Protein AF-0000000080625879 (afdb_homodimer)

Nearest PDB structures (foldseek):
  4eos-assembly1_A  TM=8.142E-01  e=2.845E-19  Homo sapiens
  3eoc-assembly2_C  TM=8.173E-01  e=9.560E-19  Homo sapiens
  7qhl-assembly2_C  TM=8.338E-01  e=2.144E-18  Homo sapiens
  4krc-assembly1_A  TM=7.482E-01  e=7.164E-19  Saccharomyces cerevisiae S288C
  6dcg-assembly1_A  TM=7.441E-01  e=1.367E-16  Rattus norvegicus

pLDDT: mean 82.54, std 12.95, range [23.75, 97.75]

Sequence (608 aa):
MNTIDVTKISGGTKFDGYTVDHLIGSFKDDIEYLVKGKDNKNEDKDFTLYICKTPERWHGDFNAIKLVSKIALPKHFAQFVNSGEHNVYQYMVFKNYQNDLRDMYKGRVISTGEIKNVMQQLIKGLNHLDLAGIIHRDIQPKNLKIEHDGNFDNFILKIANFGSAVKYKTRIVDHHRVALQYRSIELLLCTETPKQASDRWSAGCVMAELLKGAPLFDASHQLEMIHKVFTFLGKPDKVWPEYNNLTMKSYICLDGYNYVEKPDFEKEIPLAPKVEVGILRKLLTYAPDNRDRFNEEERNYLLNMNTIDVTKISGGTKFDGYTVDHLIGSFKDDIEYLVKGKDNKNEDKDFTLYICKTPERWHGDFNAIKLVSKIALPKHFAQFVNSGEHNVYQYMVFKNYQNDLRDMYKGRVISTGEIKNVMQQLIKGLNHLDLAGIIHRDIQPKNLKIEHDGNFDNFILKIANFGSAVKYKTRIVDHHRVALQYRSIELLLCTETPKQASDRWSAGCVMAELLKGAPLFDASHQLEMIHKVFTFLGKPDKVWPEYNNLTMKSYICLDGYNYVEKPDFEKEIPLAPKVEVGILRKLLTYAPDNRDRFNEEERNYLLN

InterPro domains:
  IPR000719 Protein kinase domain [PF00069] (67-273)
  IPR000719 Protein kinase domain [PS50011] (3-303)
  IPR000719 Protein kinase domain [SM00220] (18-302)
  IPR011009 Protein kinase-like domain superfamily [SSF56112] (57-295)
  IPR050108 Cyclin-dependent kinase [PTHR24056] (79-291)

Foldseek 3Di:
DPQDPVVNDAAQDDDPFKGFHHWDDDDDQKTKTWIWGAAPVGDIAIKIKIKGFADVVQLFDPVLVVLVQVLPPPQAAFHWGDWDDRVRMIMTITHDFPFWQCVCDVVHAHDLLLLLVLLLLQLVVLVSCQVVQKAQLEDDRVQWGWADPPDSVDITTHGHDSSNMYGFPQFHQDLVSYPLLQAALLSLLRDRGDHSLRVLSSSLQRSLCSLQVHGLDDDDDSVSSNQVLCQQAHQCVVPEVCLVVRPNSVVDDSVPHNHDPHHDSCVSRVPDDPLSVVLSVLSRDRYSVSRDSQPPVRSVVSSD/DPQDPVVNDAAQDDDPFKGFHHWDDDDDQKTKTWIWGAAPVGDIAIKIKIKHFADVVQLADPVLVVLVQVLPPPQAAFHWGDWDDHVRMIMTITHDFPFWQCVQDVVHAHDLLLLLVLLLLQLVVLVSCQVVQKAQLEDDRVQWGWADPPDSVDITTHGHDSSNMYGFPQFHQDLVSYPQLQAALLSLLRDRGDHSLRVLSSSLQRSLCSLQVHGLDDDDDSVSSNQVLCQQADQCVVPEVCLVVRPNSVVDDSVVHNHDPHHDSCVSRVPDDPLSVVLSVLSRDRYSVSRDSQPPVRSVVSSD

Solvent-accessible surface area (backbone atoms only — not comparable to full-atom values): 32566 Å² total; per-residue (Å²): 130,84,73,60,52,70,52,47,58,15,33,66,40,70,52,97,75,28,31,33,49,22,48,74,44,52,52,70,73,32,38,30,28,35,23,37,29,62,46,99,84,66,40,85,38,62,25,32,35,39,38,34,51,39,67,91,65,41,79,21,34,65,65,38,45,52,45,54,55,60,47,68,78,54,71,30,34,53,48,67,72,48,71,51,74,37,90,58,27,35,38,39,30,28,59,53,65,93,36,30,47,56,65,68,41,60,96,48,83,59,50,71,68,57,50,23,48,51,48,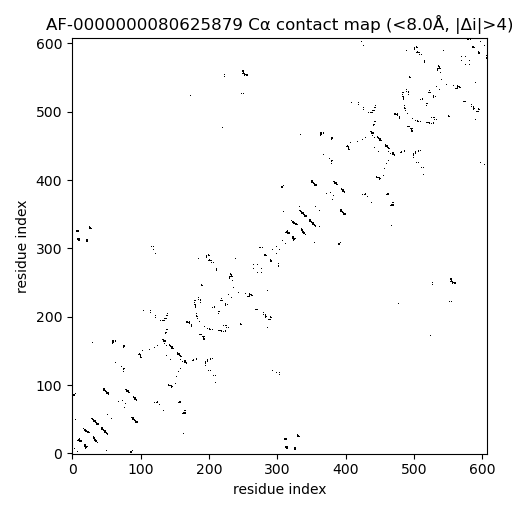39,48,50,42,53,37,50,51,52,32,43,76,70,36,34,30,48,51,44,56,45,49,84,31,29,27,43,47,56,90,84,43,80,88,64,53,42,55,18,47,40,72,49,65,51,10,28,45,63,81,48,78,48,63,70,60,76,67,27,53,74,69,30,47,27,68,55,47,75,49,58,48,38,64,66,54,45,40,42,43,42,24,8,48,28,33,48,51,40,18,62,68,54,74,39,65,74,53,88,57,70,45,68,70,52,38,52,49,52,49,36,30,44,61,10,71,52,79,83,72,17,80,64,49,81,71,38,85,49,44,54,43,44,26,75,83,57,58,75,56,35,90,60,57,54,59,55,75,77,29,67,85,54,53,68,69,58,52,53,52,39,57,35,21,64,48,80,37,51,89,67,33,61,72,54,55,71,66,47,34,54,58,75,28,94,131,83,71,60,52,70,52,47,56,15,33,67,40,70,51,97,72,30,31,33,49,23,48,72,44,53,52,71,72,31,39,29,28,34,24,37,31,62,45,98,82,65,39,84,38,62,26,32,34,38,36,35,48,38,68,92,68,38,83,22,34,67,66,37,45,51,46,56,56,60,47,70,77,53,70,30,33,54,47,65,73,48,71,50,75,36,89,62,28,34,37,39,32,26,58,55,63,92,36,30,46,56,65,66,40,60,96,47,84,59,49,71,68,56,51,25,47,52,49,44,49,49,43,53,39,49,50,52,31,44,76,71,35,35,30,49,50,45,56,46,50,84,29,28,26,43,47,55,90,84,43,80,89,63,52,43,52,18,48,40,75,50,64,51,11,29,44,64,81,47,78,47,62,69,60,76,66,27,53,76,70,31,48,28,69,54,46,74,49,59,49,39,64,66,55,46,39,42,42,43,24,8,48,29,32,49,52,41,18,62,68,54,74,39,66,74,54,85,58,69,44,70,70,53,37,51,48,53,49,36,29,43,60,10,71,52,80,83,72,18,80,67,48,80,70,39,86,47,45,54,43,45,26,76,83,56,57,76,57,35,90,59,58,56,60,55,75,78,29,66,86,53,53,69,69,59,50,54,53,38,57,34,22,63,49,80,37,51,88,68,33,58,71,53,56,71,68,48,34,52,57,74,30,94

Secondary structure (DSSP, 8-state):
-----GGG--TT-EETTEEEEEEEEEETTEEEEEEEEE-TTS-EEEEEEEEEE-TTS--S-HHHHHHHHH-S-GGGBPPEEEEEEETTEEEEEEE--SEEGGGGTTTSPPPHHHHHHHHHHHHHHHHHHHHHTEE-S--SGGGEEEE-SS-GGG-EEEE--GGG-EETT-----GGGS-GGG--HHHHTT-SS--THHHHHHHHHHHHHHHHSS-SS--SSHHHHHHHHHHHH--GGGT-GGGGG-TTGGGB-GGGS---SS--HHHHSTT--HHHHHHHHHHS-SSGGGS----HHHHHHHH-/-----GGG--TT-EETTEEEEEEEEEETTEEEEEEEEE-TTS-EEEEEEEEEE-TTS--S-HHHHHHHHH-S-GGGBPPEEEEEEETTEEEEEEE--SEEGGGGTTTSPPPHHHHHHHHHHHHHHHHHHHHHTEE-S--SGGGEEEE-SS-GGG-EEEE--GGG-EETT-----GGGS-GGG--HHHHTT-SS--THHHHHHHHHHHHHHHHSS-SS--SSHHHHHHHHHHHH--GGGT-GGGGG-TTGGGB-GGGS---SS--HHHHSTT--HHHHHHHHHHS-SSGGGS----HHHHHHHH-

Organism: Caenorhabditis remanei (NCBI:txid31234)

Structure (mmCIF, N/CA/C/O backbone):
data_AF-0000000080625879-model_v1
#
loop_
_entity.id
_entity.type
_entity.pdbx_description
1 polymer 'Protein kinase domain-containing protein'
#
loop_
_atom_site.group_PDB
_atom_site.id
_atom_site.type_symbol
_atom_site.label_atom_id
_atom_site.label_alt_id
_atom_site.label_comp_id
_atom_site.label_asym_id
_atom_site.label_entity_id
_atom_site.label_seq_id
_atom_site.pdbx_PDB_ins_code
_atom_site.Cartn_x
_atom_site.Cartn_y
_atom_site.Cartn_z
_atom_site.occupancy
_atom_site.B_iso_or_equiv
_atom_site.auth_seq_id
_atom_site.auth_comp_id
_atom_site.auth_asym_id
_atom_site.auth_atom_id
_atom_site.pdbx_PDB_model_num
ATOM 1 N N . MET A 1 1 ? -14.406 -16.484 28.109 1 23.75 1 MET A N 1
ATOM 2 C CA . MET A 1 1 ? -13.891 -16.344 26.75 1 23.75 1 MET A CA 1
ATOM 3 C C . MET A 1 1 ? -12.992 -15.117 26.625 1 23.75 1 MET A C 1
ATOM 5 O O . MET A 1 1 ? -13.445 -13.992 26.828 1 23.75 1 MET A O 1
ATOM 9 N N . ASN A 1 2 ? -11.719 -15.242 26.969 1 32.12 2 ASN A N 1
ATOM 10 C CA . ASN A 1 2 ? -10.805 -14.156 27.297 1 32.12 2 ASN A CA 1
ATOM 11 C C . ASN A 1 2 ? -10.562 -13.242 26.094 1 32.12 2 ASN A C 1
ATOM 13 O O . ASN A 1 2 ? -10.25 -13.711 25 1 32.12 2 ASN A O 1
ATOM 17 N N . THR A 1 3 ? -11.227 -12.219 26.062 1 36.69 3 THR A N 1
ATOM 18 C CA . THR A 1 3 ? -11.312 -11.18 25.031 1 36.69 3 THR A CA 1
ATOM 19 C C . THR A 1 3 ? -9.914 -10.68 24.672 1 36.69 3 THR A C 1
ATOM 21 O O . THR A 1 3 ? -9.188 -10.172 25.516 1 36.69 3 THR A O 1
ATOM 24 N N . ILE A 1 4 ? -9.344 -11.359 23.812 1 42.72 4 ILE A N 1
ATOM 25 C CA . ILE A 1 4 ? -7.992 -10.984 23.422 1 42.72 4 ILE A CA 1
ATOM 26 C C . ILE A 1 4 ? -8.023 -9.656 22.672 1 42.72 4 ILE A C 1
ATOM 28 O O . ILE A 1 4 ? -8.867 -9.453 21.797 1 42.72 4 ILE A O 1
ATOM 32 N N . ASP A 1 5 ? -7.672 -8.695 23.297 1 47.72 5 ASP A N 1
ATOM 33 C CA . ASP A 1 5 ? -7.41 -7.434 22.609 1 47.72 5 ASP A CA 1
ATOM 34 C C . ASP A 1 5 ? -6.215 -7.562 21.672 1 47.72 5 ASP A C 1
ATOM 36 O O . ASP A 1 5 ? -5.066 -7.637 22.125 1 47.72 5 ASP A O 1
ATOM 40 N N . VAL A 1 6 ? -6.512 -7.836 20.438 1 50.75 6 VAL A N 1
ATOM 41 C CA . VAL A 1 6 ? -5.539 -8.133 19.375 1 50.75 6 VAL A CA 1
ATOM 42 C C . VAL A 1 6 ? -4.434 -7.078 19.391 1 50.75 6 VAL A C 1
ATOM 44 O O . VAL A 1 6 ? -3.32 -7.336 18.938 1 50.75 6 VAL A O 1
ATOM 47 N N . THR A 1 7 ? -4.883 -5.863 19.766 1 50.25 7 THR A N 1
ATOM 48 C CA . THR A 1 7 ? -3.879 -4.809 19.859 1 50.25 7 THR A CA 1
ATOM 49 C C . THR A 1 7 ? -2.896 -5.09 20.984 1 50.25 7 THR A C 1
ATOM 51 O O . THR A 1 7 ? -1.852 -4.445 21.094 1 50.25 7 THR A O 1
ATOM 54 N N . LYS A 1 8 ? -3.307 -6.234 21.688 1 58.59 8 LYS A N 1
ATOM 55 C CA . LYS A 1 8 ? -2.523 -6.574 22.859 1 58.59 8 LYS A CA 1
ATOM 56 C C . LYS A 1 8 ? -1.878 -7.949 22.719 1 58.59 8 LYS A C 1
ATOM 58 O O . LYS A 1 8 ? -1.353 -8.5 23.688 1 58.59 8 LYS A O 1
ATOM 63 N N . ILE A 1 9 ? -2.082 -8.469 21.438 1 65 9 ILE A N 1
ATOM 64 C CA . ILE A 1 9 ? -1.53 -9.797 21.219 1 65 9 ILE A CA 1
ATOM 65 C C . ILE A 1 9 ? -0.007 -9.727 21.156 1 65 9 ILE A C 1
ATOM 67 O O . ILE A 1 9 ? 0.549 -8.867 20.469 1 65 9 ILE A O 1
ATOM 71 N N . SER A 1 10 ? 0.602 -10.391 22.109 1 63.69 10 SER A N 1
ATOM 72 C CA . SER A 1 10 ? 2.059 -10.484 22.125 1 63.69 10 SER A CA 1
ATOM 73 C C . SER A 1 10 ? 2.518 -11.922 22.359 1 63.69 10 SER A C 1
ATOM 75 O O . SER A 1 10 ? 1.697 -12.812 22.578 1 63.69 10 SER A O 1
ATOM 77 N N . GLY A 1 11 ? 3.766 -12.141 22.141 1 66.25 11 GLY A N 1
ATOM 78 C CA . GLY A 1 11 ? 4.297 -13.453 22.469 1 66.25 11 GLY A CA 1
ATOM 79 C C . GLY A 1 11 ? 3.844 -13.953 23.828 1 66.25 11 GLY A C 1
ATOM 80 O O . GLY A 1 11 ? 3.807 -13.195 24.797 1 66.25 11 GLY A O 1
ATOM 81 N N . GLY A 1 12 ? 3.365 -15.211 23.812 1 73.75 12 GLY A N 1
ATOM 82 C CA . GLY A 1 12 ? 2.916 -15.82 25.047 1 73.75 12 GLY A CA 1
ATOM 83 C C . GLY A 1 12 ? 1.417 -15.711 25.266 1 73.75 12 GLY A C 1
ATOM 84 O O . GLY A 1 12 ? 0.846 -16.422 26.078 1 73.75 12 GLY A O 1
ATOM 85 N N . THR A 1 13 ? 0.832 -14.797 24.5 1 74.06 13 THR A N 1
ATOM 86 C CA . THR A 1 13 ? -0.618 -14.672 24.609 1 74.06 13 THR A CA 1
ATOM 87 C C . THR A 1 13 ? -1.303 -15.992 24.266 1 74.06 13 THR A C 1
ATOM 89 O O . THR A 1 13 ? -0.936 -16.641 23.281 1 74.06 13 THR A O 1
ATOM 92 N N . LYS A 1 14 ? -2.178 -16.344 25.172 1 77.69 14 LYS A N 1
ATOM 93 C CA . LYS A 1 14 ? -2.912 -17.594 24.953 1 77.69 14 LYS A CA 1
ATOM 94 C C . LYS A 1 14 ? -4.363 -17.312 24.578 1 77.69 14 LYS A C 1
ATOM 96 O O . LYS A 1 14 ? -4.992 -16.406 25.125 1 77.69 14 LYS A O 1
ATOM 101 N N . PHE A 1 15 ? -4.684 -18.047 23.531 1 74.81 15 PHE A N 1
ATOM 102 C CA . PHE A 1 15 ? -6.082 -17.922 23.125 1 74.81 15 PHE A CA 1
ATOM 103 C C . PHE A 1 15 ? -6.551 -19.172 22.406 1 74.81 15 PHE A C 1
ATOM 105 O O . PHE A 1 15 ? -5.832 -19.703 21.547 1 74.81 15 PHE A O 1
ATOM 112 N N . ASP A 1 16 ? -7.691 -19.594 22.75 1 81.38 16 ASP A N 1
ATOM 113 C CA . ASP A 1 16 ? -8.414 -20.703 22.109 1 81.38 16 ASP A CA 1
ATOM 114 C C . ASP A 1 16 ? -7.5 -21.906 21.891 1 81.38 16 ASP A C 1
ATOM 116 O O . ASP A 1 16 ? -7.48 -22.469 20.797 1 81.38 16 ASP A O 1
ATOM 120 N N . GLY A 1 17 ? -6.629 -22.125 22.781 1 85.56 17 GLY A N 1
ATOM 121 C CA . GLY A 1 17 ? -5.773 -23.297 22.719 1 85.56 17 GLY A CA 1
ATOM 122 C C . GLY A 1 17 ? -4.457 -23.031 22.016 1 85.56 17 GLY A C 1
ATOM 123 O O . GLY A 1 17 ? -3.631 -23.938 21.875 1 85.56 17 GLY A O 1
ATOM 124 N N . TYR A 1 18 ? -4.238 -21.797 21.609 1 88.38 18 TYR A N 1
ATOM 125 C CA . TYR A 1 18 ? -2.998 -21.438 20.922 1 88.38 18 TYR A CA 1
ATOM 126 C C . TYR A 1 18 ? -2.174 -20.469 21.766 1 88.38 18 TYR A C 1
ATOM 128 O O . TYR A 1 18 ? -2.725 -19.688 22.547 1 88.38 18 TYR A O 1
ATOM 136 N N . THR A 1 19 ? -0.916 -20.609 21.609 1 86.94 19 THR A N 1
ATOM 137 C CA . THR A 1 19 ? 0.016 -19.672 22.234 1 86.94 19 THR A CA 1
ATOM 138 C C . THR A 1 19 ? 0.793 -18.891 21.172 1 86.94 19 THR A C 1
ATOM 140 O O . THR A 1 19 ? 1.462 -19.5 20.328 1 86.94 19 THR A O 1
ATOM 143 N N . VAL A 1 20 ? 0.698 -17.641 21.25 1 82.75 20 VAL A N 1
ATOM 144 C CA . VAL A 1 20 ? 1.36 -16.797 20.266 1 82.75 20 VAL A CA 1
ATOM 145 C C . VAL A 1 20 ? 2.873 -16.859 20.453 1 82.75 20 VAL A C 1
ATOM 147 O O . VAL A 1 20 ? 3.369 -16.703 21.578 1 82.75 20 VAL A O 1
ATOM 150 N N . ASP A 1 21 ? 3.559 -17.25 19.391 1 83.38 21 ASP A N 1
ATOM 151 C CA . ASP A 1 21 ? 5.02 -17.25 19.422 1 83.38 21 ASP A CA 1
ATOM 152 C C . ASP A 1 21 ? 5.578 -15.891 19.016 1 83.38 21 ASP A C 1
ATOM 154 O O . ASP A 1 21 ? 6.148 -15.18 19.844 1 83.38 21 ASP A O 1
ATOM 158 N N . HIS A 1 22 ? 5.359 -15.539 17.75 1 75.12 22 HIS A N 1
ATOM 159 C CA . HIS A 1 22 ? 5.84 -14.227 17.312 1 75.12 22 HIS A CA 1
ATOM 160 C C . HIS A 1 22 ? 5.105 -13.766 16.062 1 75.12 22 HIS A C 1
ATOM 162 O O . HIS A 1 22 ? 4.449 -14.562 15.391 1 75.12 22 HIS A O 1
ATOM 168 N N . LEU A 1 23 ? 5.273 -12.477 15.867 1 72.88 23 LEU A N 1
ATOM 169 C CA . LEU A 1 23 ? 4.711 -11.859 14.672 1 72.88 23 LEU A CA 1
ATOM 170 C C . LEU A 1 23 ? 5.496 -12.266 13.43 1 72.88 23 LEU A C 1
ATOM 172 O O . LEU A 1 23 ? 6.73 -12.289 13.445 1 72.88 23 LEU A O 1
ATOM 176 N N . ILE A 1 24 ? 4.805 -12.703 12.406 1 72.19 24 ILE A N 1
ATOM 177 C CA . ILE A 1 24 ? 5.523 -13.109 11.203 1 72.19 24 ILE A CA 1
ATOM 178 C C . ILE A 1 24 ? 5.184 -12.172 10.047 1 72.19 24 ILE A C 1
ATOM 180 O O . ILE A 1 24 ? 5.852 -12.18 9.016 1 72.19 24 ILE A O 1
ATOM 184 N N . GLY A 1 25 ? 4.152 -11.453 10.203 1 66.94 25 GLY A N 1
ATOM 185 C CA . GLY A 1 25 ? 3.836 -10.523 9.133 1 66.94 25 GLY A CA 1
ATOM 186 C C . GLY A 1 25 ? 2.654 -9.625 9.445 1 66.94 25 GLY A C 1
ATOM 187 O O . GLY A 1 25 ? 1.869 -9.922 10.352 1 66.94 25 GLY A O 1
ATOM 188 N N . SER A 1 26 ? 2.732 -8.469 8.883 1 62.28 26 SER A N 1
ATOM 189 C CA . SER A 1 26 ? 1.595 -7.559 8.977 1 62.28 26 SER A CA 1
ATOM 190 C C . SER A 1 26 ? 1.328 -6.867 7.641 1 62.28 26 SER A C 1
ATOM 192 O O . SER A 1 26 ? 2.26 -6.582 6.887 1 62.28 26 SER A O 1
ATOM 194 N N . PHE A 1 27 ? 0.146 -6.863 7.207 1 57.19 27 PHE A N 1
ATOM 195 C CA . PHE A 1 27 ? -0.284 -6.105 6.035 1 57.19 27 PHE A CA 1
ATOM 196 C C . PHE A 1 27 ? -1.535 -5.293 6.348 1 57.19 27 PHE A C 1
ATOM 198 O O . PHE A 1 27 ? -2.604 -5.855 6.598 1 57.19 27 PHE A O 1
ATOM 205 N N . LYS A 1 28 ? -1.362 -3.941 6.211 1 55.56 28 LYS A N 1
ATOM 206 C CA . LYS A 1 28 ? -2.447 -3.033 6.562 1 55.56 28 LYS A CA 1
ATOM 207 C C . LYS A 1 28 ? -3.037 -3.383 7.926 1 55.56 28 LYS A C 1
ATOM 209 O O . LYS A 1 28 ? -2.33 -3.365 8.938 1 55.56 28 LYS A O 1
ATOM 214 N N . ASP A 1 29 ? -4.25 -3.842 7.934 1 55.56 29 ASP A N 1
ATOM 215 C CA . ASP A 1 29 ? -4.938 -4.117 9.188 1 55.56 29 ASP A CA 1
ATOM 216 C C . ASP A 1 29 ? -4.887 -5.602 9.531 1 55.56 29 ASP A C 1
ATOM 218 O O . ASP A 1 29 ? -5.41 -6.027 10.562 1 55.56 29 ASP A O 1
ATOM 222 N N . ASP A 1 30 ? -4.156 -6.352 8.68 1 65.38 30 ASP A N 1
ATOM 223 C CA . ASP A 1 30 ? -4.035 -7.785 8.93 1 65.38 30 ASP A CA 1
ATOM 224 C C . ASP A 1 30 ? -2.699 -8.117 9.586 1 65.38 30 ASP A C 1
ATOM 226 O O . ASP A 1 30 ? -1.671 -7.531 9.25 1 65.38 30 ASP A O 1
ATOM 230 N N . ILE A 1 31 ? -2.834 -8.984 10.562 1 72.75 31 ILE A N 1
ATOM 231 C CA . ILE A 1 31 ? -1.624 -9.359 11.281 1 72.75 31 ILE A CA 1
ATOM 232 C C . ILE A 1 31 ? -1.469 -10.883 11.266 1 72.75 31 ILE A C 1
ATOM 234 O O . ILE A 1 31 ? -2.453 -11.617 11.391 1 72.75 31 ILE A O 1
ATOM 238 N N . GLU A 1 32 ? -0.282 -11.305 11.008 1 77.62 32 GLU A N 1
ATOM 239 C CA . GLU A 1 32 ? 0.016 -12.734 10.992 1 77.62 32 GLU A CA 1
ATOM 240 C C . GLU A 1 32 ? 1.013 -13.102 12.086 1 77.62 32 GLU A C 1
ATOM 242 O O . GLU A 1 32 ? 2.043 -12.445 12.242 1 77.62 32 GLU A O 1
ATOM 247 N N . TYR A 1 33 ? 0.603 -14.188 12.867 1 80.75 33 TYR A N 1
ATOM 248 C CA . TYR A 1 33 ? 1.474 -14.688 13.93 1 80.75 33 TYR A CA 1
ATOM 249 C C . TYR A 1 33 ? 1.783 -16.172 13.727 1 80.75 33 TYR A C 1
ATOM 251 O O . TYR A 1 33 ? 0.958 -16.906 13.195 1 80.75 33 TYR A O 1
ATOM 259 N N . LEU A 1 34 ? 2.992 -16.516 14.125 1 85.31 34 LEU A N 1
ATOM 260 C CA . LEU A 1 34 ? 3.24 -17.922 14.414 1 85.31 34 LEU A CA 1
ATOM 261 C C . LEU A 1 34 ? 2.723 -18.297 15.797 1 85.31 34 LEU A C 1
ATOM 263 O O . LEU A 1 34 ? 2.969 -17.578 16.766 1 85.31 34 LEU A O 1
ATOM 267 N N . VAL A 1 35 ? 1.995 -19.312 15.797 1 88.38 35 VAL A N 1
ATOM 268 C CA . VAL A 1 35 ? 1.445 -19.734 17.078 1 88.38 35 VAL A CA 1
ATOM 269 C C . VAL A 1 35 ? 1.694 -21.234 17.266 1 88.38 35 VAL A C 1
ATOM 271 O O . VAL A 1 35 ? 1.868 -21.969 16.297 1 88.38 35 VAL A O 1
ATOM 274 N N . LYS A 1 36 ? 1.755 -21.547 18.547 1 92.75 36 LYS A N 1
ATOM 275 C CA . LYS A 1 36 ? 1.896 -22.953 18.906 1 92.75 36 LYS A CA 1
ATOM 276 C C . LYS A 1 36 ? 0.589 -23.516 19.469 1 92.75 36 LYS A C 1
ATOM 278 O O . LYS A 1 36 ? -0.129 -22.828 20.188 1 92.75 36 LYS A O 1
ATOM 283 N N . GLY A 1 37 ? 0.306 -24.688 19.062 1 92.62 37 GLY A N 1
ATOM 284 C CA . GLY A 1 37 ? -0.882 -25.375 19.531 1 92.62 37 GLY A CA 1
ATOM 285 C C . GLY A 1 37 ? -0.812 -26.875 19.328 1 92.62 37 GLY A C 1
ATOM 286 O O . GLY A 1 37 ? 0.246 -27.422 19 1 92.62 37 GLY A O 1
ATOM 287 N N . LYS A 1 38 ? -1.904 -27.469 19.734 1 90 38 LYS A N 1
ATOM 288 C CA . LYS A 1 38 ? -1.979 -28.922 19.578 1 90 38 LYS A CA 1
ATOM 289 C C . LYS A 1 38 ? -2.732 -29.297 18.312 1 90 38 LYS A C 1
ATOM 291 O O . LYS A 1 38 ? -3.736 -28.672 17.969 1 90 38 LYS A O 1
ATOM 296 N N . ASP A 1 39 ? -2.164 -30.266 17.594 1 85.25 39 ASP A N 1
ATOM 297 C CA . ASP A 1 39 ? -2.869 -30.766 16.406 1 85.25 39 ASP A CA 1
ATOM 298 C C . ASP A 1 39 ? -3.891 -31.828 16.781 1 85.25 39 ASP A C 1
ATOM 300 O O . ASP A 1 39 ? -4.176 -32.031 17.969 1 85.25 39 ASP A O 1
ATOM 304 N N . ASN A 1 40 ? -4.543 -32.406 15.75 1 80 40 ASN A N 1
ATOM 305 C CA . ASN A 1 40 ? -5.586 -33.406 15.953 1 80 40 ASN A CA 1
ATOM 306 C C . ASN A 1 40 ? -5.055 -34.625 16.703 1 80 40 ASN A C 1
ATOM 308 O O . ASN A 1 40 ? -5.836 -35.375 17.266 1 80 40 ASN A O 1
ATOM 312 N N . LYS A 1 41 ? -3.812 -34.844 16.734 1 88.06 41 LYS A N 1
ATOM 313 C CA . LYS A 1 41 ? -3.178 -35.969 17.453 1 88.06 41 LYS A CA 1
ATOM 314 C C . LYS A 1 41 ? -2.627 -35.5 18.797 1 88.06 41 LYS A C 1
ATOM 316 O O . LYS A 1 41 ? -1.807 -36.188 19.422 1 88.06 41 LYS A O 1
ATOM 321 N N . ASN A 1 42 ? -2.91 -34.281 19.109 1 88.44 42 ASN A N 1
ATOM 322 C CA . ASN A 1 42 ? -2.518 -33.688 20.391 1 88.44 42 ASN A CA 1
ATOM 323 C C . ASN A 1 42 ? -1.014 -33.438 20.453 1 88.44 42 ASN A C 1
ATOM 325 O O . ASN A 1 42 ? -0.411 -33.5 21.516 1 88.44 42 ASN A O 1
ATOM 329 N N . GLU A 1 43 ? -0.437 -33.344 19.375 1 91.19 43 GLU A N 1
ATOM 330 C CA . GLU A 1 43 ? 0.982 -33 19.312 1 91.19 43 GLU A CA 1
ATOM 331 C C . GLU A 1 43 ? 1.188 -31.5 19.156 1 91.19 43 GLU A C 1
ATOM 333 O O . GLU A 1 43 ? 0.401 -30.828 18.484 1 91.19 43 GLU A O 1
ATOM 338 N N . ASP A 1 44 ? 2.305 -31.109 19.719 1 90.44 44 ASP A N 1
ATOM 339 C CA . ASP A 1 44 ? 2.654 -29.703 19.594 1 90.44 44 ASP A CA 1
ATOM 340 C C . ASP A 1 44 ? 3.082 -29.359 18.172 1 90.44 44 ASP A C 1
ATOM 342 O O . ASP A 1 44 ? 3.99 -30 17.625 1 90.44 44 ASP A O 1
ATOM 346 N N . LYS A 1 45 ? 2.332 -28.438 17.625 1 92.31 45 LYS A N 1
ATOM 347 C CA . LYS A 1 45 ? 2.639 -28.031 16.25 1 92.31 45 LYS A CA 1
ATOM 348 C C . LYS A 1 45 ? 2.615 -26.516 16.125 1 92.31 45 LYS A C 1
ATOM 350 O O . LYS A 1 45 ? 2.027 -25.812 16.953 1 92.31 45 LYS A O 1
ATOM 355 N N . ASP A 1 46 ? 3.348 -26.047 15.078 1 93 46 ASP A N 1
ATOM 356 C CA . ASP A 1 46 ? 3.307 -24.625 14.719 1 93 46 ASP A CA 1
ATOM 357 C C . ASP A 1 46 ? 2.148 -24.328 13.766 1 93 46 ASP A C 1
ATOM 359 O O . ASP A 1 46 ? 1.876 -25.109 12.852 1 93 46 ASP A O 1
ATOM 363 N N . PHE A 1 47 ? 1.48 -23.25 14.07 1 92.88 47 PHE A N 1
ATOM 364 C CA . PHE A 1 47 ? 0.383 -22.781 13.234 1 92.88 47 PHE A CA 1
ATOM 365 C C . PHE A 1 47 ? 0.562 -21.312 12.867 1 92.88 47 PHE A C 1
ATOM 367 O O . PHE A 1 47 ? 1.335 -20.594 13.516 1 92.88 47 PHE A O 1
ATOM 374 N N . THR A 1 48 ? -0.01 -20.969 11.781 1 88.25 48 THR A N 1
ATOM 375 C CA . THR A 1 48 ? -0.083 -19.562 11.414 1 88.25 48 THR A CA 1
ATOM 376 C C . THR A 1 48 ? -1.442 -18.984 11.781 1 88.25 48 THR A C 1
ATOM 378 O O . THR A 1 48 ? -2.482 -19.547 11.438 1 88.25 48 THR A O 1
ATOM 381 N N . LEU A 1 49 ? -1.387 -17.922 12.531 1 84.5 49 LEU A N 1
ATOM 382 C CA . LEU A 1 49 ? -2.584 -17.203 12.953 1 84.5 49 LEU A CA 1
ATOM 383 C C . LEU A 1 49 ? -2.756 -15.906 12.164 1 84.5 49 LEU A C 1
ATOM 385 O O . LEU A 1 49 ? -1.872 -15.047 12.172 1 84.5 49 LEU A O 1
ATOM 389 N N . TYR A 1 50 ? -3.863 -15.859 11.477 1 79 50 TYR A N 1
ATOM 390 C CA . TYR A 1 50 ? -4.238 -14.641 10.781 1 79 50 TYR A CA 1
ATOM 391 C C . TYR A 1 50 ? -5.32 -13.883 11.547 1 79 50 TYR A C 1
ATOM 393 O O . TYR A 1 50 ? -6.363 -14.445 11.875 1 79 50 TYR A O 1
ATOM 401 N N . ILE A 1 51 ? -4.98 -12.633 11.898 1 76.38 51 ILE A N 1
ATOM 402 C CA . ILE A 1 51 ? -5.949 -11.797 12.602 1 76.38 51 ILE A CA 1
ATOM 403 C C . ILE A 1 51 ? -6.371 -10.633 11.711 1 76.38 51 ILE A C 1
ATOM 405 O O . ILE A 1 51 ? -5.523 -9.945 11.133 1 76.38 51 ILE A O 1
ATOM 409 N N . CYS A 1 52 ? -7.598 -10.484 11.555 1 69.31 52 CYS A N 1
ATOM 410 C CA . CYS A 1 52 ? -8.133 -9.367 10.789 1 69.31 52 CYS A CA 1
ATOM 411 C C . CYS A 1 52 ? -9.133 -8.562 11.617 1 69.31 52 CYS A C 1
ATOM 413 O O . CYS A 1 52 ? -9.852 -9.125 12.438 1 69.31 52 CYS A O 1
ATOM 415 N N . LYS A 1 53 ? -8.914 -7.199 11.641 1 59.12 53 LYS A N 1
ATOM 416 C CA . LYS A 1 53 ? -9.922 -6.363 12.289 1 59.12 53 LYS A CA 1
ATOM 417 C C . LYS A 1 53 ? -11.273 -6.48 11.586 1 59.12 53 LYS A C 1
ATOM 419 O O . LYS A 1 53 ? -11.328 -6.656 10.367 1 59.12 53 LYS A O 1
ATOM 424 N N . THR A 1 54 ? -12.359 -6.559 12.406 1 53.34 54 THR A N 1
ATOM 425 C CA . THR A 1 54 ? -13.727 -6.852 12.008 1 53.34 54 THR A CA 1
ATOM 426 C C . THR A 1 54 ? -14.039 -6.227 10.648 1 53.34 54 THR A C 1
ATOM 428 O O . THR A 1 54 ? -13.406 -5.246 10.25 1 53.34 54 THR A O 1
ATOM 431 N N . PRO A 1 55 ? -15.133 -6.879 10.039 1 50.88 55 PRO A N 1
ATOM 432 C CA . PRO A 1 55 ? -15.609 -7 8.656 1 50.88 55 PRO A CA 1
ATOM 433 C C . PRO A 1 55 ? -15.656 -5.66 7.93 1 50.88 55 PRO A C 1
ATOM 435 O O . PRO A 1 55 ? -15.469 -5.605 6.715 1 50.88 55 PRO A O 1
ATOM 438 N N . GLU A 1 56 ? -15.945 -4.684 8.633 1 49.38 56 GLU A N 1
ATOM 439 C CA . GLU A 1 56 ? -16.188 -3.537 7.762 1 49.38 56 GLU A CA 1
ATOM 440 C C . GLU A 1 56 ? -14.914 -3.148 7.004 1 49.38 56 GLU A C 1
ATOM 442 O O . GLU A 1 56 ? -14.992 -2.564 5.918 1 49.38 56 GLU A O 1
ATOM 447 N N . ARG A 1 57 ? -13.945 -3.605 7.672 1 45.56 57 ARG A N 1
ATOM 448 C CA . ARG A 1 57 ? -12.719 -3.199 6.996 1 45.56 57 ARG A CA 1
ATOM 449 C C . ARG A 1 57 ? -12.031 -4.395 6.344 1 45.56 57 ARG A C 1
ATOM 451 O O . ARG A 1 57 ? -10.992 -4.242 5.699 1 45.56 57 ARG A O 1
ATOM 458 N N . TRP A 1 58 ? -12.469 -5.668 6.637 1 47.5 58 TRP A N 1
ATOM 459 C CA . TRP A 1 58 ? -11.844 -6.828 6.008 1 47.5 58 TRP A CA 1
ATOM 460 C C . TRP A 1 58 ? -12.016 -6.781 4.492 1 47.5 58 TRP A C 1
ATOM 462 O O . TRP A 1 58 ? -13.133 -6.734 3.984 1 47.5 58 TRP A O 1
ATOM 472 N N . HIS A 1 59 ? -10.977 -6.434 3.904 1 53.75 59 HIS A N 1
ATOM 473 C CA . HIS A 1 59 ? -10.969 -6.348 2.447 1 53.75 59 HIS A CA 1
ATOM 474 C C . HIS A 1 59 ? -11.18 -7.715 1.812 1 53.75 59 HIS A C 1
ATOM 476 O O . HIS A 1 59 ? -11.648 -7.812 0.677 1 53.75 59 HIS A O 1
ATOM 482 N N . GLY A 1 60 ? -10.805 -8.914 2.621 1 57.66 60 GLY A N 1
ATOM 483 C CA . GLY A 1 60 ? -11.148 -10.227 2.102 1 57.66 60 GLY A CA 1
ATOM 484 C C . GLY A 1 60 ? -12.492 -10.734 2.596 1 57.66 60 GLY A C 1
AT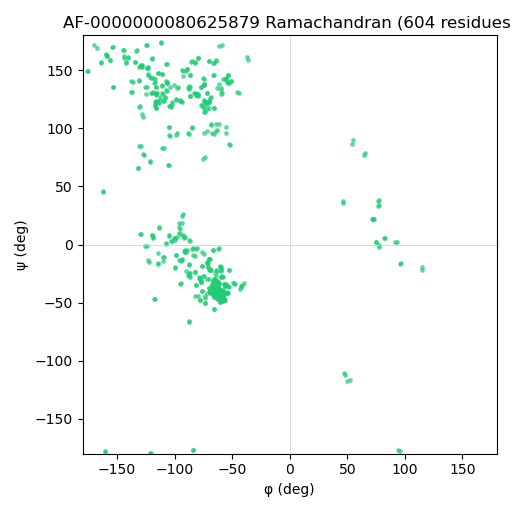OM 485 O O . GLY A 1 60 ? -13.047 -10.203 3.561 1 57.66 60 GLY A O 1
ATOM 486 N N . ASP A 1 61 ? -13.172 -11.469 1.681 1 64.38 61 ASP A N 1
ATOM 487 C CA . ASP A 1 61 ? -14.453 -12.102 2.008 1 64.38 61 ASP A CA 1
ATOM 488 C C . ASP A 1 61 ? -14.25 -13.289 2.941 1 64.38 61 ASP A C 1
ATOM 490 O O . ASP A 1 61 ? -13.68 -14.312 2.543 1 64.38 61 ASP A O 1
ATOM 494 N N . PHE A 1 62 ? -14.438 -13.047 4.203 1 67.88 62 PHE A N 1
ATOM 495 C CA . PHE A 1 62 ? -14.367 -14.125 5.176 1 67.88 62 PHE A CA 1
ATOM 496 C C . PHE A 1 62 ? -15.078 -15.367 4.656 1 67.88 62 PHE A C 1
ATOM 498 O O . PHE A 1 62 ? -14.633 -16.5 4.887 1 67.88 62 PHE A O 1
ATOM 505 N N . ASN A 1 63 ? -16.047 -15.148 4.02 1 70.19 63 ASN A N 1
ATOM 506 C CA . ASN A 1 63 ? -16.797 -16.266 3.461 1 70.19 63 ASN A CA 1
ATOM 507 C C . ASN A 1 63 ? -15.984 -17.016 2.406 1 70.19 63 ASN A C 1
ATOM 509 O O . ASN A 1 63 ? -16.078 -18.234 2.301 1 70.19 63 ASN A O 1
ATOM 513 N N . ALA A 1 64 ? -15.195 -16.25 1.774 1 72.81 64 ALA A N 1
ATOM 514 C CA . ALA A 1 64 ? -14.344 -16.891 0.775 1 72.81 64 ALA A CA 1
ATOM 515 C C . ALA A 1 64 ? -13.297 -17.797 1.438 1 72.81 64 ALA A C 1
ATOM 517 O O . ALA A 1 64 ? -13.047 -18.906 0.975 1 72.81 64 ALA A O 1
ATOM 518 N N . ILE A 1 65 ? -12.812 -17.281 2.471 1 72.19 65 ILE A N 1
ATOM 519 C CA . ILE A 1 65 ? -11.797 -18.047 3.188 1 72.19 65 ILE A CA 1
ATOM 520 C C . ILE A 1 65 ? -12.414 -19.312 3.748 1 72.19 65 ILE A C 1
ATOM 522 O O . ILE A 1 65 ? -11.836 -20.406 3.629 1 72.19 65 ILE A O 1
ATOM 526 N N . LYS A 1 66 ? -13.547 -19.125 4.281 1 72.75 66 LYS A N 1
ATOM 527 C CA . LYS A 1 66 ? -14.25 -20.281 4.824 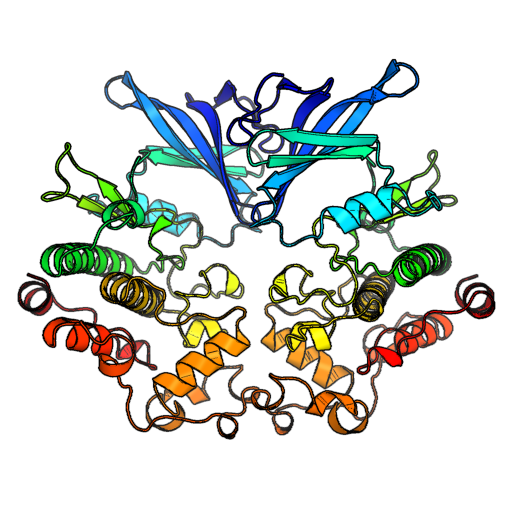1 72.75 66 LYS A CA 1
ATOM 528 C C . LYS A 1 66 ? -14.57 -21.297 3.73 1 72.75 66 LYS A C 1
ATOM 530 O O . LYS A 1 66 ? -14.469 -22.5 3.949 1 72.75 66 LYS A O 1
ATOM 535 N N . LEU A 1 67 ? -14.977 -20.781 2.662 1 72.75 67 LEU A N 1
ATOM 536 C CA . LEU A 1 67 ? -15.305 -21.656 1.535 1 72.75 67 LEU A CA 1
ATOM 537 C C . LEU A 1 67 ? -14.078 -22.438 1.081 1 72.75 67 LEU A C 1
ATOM 539 O O . LEU A 1 67 ? -14.164 -23.641 0.82 1 72.75 67 LEU A O 1
ATOM 543 N N . VAL A 1 68 ? -13.031 -21.719 1.061 1 74.56 68 VAL A N 1
ATOM 544 C CA . VAL A 1 68 ? -11.797 -22.375 0.637 1 74.56 68 VAL A CA 1
ATOM 545 C C . VAL A 1 68 ? -11.43 -23.484 1.632 1 74.56 68 VAL A C 1
ATOM 547 O O . VAL A 1 68 ? -10.938 -24.547 1.241 1 74.56 68 VAL A O 1
ATOM 550 N N . SER A 1 69 ? -11.711 -23.141 2.811 1 70.12 69 SER A N 1
ATOM 551 C CA . SER A 1 69 ? -11.414 -24.109 3.857 1 70.12 69 SER A CA 1
ATOM 552 C C . SER A 1 69 ? -12.273 -25.359 3.719 1 70.12 69 SER A C 1
ATOM 554 O O . SER A 1 69 ? -11.875 -26.438 4.141 1 70.12 69 SER A O 1
ATOM 556 N N . LYS A 1 70 ? -13.43 -25.141 3.244 1 68.12 70 LYS A N 1
ATOM 557 C CA . LYS A 1 70 ? -14.367 -26.25 3.09 1 68.12 70 LYS A CA 1
ATOM 558 C C . LYS A 1 70 ? -14.094 -27.031 1.805 1 68.12 70 LYS A C 1
ATOM 560 O O . LYS A 1 70 ? -14.469 -28.188 1.688 1 68.12 70 LYS A O 1
ATOM 565 N N . ILE A 1 71 ? -13.68 -26.172 0.84 1 59.72 71 ILE A N 1
ATOM 566 C CA . ILE A 1 71 ? -13.391 -26.844 -0.425 1 59.72 71 ILE A CA 1
ATOM 567 C C . ILE A 1 71 ? -12.367 -27.953 -0.199 1 59.72 71 ILE A C 1
A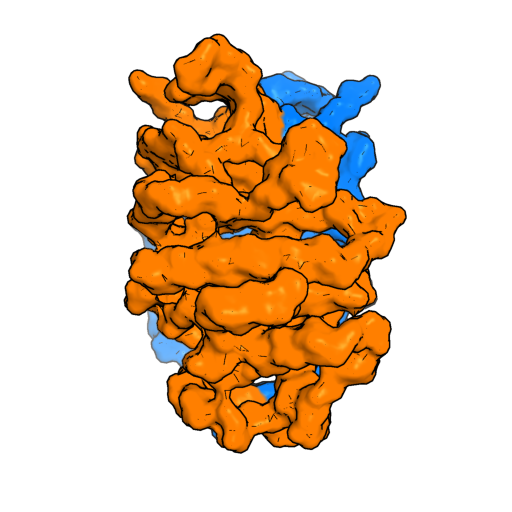TOM 569 O O . ILE A 1 71 ? -11.289 -27.703 0.347 1 59.72 71 ILE A O 1
ATOM 573 N N . ALA A 1 72 ? -12.828 -29.094 -0.041 1 48.97 72 ALA A N 1
ATOM 574 C CA . ALA A 1 72 ? -12.18 -30.391 0.226 1 48.97 72 ALA A CA 1
ATOM 575 C C . ALA A 1 72 ? -10.898 -30.531 -0.585 1 48.97 72 ALA A C 1
ATOM 577 O O . ALA A 1 72 ? -10.078 -31.406 -0.309 1 48.97 72 ALA A O 1
ATOM 578 N N . LEU A 1 73 ? -10.75 -30 -1.814 1 55.84 73 LEU A N 1
ATOM 579 C CA . LEU A 1 73 ? -9.547 -30.469 -2.488 1 55.84 73 LEU A CA 1
ATOM 580 C C . LEU A 1 73 ? -8.297 -29.828 -1.876 1 55.84 73 LEU A C 1
ATOM 582 O O . LEU A 1 73 ? -7.797 -28.828 -2.383 1 55.84 73 LEU A O 1
ATOM 586 N N . PRO A 1 74 ? -7.996 -30.422 -0.636 1 61.47 74 PRO A N 1
ATOM 587 C CA . PRO A 1 74 ? -7.035 -30 0.384 1 61.47 74 PRO A CA 1
ATOM 588 C C . PRO A 1 74 ? -5.594 -30 -0.124 1 61.47 74 PRO A C 1
ATOM 590 O O . PRO A 1 74 ? -4.723 -29.375 0.485 1 61.47 74 PRO A O 1
ATOM 593 N N . LYS A 1 75 ? -5.566 -30.469 -1.411 1 80.88 75 LYS A N 1
ATOM 594 C CA . LYS A 1 75 ? -4.152 -30.797 -1.612 1 80.88 75 LYS A CA 1
ATOM 595 C C . LYS A 1 75 ? -3.344 -29.531 -1.905 1 80.88 75 LYS A C 1
ATOM 597 O O . LYS A 1 75 ? -2.191 -29.422 -1.481 1 80.88 75 LYS A O 1
ATOM 602 N N . HIS A 1 76 ? -3.969 -28.547 -2.516 1 89.25 76 HIS A N 1
ATOM 603 C CA . HIS A 1 76 ? -3.137 -27.438 -2.982 1 89.25 76 HIS A CA 1
ATOM 604 C C . HIS A 1 76 ? -3.449 -26.156 -2.223 1 89.25 76 HIS A C 1
ATOM 606 O O . HIS A 1 76 ? -3.125 -25.062 -2.689 1 89.25 76 HIS A O 1
ATOM 612 N N . PHE A 1 77 ? -4.129 -26.297 -1.154 1 90.81 77 PHE A N 1
ATOM 613 C CA . PHE A 1 77 ? -4.414 -25.141 -0.32 1 90.81 77 PHE A CA 1
ATOM 614 C C . PHE A 1 77 ? -3.861 -25.344 1.087 1 90.81 77 PHE A C 1
ATOM 616 O O . PHE A 1 77 ? -3.838 -26.453 1.599 1 90.81 77 PHE A O 1
ATOM 623 N N . ALA A 1 78 ? -3.393 -24.234 1.621 1 89.5 78 ALA A N 1
ATOM 624 C CA . ALA A 1 78 ? -2.982 -24.312 3.021 1 89.5 78 ALA A CA 1
ATOM 625 C C . ALA A 1 78 ? -4.098 -24.875 3.893 1 89.5 78 ALA A C 1
ATOM 627 O O . ALA A 1 78 ? -5.27 -24.531 3.715 1 89.5 78 ALA A O 1
ATOM 628 N N . GLN A 1 79 ? -3.738 -25.688 4.785 1 85.75 79 GLN A N 1
ATOM 629 C CA . GLN A 1 79 ? -4.715 -26.406 5.594 1 85.75 79 GLN A CA 1
ATOM 630 C C . GLN A 1 79 ? -5.32 -25.5 6.664 1 85.75 79 GLN A C 1
ATOM 632 O O . GLN A 1 79 ? -4.605 -25 7.531 1 85.75 79 GLN A O 1
ATOM 637 N N . PHE A 1 80 ? -6.605 -25.375 6.543 1 83.62 80 PHE A N 1
ATOM 638 C CA . PHE A 1 80 ? -7.352 -24.641 7.562 1 83.62 80 PHE A CA 1
ATOM 639 C C . PHE A 1 80 ? -7.484 -25.469 8.836 1 83.62 80 PHE A C 1
ATOM 641 O O . PHE A 1 80 ? -7.75 -26.672 8.773 1 83.62 80 PHE A O 1
ATOM 648 N N . VAL A 1 81 ? -7.309 -24.844 10.008 1 84.31 81 VAL A N 1
ATOM 649 C CA . VAL A 1 81 ? -7.328 -25.578 11.273 1 84.31 81 VAL A CA 1
ATOM 650 C C . VAL A 1 81 ? -8.492 -25.094 12.133 1 84.31 81 VAL A C 1
ATOM 652 O O . VAL A 1 81 ? -9.25 -25.891 12.672 1 84.31 81 VAL A O 1
ATOM 655 N N . ASN A 1 82 ? -8.617 -23.766 12.234 1 82.12 82 ASN A N 1
ATOM 656 C CA . ASN A 1 82 ? -9.609 -23.203 13.133 1 82.12 82 ASN A CA 1
ATOM 657 C C . ASN A 1 82 ? -9.867 -21.719 12.82 1 82.12 82 ASN A C 1
ATOM 659 O O . ASN A 1 82 ? -9.125 -21.109 12.055 1 82.12 82 ASN A O 1
ATOM 663 N N . SER A 1 83 ? -11.016 -21.234 13.195 1 80.12 83 SER A N 1
ATOM 664 C CA . SER A 1 83 ? -11.32 -19.797 13.133 1 80.12 83 SER A CA 1
ATOM 665 C C . SER A 1 83 ? -12.195 -19.359 14.305 1 80.12 83 SER A C 1
ATOM 667 O O . SER A 1 83 ? -12.797 -20.203 14.984 1 80.12 83 SER A O 1
ATOM 669 N N . GLY A 1 84 ? -12.195 -18.141 14.547 1 77.12 84 GLY A N 1
ATOM 670 C CA . GLY A 1 84 ? -13.008 -17.578 15.617 1 77.12 84 GLY A CA 1
ATOM 671 C C . GLY A 1 84 ? -13.117 -16.078 15.57 1 77.12 84 GLY A C 1
ATOM 672 O O . GLY A 1 84 ? -12.664 -15.445 14.609 1 77.12 84 GLY A O 1
ATOM 673 N N . GLU A 1 85 ? -13.984 -15.602 16.359 1 72.94 85 GLU A N 1
ATOM 674 C CA . GLU A 1 85 ? -14.195 -14.164 16.484 1 72.94 85 GLU A CA 1
ATOM 675 C C . GLU A 1 85 ? -13.93 -13.688 17.906 1 72.94 85 GLU A C 1
ATOM 677 O O . GLU A 1 85 ? -14.227 -14.398 18.875 1 72.94 85 GLU A O 1
ATOM 682 N N . HIS A 1 86 ? -13.18 -12.695 18 1 66.75 86 HIS A N 1
ATOM 683 C CA . HIS A 1 86 ? -12.953 -12.031 19.281 1 66.75 86 HIS A CA 1
ATOM 684 C C . HIS A 1 86 ? -13.227 -10.531 19.188 1 66.75 86 HIS A C 1
ATOM 686 O O . HIS A 1 86 ? -12.398 -9.781 18.672 1 66.75 86 HIS A O 1
ATOM 692 N N . ASN A 1 87 ? -14.242 -10.07 19.766 1 65.12 87 ASN A N 1
ATOM 693 C CA . ASN A 1 87 ? -14.656 -8.672 19.672 1 65.12 87 ASN A CA 1
ATOM 694 C C . ASN A 1 87 ? -14.758 -8.219 18.219 1 65.12 87 ASN A C 1
ATOM 696 O O . ASN A 1 87 ? -15.539 -8.766 17.438 1 65.12 87 ASN A O 1
ATOM 700 N N . VAL A 1 88 ? -13.883 -7.238 17.891 1 64.06 88 VAL A N 1
ATOM 701 C CA . VAL A 1 88 ? -13.977 -6.664 16.547 1 64.06 88 VAL A CA 1
ATOM 702 C C . VAL A 1 88 ? -12.977 -7.344 15.617 1 64.06 88 VAL A C 1
ATOM 704 O O . VAL A 1 88 ? -12.844 -6.961 14.453 1 64.06 88 VAL A O 1
ATOM 707 N N . TYR A 1 89 ? -12.414 -8.477 16.25 1 70.12 89 TYR A N 1
ATOM 708 C CA . TYR A 1 89 ? -11.414 -9.141 15.422 1 70.12 89 TYR A CA 1
ATOM 709 C C . TYR A 1 89 ? -11.828 -10.57 15.094 1 70.12 89 TYR A C 1
ATOM 711 O O . TYR A 1 89 ? -12.492 -11.227 15.906 1 70.12 89 TYR A O 1
ATOM 719 N N . GLN A 1 90 ? -11.594 -10.961 13.898 1 75.31 90 GLN A N 1
ATOM 720 C CA . GLN A 1 90 ? -11.703 -12.344 13.461 1 75.31 90 GLN A CA 1
ATOM 721 C C . GLN A 1 90 ? -10.328 -12.961 13.227 1 75.31 90 GLN A C 1
ATOM 723 O O . GLN A 1 90 ? -9.391 -12.273 12.82 1 75.31 90 GLN A O 1
ATOM 728 N N . TYR A 1 91 ? -10.211 -14.203 13.625 1 78.81 91 TYR A N 1
ATOM 729 C CA . TYR A 1 91 ? -8.93 -14.844 13.375 1 78.81 91 TYR A CA 1
ATOM 730 C C . TYR A 1 91 ? -9.109 -16.188 12.672 1 78.81 91 TYR A C 1
ATOM 732 O O . TYR A 1 91 ? -10.164 -16.812 12.789 1 78.81 91 TYR A O 1
ATOM 740 N N . MET A 1 92 ? -8.148 -16.578 11.961 1 82.69 92 MET A N 1
ATOM 741 C CA . MET A 1 92 ? -8.062 -17.891 11.305 1 82.69 92 MET A CA 1
ATOM 742 C C . MET A 1 92 ? -6.715 -18.547 11.586 1 82.69 92 MET A C 1
ATOM 744 O O . MET A 1 92 ? -5.68 -17.875 11.602 1 82.69 92 MET A O 1
ATOM 748 N N . VAL A 1 93 ? -6.801 -19.812 11.781 1 86 93 VAL A N 1
ATOM 749 C CA . VAL A 1 93 ? -5.594 -20.578 12.055 1 86 93 VAL A CA 1
ATOM 750 C C . VAL A 1 93 ? -5.355 -21.594 10.938 1 86 93 VAL A C 1
ATOM 752 O O . VAL A 1 93 ? -6.27 -22.328 10.555 1 86 93 VAL A O 1
ATOM 755 N N . PHE A 1 94 ? -4.117 -21.578 10.43 1 87.31 94 PHE A N 1
ATOM 756 C CA . PHE A 1 94 ? -3.703 -22.516 9.391 1 87.31 94 PHE A CA 1
ATOM 757 C C . PHE A 1 94 ? -2.471 -23.297 9.828 1 87.31 94 PHE A C 1
ATOM 759 O O . PHE A 1 94 ? -1.693 -22.828 10.664 1 87.31 94 PHE A O 1
ATOM 766 N N . LYS A 1 95 ? -2.4 -24.484 9.281 1 89.38 95 LYS A N 1
ATOM 767 C CA . LYS A 1 95 ? -1.114 -25.172 9.414 1 89.38 95 LYS A CA 1
ATOM 768 C C . LYS A 1 95 ? 0.032 -24.266 8.961 1 89.38 95 LYS A C 1
ATOM 770 O O . LYS A 1 95 ? -0.082 -23.562 7.957 1 89.38 95 LYS A O 1
ATOM 775 N N . ASN A 1 96 ? 1.138 -24.359 9.711 1 91.5 96 ASN A N 1
ATOM 776 C CA . ASN A 1 96 ? 2.314 -23.594 9.305 1 91.5 96 ASN A CA 1
ATOM 777 C C . ASN A 1 96 ? 3.182 -24.391 8.328 1 91.5 96 ASN A C 1
ATOM 779 O O . ASN A 1 96 ? 3.424 -25.578 8.531 1 91.5 96 ASN A O 1
ATOM 783 N N . TYR A 1 97 ? 3.594 -23.75 7.305 1 91 97 TYR A N 1
ATOM 784 C CA . TYR A 1 97 ? 4.547 -24.312 6.352 1 91 97 TYR A CA 1
ATOM 785 C C . TYR A 1 97 ? 5.891 -23.594 6.445 1 91 97 TYR A C 1
ATOM 787 O O . TYR A 1 97 ? 5.953 -22.375 6.332 1 91 97 TYR A O 1
ATOM 795 N N . GLN A 1 98 ? 6.883 -24.266 6.547 1 87.12 98 GLN A N 1
ATOM 796 C CA . GLN A 1 98 ? 8.195 -23.672 6.801 1 87.12 98 GLN A CA 1
ATOM 797 C C . GLN A 1 98 ? 8.781 -23.078 5.527 1 87.12 98 GLN A C 1
ATOM 799 O O . GLN A 1 98 ? 9.555 -22.125 5.586 1 87.12 98 GLN A O 1
ATOM 804 N N . ASN A 1 99 ? 8.406 -23.656 4.395 1 91 99 ASN A N 1
ATOM 805 C CA . ASN A 1 99 ? 9 -23.234 3.131 1 91 99 ASN A CA 1
ATOM 806 C C . ASN A 1 99 ? 7.957 -22.672 2.178 1 91 99 ASN A C 1
ATOM 808 O O . ASN A 1 99 ? 6.805 -23.109 2.182 1 91 99 ASN A O 1
ATOM 812 N N . ASP A 1 100 ? 8.406 -21.703 1.506 1 93.44 100 ASP A N 1
ATOM 813 C CA . ASP A 1 100 ? 7.602 -21.219 0.39 1 93.44 100 ASP A CA 1
ATOM 814 C C . ASP A 1 100 ? 8.375 -21.297 -0.923 1 93.44 100 ASP A C 1
ATOM 816 O O . ASP A 1 100 ? 9.492 -21.828 -0.959 1 93.44 100 ASP A O 1
ATOM 820 N N . LEU A 1 101 ? 7.766 -20.875 -1.991 1 94.75 101 LEU A N 1
ATOM 821 C CA . LEU A 1 101 ? 8.32 -21.078 -3.326 1 94.75 101 LEU A CA 1
ATOM 822 C C . LEU A 1 101 ? 9.688 -20.422 -3.457 1 94.75 101 LEU A C 1
ATOM 824 O O . LEU A 1 101 ? 10.547 -20.891 -4.203 1 94.75 101 LEU A O 1
ATOM 828 N N . ARG A 1 102 ? 10.055 -19.391 -2.779 1 93.44 102 ARG A N 1
ATOM 829 C CA . ARG A 1 102 ? 11.328 -18.688 -2.85 1 93.44 102 ARG A CA 1
ATOM 830 C C . ARG A 1 102 ? 12.469 -19.594 -2.387 1 93.44 102 ARG A C 1
ATOM 832 O O . ARG A 1 102 ? 13.609 -19.438 -2.838 1 93.44 102 ARG A O 1
ATOM 839 N N . ASP A 1 103 ? 12.141 -20.406 -1.561 1 89.69 103 ASP A N 1
ATOM 840 C CA . ASP A 1 103 ? 13.148 -21.312 -1.007 1 89.69 103 ASP A CA 1
ATOM 841 C C . ASP A 1 103 ? 13.609 -22.328 -2.051 1 89.69 103 ASP A C 1
ATOM 843 O O . ASP A 1 103 ? 14.672 -22.938 -1.905 1 89.69 103 ASP A O 1
ATOM 847 N N . MET A 1 104 ? 12.82 -22.531 -3.02 1 85.31 104 MET A N 1
ATOM 848 C CA . MET A 1 104 ? 13.141 -23.531 -4.043 1 85.31 104 MET A CA 1
ATOM 849 C C . MET A 1 104 ? 14.203 -23 -5 1 85.31 104 MET A C 1
ATOM 851 O O . MET A 1 104 ? 14.836 -23.766 -5.723 1 85.31 104 MET A O 1
ATOM 855 N N . TYR A 1 105 ? 14.352 -21.688 -5.004 1 86.19 105 TYR A N 1
ATOM 856 C CA . TYR A 1 105 ? 15.312 -21.156 -5.957 1 86.19 105 TYR A CA 1
ATOM 857 C C . TYR A 1 105 ? 16.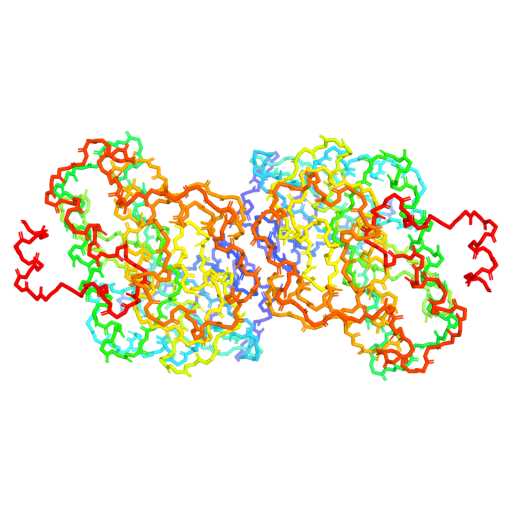281 -20.203 -5.273 1 86.19 105 TYR A C 1
ATOM 859 O O . TYR A 1 105 ? 17 -19.453 -5.941 1 86.19 105 TYR A O 1
ATOM 867 N N . LYS A 1 106 ? 16.234 -20.156 -4.02 1 81.94 106 LYS A N 1
ATOM 868 C CA . LYS A 1 106 ? 17.219 -19.375 -3.277 1 81.94 106 LYS A CA 1
ATOM 869 C C . LYS A 1 106 ? 18.609 -19.969 -3.432 1 81.94 106 LYS A C 1
ATOM 871 O O . LYS A 1 106 ? 18.859 -21.109 -3.037 1 81.94 106 LYS A O 1
ATOM 876 N N . GLY A 1 107 ? 19.5 -19.25 -3.998 1 81.88 107 GLY A N 1
ATOM 877 C CA . GLY A 1 107 ? 20.891 -19.672 -4.113 1 81.88 107 GLY A CA 1
ATOM 878 C C . GLY A 1 107 ? 21.094 -20.734 -5.176 1 81.88 107 GLY A C 1
ATOM 879 O O . GLY A 1 107 ? 22.172 -21.344 -5.246 1 81.88 107 GLY A O 1
ATOM 880 N N . ARG A 1 108 ? 20.031 -21.109 -5.887 1 83.38 108 ARG A N 1
ATOM 881 C CA . ARG A 1 108 ? 20.172 -22.094 -6.957 1 83.38 108 ARG A CA 1
ATOM 882 C C . ARG A 1 108 ? 19.25 -21.797 -8.125 1 83.38 108 ARG A C 1
ATOM 884 O O . ARG A 1 108 ? 18.344 -20.953 -8 1 83.38 108 ARG A O 1
ATOM 891 N N . VAL A 1 109 ? 19.625 -22.562 -9.18 1 83.88 109 VAL A N 1
ATOM 892 C CA . VAL A 1 109 ? 18.766 -22.422 -10.359 1 83.88 109 VAL A CA 1
ATOM 893 C C . VAL A 1 109 ? 17.703 -23.516 -10.344 1 83.88 109 VAL A C 1
ATOM 895 O O . VAL A 1 109 ? 18.016 -24.703 -10.219 1 83.88 109 VAL A O 1
ATOM 898 N N . ILE A 1 110 ? 16.562 -23.172 -10.383 1 89.56 110 ILE A N 1
ATOM 899 C CA . ILE A 1 110 ? 15.445 -24.094 -10.453 1 89.56 110 ILE A CA 1
ATOM 900 C C . ILE A 1 110 ? 15.344 -24.688 -11.852 1 89.56 110 ILE A C 1
ATOM 902 O O . ILE A 1 110 ? 15.516 -23.984 -12.852 1 89.56 110 ILE A O 1
ATOM 906 N N . SER A 1 111 ? 15.094 -26 -11.961 1 89.56 111 SER A N 1
ATOM 907 C CA . SER A 1 111 ? 15.047 -26.672 -13.25 1 89.56 111 SER A CA 1
ATOM 908 C C . SER A 1 111 ? 13.711 -26.438 -13.953 1 89.56 111 SER A C 1
ATOM 910 O O . SER A 1 111 ? 12.719 -26.094 -13.305 1 89.56 111 SER A O 1
ATOM 912 N N . THR A 1 112 ? 13.734 -26.656 -15.258 1 89.56 112 THR A N 1
ATOM 913 C CA . THR A 1 112 ? 12.508 -26.531 -16.031 1 89.56 112 THR A CA 1
ATOM 914 C C . THR A 1 112 ? 11.469 -27.547 -15.57 1 89.56 112 THR A C 1
ATOM 916 O O . THR A 1 112 ? 10.266 -27.266 -15.562 1 89.56 112 THR A O 1
ATOM 919 N N . GLY A 1 113 ? 11.945 -28.719 -15.227 1 89.31 113 GLY A N 1
ATOM 920 C CA . GLY A 1 113 ? 11.047 -29.719 -14.695 1 89.31 113 GLY A CA 1
ATOM 921 C C . GLY A 1 113 ? 10.359 -29.297 -13.406 1 89.31 113 GLY A C 1
ATOM 922 O O . GLY A 1 113 ? 9.156 -29.484 -13.25 1 89.31 113 GLY A O 1
ATOM 923 N N . GLU A 1 114 ? 11.109 -28.719 -12.516 1 90.19 114 GLU A N 1
ATOM 924 C CA . GLU A 1 114 ? 10.555 -28.219 -11.266 1 90.19 114 GLU A CA 1
ATOM 925 C C . GLU A 1 114 ? 9.562 -27.078 -11.516 1 90.19 114 GLU A C 1
ATOM 927 O O . GLU A 1 114 ? 8.508 -27.016 -10.883 1 90.19 114 GLU A O 1
ATOM 932 N N . ILE A 1 115 ? 9.891 -26.219 -12.469 1 92.94 115 ILE A N 1
ATOM 933 C CA . ILE A 1 115 ? 9.016 -25.109 -12.805 1 92.94 115 ILE A CA 1
ATOM 934 C C . ILE A 1 115 ? 7.691 -25.625 -13.352 1 92.94 115 ILE A C 1
ATOM 936 O O . ILE A 1 115 ? 6.621 -25.141 -12.977 1 92.94 115 ILE A O 1
ATOM 940 N N . LYS A 1 116 ? 7.797 -26.578 -14.172 1 90.56 116 LYS A N 1
ATOM 941 C CA . LYS A 1 116 ? 6.59 -27.172 -14.734 1 90.56 116 LYS A CA 1
ATOM 942 C C . LYS A 1 116 ? 5.734 -27.828 -13.641 1 90.56 116 LYS A C 1
ATOM 944 O O . LYS A 1 116 ? 4.508 -27.703 -13.664 1 90.56 116 LYS A O 1
ATOM 949 N N . ASN A 1 117 ? 6.395 -28.5 -12.75 1 90.75 117 ASN A N 1
ATOM 950 C CA . ASN A 1 117 ? 5.68 -29.109 -11.641 1 90.75 117 ASN A CA 1
ATOM 951 C C . ASN A 1 117 ? 4.977 -28.062 -10.781 1 90.75 117 ASN A C 1
ATOM 953 O O . ASN A 1 117 ? 3.812 -28.234 -10.414 1 90.75 117 ASN A O 1
ATOM 957 N N . VAL A 1 118 ? 5.602 -26.969 -10.461 1 93.38 118 VAL A N 1
ATOM 958 C CA . VAL A 1 118 ? 5.016 -25.859 -9.727 1 93.38 118 VAL A CA 1
ATOM 959 C C . VAL A 1 118 ? 3.775 -25.344 -10.453 1 93.38 118 VAL A C 1
ATOM 961 O O . VAL A 1 118 ? 2.705 -25.219 -9.859 1 93.38 118 VAL A O 1
ATOM 964 N N . MET A 1 119 ? 3.92 -25.156 -11.734 1 94.31 119 MET A N 1
ATOM 965 C CA . MET A 1 119 ? 2.848 -24.547 -12.516 1 94.31 119 MET A CA 1
ATOM 966 C C . MET A 1 119 ? 1.658 -25.484 -12.641 1 94.31 119 MET A C 1
ATOM 968 O O . MET A 1 119 ? 0.506 -25.047 -12.609 1 94.31 119 MET A O 1
ATOM 972 N N . GLN A 1 120 ? 1.976 -26.734 -12.781 1 91.62 120 GLN A N 1
ATOM 973 C CA . GLN A 1 120 ? 0.897 -27.719 -12.844 1 91.62 120 GLN A CA 1
ATOM 974 C C . GLN A 1 120 ? 0.038 -27.672 -11.578 1 91.62 120 GLN A C 1
ATOM 976 O O . GLN A 1 120 ? -1.191 -27.609 -11.664 1 91.62 120 GLN A O 1
ATOM 981 N N . GLN A 1 121 ? 0.671 -27.688 -10.516 1 91.75 121 GLN A N 1
ATOM 982 C CA . GLN A 1 121 ? -0.041 -27.688 -9.242 1 91.75 121 GLN A CA 1
ATOM 983 C C . GLN A 1 121 ? -0.746 -26.344 -9.008 1 91.75 121 GLN A C 1
ATOM 985 O O . GLN A 1 121 ? -1.888 -26.312 -8.547 1 91.75 121 GLN A O 1
ATOM 990 N N . LEU A 1 122 ? -0.085 -25.266 -9.344 1 94.81 122 LEU A N 1
ATOM 991 C CA . LEU A 1 122 ? -0.66 -23.938 -9.148 1 94.81 122 LEU A CA 1
ATOM 992 C C . LEU A 1 122 ? -1.917 -23.766 -10 1 94.81 122 LEU A C 1
ATOM 994 O O . LEU A 1 122 ? -2.951 -23.328 -9.492 1 94.81 122 LEU A O 1
ATOM 998 N N . ILE A 1 123 ? -1.808 -24.156 -11.242 1 93.62 123 ILE A N 1
ATOM 999 C CA . ILE A 1 123 ? -2.936 -24 -12.156 1 93.62 123 ILE A CA 1
ATOM 1000 C C . ILE A 1 123 ? -4.098 -24.875 -11.695 1 93.62 123 ILE A C 1
ATOM 1002 O O . ILE A 1 123 ? -5.258 -24.469 -11.75 1 93.62 123 ILE A O 1
ATOM 1006 N N . LYS A 1 124 ? -3.777 -26.062 -11.266 1 90.75 124 LYS A N 1
ATOM 1007 C CA . LYS A 1 124 ? -4.812 -26.938 -10.719 1 90.75 124 LYS A CA 1
ATOM 1008 C C . LYS A 1 124 ? -5.531 -26.266 -9.555 1 90.75 124 LYS A C 1
ATOM 1010 O O . LYS A 1 124 ? -6.762 -26.281 -9.477 1 90.75 124 LYS A O 1
ATOM 1015 N N . GLY A 1 125 ? -4.754 -25.719 -8.648 1 91.44 125 GLY A N 1
ATOM 1016 C CA . GLY A 1 125 ? -5.34 -25.016 -7.527 1 91.44 125 GLY A CA 1
ATOM 1017 C C . GLY A 1 125 ? -6.191 -23.828 -7.949 1 91.44 125 GLY A C 1
ATOM 1018 O O . GLY A 1 125 ? -7.301 -23.641 -7.441 1 91.44 125 GLY A O 1
ATOM 1019 N N . LEU A 1 126 ? -5.711 -23.094 -8.875 1 93.5 126 LEU A N 1
ATOM 1020 C CA . LEU A 1 126 ? -6.434 -21.906 -9.344 1 93.5 126 LEU A CA 1
ATOM 1021 C C . LEU A 1 126 ? -7.734 -22.312 -10.031 1 93.5 126 LEU A C 1
ATOM 1023 O O . LEU A 1 126 ? -8.75 -21.625 -9.898 1 93.5 126 LEU A O 1
ATOM 1027 N N . ASN A 1 127 ? -7.629 -23.375 -10.789 1 91.38 127 ASN A N 1
ATOM 1028 C CA . ASN A 1 127 ? -8.852 -23.859 -11.422 1 91.38 127 ASN A CA 1
ATOM 1029 C C . ASN A 1 127 ? -9.906 -24.25 -10.391 1 91.38 127 ASN A C 1
ATOM 1031 O O . ASN A 1 127 ? -11.094 -24.031 -10.609 1 91.38 127 ASN A O 1
ATOM 1035 N N . HIS A 1 128 ? -9.5 -24.812 -9.344 1 89.44 128 HIS A N 1
ATOM 1036 C CA . HIS A 1 128 ? -10.43 -25.141 -8.266 1 89.44 128 HIS A CA 1
ATOM 1037 C C . HIS A 1 128 ? -11.039 -23.891 -7.656 1 89.44 128 HIS A C 1
ATOM 1039 O O . HIS A 1 128 ? -12.234 -23.859 -7.359 1 89.44 128 HIS A O 1
ATOM 1045 N N . LEU A 1 129 ? -10.25 -22.891 -7.434 1 90.88 129 LEU A N 1
ATOM 1046 C CA . LEU A 1 129 ? -10.766 -21.625 -6.938 1 90.88 129 LEU A CA 1
ATOM 1047 C C . LEU A 1 129 ? -11.773 -21.031 -7.914 1 90.88 129 LEU A C 1
ATOM 1049 O O . LEU A 1 129 ? -12.805 -20.5 -7.5 1 90.88 129 LEU A O 1
ATOM 1053 N N . ASP A 1 130 ? -11.398 -21.125 -9.141 1 91.31 130 ASP A N 1
ATOM 1054 C CA . ASP A 1 130 ? -12.273 -20.594 -10.188 1 91.31 130 ASP A CA 1
ATOM 1055 C C . ASP A 1 130 ? -13.648 -21.266 -10.141 1 91.31 130 ASP A C 1
ATOM 1057 O O . ASP A 1 130 ? -14.672 -20.594 -10.188 1 91.31 130 ASP A O 1
ATOM 1061 N N . LEU A 1 131 ? -13.625 -22.547 -10.031 1 87.94 131 LEU A N 1
ATOM 1062 C CA . LEU A 1 131 ? -14.859 -23.328 -9.953 1 87.94 131 LEU A CA 1
ATOM 1063 C C . LEU A 1 131 ? -15.664 -22.938 -8.719 1 87.94 131 LEU A C 1
ATOM 1065 O O . LEU A 1 131 ? -16.906 -22.938 -8.75 1 87.94 131 LEU A O 1
ATOM 1069 N N . ALA A 1 132 ? -15 -22.578 -7.676 1 86.38 132 ALA A N 1
ATOM 1070 C CA . ALA A 1 132 ? -15.656 -22.188 -6.434 1 86.38 132 ALA A CA 1
ATOM 1071 C C . ALA A 1 132 ? -16.078 -20.719 -6.477 1 86.38 132 ALA A C 1
ATOM 1073 O O . ALA A 1 132 ? -16.719 -20.234 -5.547 1 86.38 132 ALA A O 1
ATOM 1074 N N . GLY A 1 133 ? -15.641 -20.016 -7.5 1 88.19 133 GLY A N 1
ATOM 1075 C CA . GLY A 1 133 ? -15.969 -18.609 -7.633 1 88.19 133 GLY A CA 1
ATOM 1076 C C . GLY A 1 133 ? -15.148 -17.719 -6.719 1 88.19 133 GLY A C 1
ATOM 1077 O O . GLY A 1 133 ? -15.672 -16.75 -6.164 1 88.19 133 GLY A O 1
ATOM 1078 N N . ILE A 1 134 ? -13.914 -18.094 -6.477 1 89.88 134 ILE A N 1
ATOM 1079 C CA . ILE A 1 134 ? -13.047 -17.359 -5.566 1 89.88 134 ILE A CA 1
ATOM 1080 C C . ILE A 1 134 ? -11.859 -16.797 -6.336 1 89.88 134 ILE A C 1
ATOM 1082 O O . ILE A 1 134 ? -11.273 -17.484 -7.18 1 89.88 134 ILE A O 1
ATOM 1086 N N . ILE A 1 135 ? -11.539 -15.602 -6.078 1 92.56 135 ILE A N 1
ATOM 1087 C CA . ILE A 1 135 ? -10.312 -14.961 -6.543 1 92.56 135 ILE A CA 1
ATOM 1088 C C . ILE A 1 135 ? -9.359 -14.766 -5.371 1 92.56 135 ILE A C 1
ATOM 1090 O O . ILE A 1 135 ? -9.734 -14.203 -4.34 1 92.56 135 ILE A O 1
ATOM 1094 N N . HIS A 1 136 ? -8.188 -15.203 -5.445 1 91 136 HIS A N 1
ATOM 1095 C CA . HIS A 1 136 ? -7.223 -15.148 -4.355 1 91 136 HIS A CA 1
ATOM 1096 C C . HIS A 1 136 ? -6.711 -13.734 -4.141 1 91 136 HIS A C 1
ATOM 1098 O O . HIS A 1 136 ? -6.672 -13.242 -3.008 1 91 136 HIS A O 1
ATOM 1104 N N . ARG A 1 137 ? -6.266 -13.07 -5.238 1 91.06 137 ARG A N 1
ATOM 1105 C CA . ARG A 1 137 ? -5.863 -11.672 -5.328 1 91.06 137 ARG A CA 1
ATOM 1106 C C . ARG A 1 137 ? -4.52 -11.445 -4.645 1 91.06 137 ARG A C 1
ATOM 1108 O O . ARG A 1 137 ? -4.184 -10.312 -4.281 1 91.06 137 ARG A O 1
ATOM 1115 N N . ASP A 1 138 ? -3.77 -12.453 -4.492 1 90.25 138 ASP A N 1
ATOM 1116 C CA . ASP A 1 138 ? -2.428 -12.25 -3.959 1 90.25 138 ASP A CA 1
ATOM 1117 C C . ASP A 1 138 ? -1.529 -13.453 -4.254 1 90.25 138 ASP A C 1
ATOM 1119 O O . ASP A 1 138 ? -0.827 -13.945 -3.369 1 90.25 138 ASP A O 1
ATOM 1123 N N . ILE A 1 139 ? -1.572 -13.914 -5.43 1 96 139 ILE A N 1
ATOM 1124 C CA . ILE A 1 139 ? -0.684 -14.977 -5.887 1 96 139 ILE A CA 1
ATOM 1125 C C . ILE A 1 139 ? 0.721 -14.414 -6.102 1 96 139 ILE A C 1
ATOM 1127 O O . ILE A 1 139 ? 0.927 -13.555 -6.957 1 96 139 ILE A O 1
ATOM 1131 N N . GLN A 1 140 ? 1.613 -14.867 -5.316 1 95.88 140 GLN A N 1
ATOM 1132 C CA . GLN A 1 140 ? 3.029 -14.508 -5.348 1 95.88 140 GLN A CA 1
ATOM 1133 C C . GLN A 1 140 ? 3.877 -15.578 -4.66 1 95.88 140 GLN A C 1
ATOM 1135 O O . GLN A 1 140 ? 3.355 -16.406 -3.912 1 95.88 140 GLN A O 1
ATOM 1140 N N . PRO A 1 141 ? 5.18 -15.641 -4.879 1 95.69 141 PRO A N 1
ATOM 1141 C CA . PRO A 1 141 ? 6.016 -16.734 -4.375 1 95.69 141 PRO A CA 1
ATOM 1142 C C . PRO A 1 141 ? 5.91 -16.906 -2.859 1 95.69 141 PRO A C 1
ATOM 1144 O O . PRO A 1 141 ? 5.871 -18.031 -2.363 1 95.69 141 PRO A O 1
ATOM 1147 N N . LYS A 1 142 ? 5.762 -15.828 -2.109 1 90.5 142 LYS A N 1
ATOM 1148 C CA . LYS A 1 142 ? 5.734 -15.922 -0.653 1 90.5 142 LYS A CA 1
ATOM 1149 C C . LYS A 1 142 ? 4.441 -16.578 -0.17 1 90.5 142 LYS A C 1
ATOM 1151 O O . LYS A 1 142 ? 4.383 -17.109 0.941 1 90.5 142 LYS A O 1
ATOM 1156 N N . ASN A 1 143 ? 3.424 -16.609 -0.997 1 91.56 143 ASN A N 1
ATOM 1157 C CA . ASN A 1 143 ? 2.133 -17.156 -0.61 1 91.56 143 ASN A CA 1
ATOM 1158 C C . ASN A 1 143 ? 1.926 -18.547 -1.198 1 91.56 143 ASN A C 1
ATOM 1160 O O . ASN A 1 143 ? 0.839 -19.125 -1.086 1 91.56 143 ASN A O 1
ATOM 1164 N N . LEU A 1 144 ? 2.943 -19 -1.859 1 96.62 144 LEU A N 1
ATOM 1165 C CA . LEU A 1 144 ? 2.975 -20.375 -2.369 1 96.62 144 LEU A CA 1
ATOM 1166 C C . LEU A 1 144 ? 3.9 -21.25 -1.528 1 96.62 144 LEU A C 1
ATOM 1168 O O . LEU A 1 144 ? 5.117 -21.219 -1.717 1 96.62 144 LEU A O 1
ATOM 1172 N N . LYS A 1 145 ? 3.252 -22.016 -0.673 1 94.56 145 LYS A N 1
ATOM 1173 C CA . LYS A 1 145 ? 3.992 -22.812 0.302 1 94.56 145 LYS A CA 1
ATOM 1174 C C . LYS A 1 145 ? 4.352 -24.188 -0.265 1 94.56 145 LYS A C 1
ATOM 1176 O O . LYS A 1 145 ? 3.662 -24.688 -1.15 1 94.56 145 LYS A O 1
ATOM 1181 N N . ILE A 1 146 ? 5.461 -24.672 0.25 1 93.75 146 ILE A N 1
ATOM 1182 C CA . ILE A 1 146 ? 5.984 -25.953 -0.22 1 93.75 146 ILE A CA 1
ATOM 1183 C C . ILE A 1 146 ? 5.965 -26.969 0.92 1 93.75 146 ILE A C 1
ATOM 1185 O O . ILE A 1 146 ? 6.582 -26.75 1.966 1 93.75 146 ILE A O 1
ATOM 1189 N N . GLU A 1 147 ? 5.219 -27.969 0.693 1 92 147 GLU A N 1
ATOM 1190 C CA . GLU A 1 147 ? 5.215 -29.094 1.618 1 92 147 GLU A CA 1
ATOM 1191 C C . GLU A 1 147 ? 6.004 -30.281 1.055 1 92 147 GLU A C 1
ATOM 1193 O O . GLU A 1 147 ? 5.723 -30.75 -0.05 1 92 147 GLU A O 1
ATOM 1198 N N . HIS A 1 148 ? 7 -30.641 1.764 1 87.88 148 HIS A N 1
ATOM 1199 C CA . HIS A 1 148 ? 7.836 -31.766 1.345 1 87.88 148 HIS A CA 1
ATOM 1200 C C . HIS A 1 148 ? 8.289 -32.594 2.543 1 87.88 148 HIS A C 1
ATOM 1202 O O . HIS A 1 148 ? 8.195 -32.156 3.686 1 87.88 148 HIS A O 1
ATOM 1208 N N . ASP A 1 149 ? 8.633 -33.875 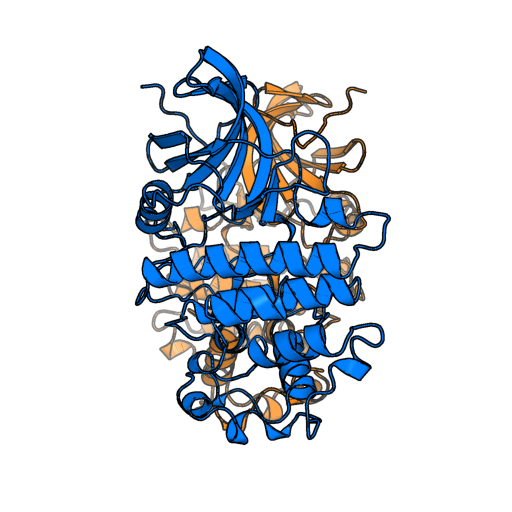2.295 1 82 149 ASP A N 1
ATOM 1209 C CA . ASP A 1 149 ? 9.117 -34.781 3.334 1 82 149 ASP A CA 1
ATOM 1210 C C . ASP A 1 149 ? 10.641 -34.781 3.416 1 82 149 ASP A C 1
ATOM 1212 O O . ASP A 1 149 ? 11.25 -35.719 3.895 1 82 149 ASP A O 1
ATOM 1216 N N . GLY A 1 150 ? 11.242 -33.719 2.979 1 75.75 150 GLY A N 1
ATOM 1217 C CA . GLY A 1 150 ? 12.695 -33.625 3.002 1 75.75 150 GLY A CA 1
ATOM 1218 C C . GLY A 1 150 ? 13.312 -33.562 1.616 1 75.75 150 GLY A C 1
ATOM 1219 O O . GLY A 1 150 ? 14.484 -33.188 1.471 1 75.75 150 GLY A O 1
ATOM 1220 N N . ASN A 1 151 ? 12.5 -34 0.63 1 73.5 151 ASN A N 1
ATOM 1221 C CA . ASN A 1 151 ? 12.961 -33.969 -0.755 1 73.5 151 ASN A CA 1
ATOM 1222 C C . ASN A 1 151 ? 12.086 -33.031 -1.603 1 73.5 151 ASN A C 1
ATOM 1224 O O . ASN A 1 151 ? 10.883 -33.25 -1.732 1 73.5 151 ASN A O 1
ATOM 1228 N N . PHE A 1 152 ? 12.711 -32.062 -2.211 1 72.75 152 PHE A N 1
ATOM 1229 C CA . PHE A 1 152 ? 11.984 -31.062 -2.996 1 72.75 152 PHE A CA 1
ATOM 1230 C C . PHE A 1 152 ? 11.547 -31.641 -4.332 1 72.75 152 PHE A C 1
ATOM 1232 O O . PHE A 1 152 ? 10.766 -31.031 -5.059 1 72.75 152 PHE A O 1
ATOM 1239 N N . ASP A 1 153 ? 11.992 -32.844 -4.605 1 75.19 153 ASP A N 1
ATOM 1240 C CA . ASP A 1 153 ? 11.594 -33.469 -5.863 1 75.19 153 ASP A CA 1
ATOM 1241 C C . ASP A 1 153 ? 10.117 -33.875 -5.828 1 75.19 153 ASP A C 1
ATOM 1243 O O . ASP A 1 153 ? 9.461 -33.938 -6.867 1 75.19 153 ASP A O 1
ATOM 1247 N N . ASN A 1 154 ? 9.711 -34.156 -4.652 1 85.25 154 ASN A N 1
ATOM 1248 C CA . ASN A 1 154 ? 8.32 -34.562 -4.453 1 85.25 154 ASN A CA 1
ATOM 1249 C C . ASN A 1 154 ? 7.605 -33.625 -3.484 1 85.25 154 ASN A C 1
ATOM 1251 O O . ASN A 1 154 ? 7.285 -34 -2.359 1 85.25 154 ASN A O 1
ATOM 1255 N N . PHE A 1 155 ? 7.363 -32.469 -3.961 1 91.5 155 PHE A N 1
ATOM 1256 C CA . PHE A 1 155 ? 6.723 -31.484 -3.086 1 91.5 155 PHE A CA 1
ATOM 1257 C C . PHE A 1 155 ? 5.273 -31.266 -3.496 1 91.5 155 PHE A C 1
ATOM 1259 O O . PHE A 1 155 ? 4.875 -31.625 -4.609 1 91.5 155 PHE A O 1
ATOM 1266 N N . ILE A 1 156 ? 4.508 -30.844 -2.561 1 92.75 156 ILE A N 1
ATOM 1267 C CA . ILE A 1 156 ? 3.143 -30.391 -2.809 1 92.75 156 ILE A CA 1
ATOM 1268 C C . ILE A 1 156 ? 3.064 -28.875 -2.615 1 92.75 156 ILE A C 1
ATOM 1270 O O . ILE A 1 156 ? 3.506 -28.359 -1.591 1 92.75 156 ILE A O 1
ATOM 1274 N N . LEU A 1 157 ? 2.619 -28.234 -3.631 1 94.38 157 LEU A N 1
ATOM 1275 C CA . LEU A 1 157 ? 2.436 -26.781 -3.555 1 94.38 157 LEU A CA 1
ATOM 1276 C C . LEU A 1 157 ? 1.114 -26.438 -2.873 1 94.38 157 LEU A C 1
ATOM 1278 O O . LEU A 1 157 ? 0.075 -27.031 -3.195 1 94.38 157 LEU A O 1
ATOM 1282 N N . LYS A 1 158 ? 1.21 -25.562 -1.888 1 93.75 158 LYS A N 1
ATOM 1283 C CA . LYS A 1 158 ? 0.028 -25.109 -1.158 1 93.75 158 LYS A CA 1
ATOM 1284 C C . LYS A 1 158 ? -0.191 -23.609 -1.344 1 93.75 158 LYS A C 1
ATOM 1286 O O . LYS A 1 158 ? 0.69 -22.812 -1.032 1 93.75 158 LYS A O 1
ATOM 1291 N N . ILE A 1 159 ? -1.35 -23.234 -1.908 1 94.25 159 ILE A N 1
ATOM 1292 C CA . ILE A 1 159 ? -1.718 -21.828 -1.974 1 94.25 159 ILE A CA 1
ATOM 1293 C C . ILE A 1 159 ? -2.16 -21.344 -0.594 1 94.25 159 ILE A C 1
ATOM 1295 O O . ILE A 1 159 ? -3.039 -21.938 0.029 1 94.25 159 ILE A O 1
ATOM 1299 N N . ALA A 1 160 ? -1.504 -20.328 -0.137 1 90.19 160 ALA A N 1
ATOM 1300 C CA . ALA A 1 160 ? -1.766 -19.828 1.213 1 90.19 160 ALA A CA 1
ATOM 1301 C C . ALA A 1 160 ? -2.133 -18.359 1.193 1 90.19 160 ALA A C 1
ATOM 1303 O O . ALA A 1 160 ? -2.25 -17.75 0.124 1 90.19 160 ALA A O 1
ATOM 1304 N N . ASN A 1 161 ? -2.555 -17.812 2.336 1 83.31 161 ASN A N 1
ATOM 1305 C CA . ASN A 1 161 ? -2.859 -16.406 2.568 1 83.31 161 ASN A CA 1
ATOM 1306 C C . ASN A 1 161 ? -4.055 -15.945 1.739 1 83.31 161 ASN A C 1
ATOM 1308 O O . ASN A 1 161 ? -3.902 -15.164 0.798 1 83.31 161 ASN A O 1
ATOM 1312 N N . PHE A 1 162 ? -5.137 -16.25 2.154 1 83.38 162 PHE A N 1
ATOM 1313 C CA . PHE A 1 162 ? -6.387 -15.922 1.482 1 83.38 162 PHE A CA 1
ATOM 1314 C C . PHE A 1 162 ? -6.988 -14.648 2.059 1 83.38 162 PHE A C 1
ATOM 1316 O O . PHE A 1 162 ? -8.188 -14.391 1.904 1 83.38 162 PHE A O 1
ATOM 1323 N N . GLY A 1 163 ? -6.211 -13.914 2.703 1 77.5 163 GLY A N 1
ATOM 1324 C CA . GLY A 1 163 ? -6.68 -12.695 3.355 1 77.5 163 GLY A CA 1
ATOM 1325 C C . GLY A 1 163 ? -7.289 -11.695 2.393 1 77.5 163 GLY A C 1
ATOM 1326 O O . GLY A 1 163 ? -8.148 -10.906 2.775 1 77.5 163 GLY A O 1
ATOM 1327 N N . SER A 1 164 ? -6.934 -11.789 1.137 1 82.06 164 SER A N 1
ATOM 1328 C CA . SER A 1 164 ? -7.422 -10.844 0.136 1 82.06 164 SER A CA 1
ATOM 1329 C C . SER A 1 164 ? -8.453 -11.492 -0.777 1 82.06 164 SER A C 1
ATOM 1331 O O . SER A 1 164 ? -8.969 -10.852 -1.699 1 82.06 164 SER A O 1
ATOM 1333 N N . ALA A 1 165 ? -8.727 -12.688 -0.524 1 86 165 ALA A N 1
ATOM 1334 C CA . ALA A 1 165 ? -9.617 -13.438 -1.411 1 86 165 ALA A CA 1
ATOM 1335 C C . ALA A 1 165 ? -11.031 -12.875 -1.378 1 86 165 ALA A C 1
ATOM 1337 O O . ALA A 1 165 ? -11.492 -12.398 -0.339 1 86 165 ALA A O 1
ATOM 1338 N N . VAL A 1 166 ? -11.656 -12.953 -2.514 1 85.69 166 VAL A N 1
ATOM 1339 C CA . VAL A 1 166 ? -13.039 -12.508 -2.619 1 85.69 166 VAL A CA 1
ATOM 1340 C C . VAL A 1 166 ? -13.828 -13.461 -3.514 1 85.69 166 VAL A C 1
ATOM 1342 O O . VAL A 1 166 ? -13.242 -14.219 -4.289 1 85.69 166 VAL A O 1
ATOM 1345 N N . LYS A 1 167 ? -15.125 -13.375 -3.361 1 86.56 167 LYS A N 1
ATOM 1346 C CA . LYS A 1 167 ? -16 -14.109 -4.258 1 86.56 167 LYS A CA 1
ATOM 1347 C C . LYS A 1 167 ? -16.219 -13.352 -5.562 1 86.56 167 LYS A C 1
ATOM 1349 O O . LYS A 1 167 ? -16.062 -12.125 -5.609 1 86.56 167 LYS A O 1
ATOM 1354 N N . TYR A 1 168 ? -16.578 -14.094 -6.559 1 85.19 168 TYR A N 1
ATOM 1355 C CA . TYR A 1 168 ? -16.953 -13.469 -7.82 1 85.19 168 TYR A CA 1
ATOM 1356 C C . TYR A 1 168 ? -18.031 -12.422 -7.602 1 85.19 168 TYR A C 1
ATOM 1358 O O . TYR A 1 168 ? -18.859 -12.555 -6.699 1 85.19 168 TYR A O 1
ATOM 1366 N N . LYS A 1 169 ? -18 -11.391 -8.359 1 79.94 169 LYS A N 1
ATOM 1367 C CA . LYS A 1 169 ? -19.016 -10.344 -8.422 1 79.94 169 LYS A CA 1
ATOM 1368 C C . LYS A 1 169 ? -18.891 -9.391 -7.234 1 79.94 169 LYS A C 1
ATOM 1370 O O . LYS A 1 169 ? -19.703 -8.469 -7.086 1 79.94 169 LYS A O 1
ATOM 1375 N N . THR A 1 170 ? -17.906 -9.742 -6.367 1 81.56 170 THR A N 1
ATOM 1376 C CA . THR A 1 170 ? -17.609 -8.75 -5.336 1 81.56 170 THR A CA 1
ATOM 1377 C C . THR A 1 170 ? -16.969 -7.512 -5.941 1 81.56 170 THR A C 1
ATOM 1379 O O . THR A 1 170 ? -16.016 -7.621 -6.723 1 81.56 170 THR A O 1
ATOM 1382 N N . ARG A 1 171 ? -17.531 -6.406 -5.66 1 78.81 171 ARG A N 1
ATOM 1383 C CA . ARG A 1 171 ? -16.922 -5.164 -6.129 1 78.81 171 ARG A CA 1
ATOM 1384 C C . ARG A 1 171 ? -15.664 -4.832 -5.324 1 78.81 171 ARG A C 1
ATOM 1386 O O . ARG A 1 171 ? -15.703 -4.793 -4.094 1 78.81 171 ARG A O 1
ATOM 1393 N N . ILE A 1 172 ? -14.609 -4.723 -6.102 1 76.81 172 ILE A N 1
ATOM 1394 C CA . ILE A 1 172 ? -13.344 -4.445 -5.422 1 76.81 172 ILE A CA 1
ATOM 1395 C C . ILE A 1 172 ? -12.883 -3.029 -5.75 1 76.81 172 ILE A C 1
ATOM 1397 O O . ILE A 1 172 ? -13.008 -2.578 -6.891 1 76.81 172 ILE A O 1
ATOM 1401 N N . VAL A 1 173 ? -12.406 -2.336 -4.668 1 66.06 173 VAL A N 1
ATOM 1402 C CA . VAL A 1 173 ? -11.922 -0.979 -4.887 1 66.06 173 VAL A CA 1
ATOM 1403 C C . VAL A 1 173 ? -10.469 -0.871 -4.43 1 66.06 173 VAL A C 1
ATOM 1405 O O . VAL A 1 173 ? -9.758 0.068 -4.801 1 66.06 173 VAL A O 1
ATOM 1408 N N . ASP A 1 174 ? -10.086 -1.838 -3.701 1 71.31 174 ASP A N 1
ATOM 1409 C CA . ASP A 1 174 ? -8.703 -1.831 -3.227 1 71.31 174 ASP A CA 1
ATOM 1410 C C . ASP A 1 174 ? -7.816 -2.711 -4.105 1 71.31 174 ASP A C 1
ATOM 1412 O O . ASP A 1 174 ? -7.645 -3.9 -3.828 1 71.31 174 ASP A O 1
ATOM 1416 N N . HIS A 1 175 ? -7.152 -2.113 -5.039 1 69.56 175 HIS A N 1
ATOM 1417 C CA . HIS A 1 175 ? -6.383 -2.871 -6.02 1 69.56 175 HIS A CA 1
ATOM 1418 C C . HIS A 1 175 ? -4.941 -3.068 -5.555 1 69.56 175 HIS A C 1
ATOM 1420 O O . HIS A 1 175 ? -4.195 -3.846 -6.148 1 69.56 175 HIS A O 1
ATOM 1426 N N . HIS A 1 176 ? -4.637 -2.473 -4.453 1 68.56 176 HIS A N 1
ATOM 1427 C CA . HIS A 1 176 ? -3.256 -2.5 -3.979 1 68.56 176 HIS A CA 1
ATOM 1428 C C . HIS A 1 176 ? -2.988 -3.74 -3.131 1 68.56 176 HIS A C 1
ATOM 1430 O O . HIS A 1 176 ? -1.861 -3.957 -2.68 1 68.56 176 HIS A O 1
ATOM 1436 N N . ARG A 1 177 ? -3.951 -4.562 -3.031 1 69.94 177 ARG A N 1
ATOM 1437 C CA . ARG A 1 177 ? -3.775 -5.785 -2.254 1 69.94 177 ARG A CA 1
ATOM 1438 C C . ARG A 1 177 ? -2.926 -6.797 -3.014 1 69.94 177 ARG A C 1
ATOM 1440 O O . ARG A 1 177 ? -2.316 -7.684 -2.408 1 69.94 177 ARG A O 1
ATOM 1447 N N . VAL A 1 178 ? -2.986 -6.672 -4.316 1 79.12 178 VAL A N 1
ATOM 1448 C CA . VAL A 1 178 ? -2.119 -7.52 -5.129 1 79.12 178 VAL A CA 1
ATOM 1449 C C . VAL A 1 178 ? -0.757 -6.848 -5.297 1 79.12 178 VAL A C 1
ATOM 1451 O O . VAL A 1 178 ? -0.677 -5.664 -5.629 1 79.12 178 VAL A O 1
ATOM 1454 N N . ALA A 1 179 ? 0.228 -7.617 -4.973 1 86.69 179 ALA A N 1
ATOM 1455 C CA . ALA A 1 179 ? 1.576 -7.086 -5.145 1 86.69 179 ALA A CA 1
ATOM 1456 C C . ALA A 1 179 ? 1.792 -6.59 -6.574 1 86.69 179 ALA A C 1
ATOM 1458 O O . ALA A 1 179 ? 1.374 -7.246 -7.531 1 86.69 179 ALA A O 1
ATOM 1459 N N . LEU A 1 180 ? 2.447 -5.531 -6.664 1 89.88 180 LEU A N 1
ATOM 1460 C CA . LEU A 1 180 ? 2.586 -4.793 -7.914 1 89.88 180 LEU A CA 1
ATOM 1461 C C . LEU A 1 180 ? 3.162 -5.68 -9.008 1 89.88 180 LEU A C 1
ATOM 1463 O O . LEU A 1 180 ? 2.65 -5.699 -10.133 1 89.88 180 LEU A O 1
ATOM 1467 N N . GLN A 1 181 ? 4.141 -6.492 -8.742 1 94.19 181 GLN A N 1
ATOM 1468 C CA . GLN A 1 181 ? 4.867 -7.27 -9.742 1 94.19 181 GLN A CA 1
ATOM 1469 C C . GLN A 1 181 ? 4.004 -8.391 -10.305 1 94.19 181 GLN A C 1
ATOM 1471 O O . GLN A 1 181 ? 4.324 -8.969 -11.344 1 94.19 181 GLN A O 1
ATOM 1476 N N . TYR A 1 182 ? 2.934 -8.672 -9.609 1 96.06 182 TYR A N 1
ATOM 1477 C CA . TYR A 1 182 ? 2.098 -9.797 -10.016 1 96.06 182 TYR A CA 1
ATOM 1478 C C . TYR A 1 182 ? 0.685 -9.328 -10.352 1 96.06 182 TYR A C 1
ATOM 1480 O O . TYR A 1 182 ? -0.203 -10.148 -10.594 1 96.06 182 TYR A O 1
ATOM 1488 N N . ARG A 1 183 ? 0.494 -8.055 -10.391 1 94.94 183 ARG A N 1
ATOM 1489 C CA . ARG A 1 183 ? -0.829 -7.473 -10.586 1 94.94 183 ARG A CA 1
ATOM 1490 C C . ARG A 1 183 ? -1.206 -7.457 -12.07 1 94.94 183 ARG A C 1
ATOM 1492 O O . ARG A 1 183 ? -0.441 -6.973 -12.906 1 94.94 183 ARG A O 1
ATOM 1499 N N . SER A 1 184 ? -2.363 -7.969 -12.344 1 95.56 184 SER A N 1
ATOM 1500 C CA . SER A 1 184 ? -2.814 -8.023 -13.734 1 95.56 184 SER A CA 1
ATOM 1501 C C . SER A 1 184 ? -3.143 -6.633 -14.266 1 95.56 184 SER A C 1
ATOM 1503 O O . SER A 1 184 ? -3.43 -5.719 -13.492 1 95.56 184 SER A O 1
ATOM 1505 N N . ILE A 1 185 ? -3.113 -6.508 -15.547 1 93.06 185 ILE A N 1
ATOM 1506 C CA . ILE A 1 185 ? -3.268 -5.207 -16.203 1 93.06 185 ILE A CA 1
ATOM 1507 C C . ILE A 1 185 ? -4.652 -4.641 -15.891 1 93.06 185 ILE A C 1
ATOM 1509 O O . ILE A 1 185 ? -4.801 -3.436 -15.672 1 93.06 185 ILE A O 1
ATOM 1513 N N . GLU A 1 186 ? -5.719 -5.484 -15.891 1 92.12 186 GLU A N 1
ATOM 1514 C CA . GLU A 1 186 ? -7.047 -4.957 -15.602 1 92.12 186 GLU A CA 1
ATOM 1515 C C . GLU A 1 186 ? -7.137 -4.445 -14.164 1 92.12 186 GLU A C 1
ATOM 1517 O O . GLU A 1 186 ? -7.879 -3.5 -13.883 1 92.12 186 GLU A O 1
ATOM 1522 N N . LEU A 1 187 ? -6.441 -5.125 -13.266 1 91.12 187 LEU A N 1
ATOM 1523 C CA . LEU A 1 187 ? -6.379 -4.629 -11.891 1 91.12 187 LEU A CA 1
ATOM 1524 C C . LEU A 1 187 ? -5.598 -3.322 -11.82 1 91.12 187 LEU A C 1
ATOM 1526 O O . LEU A 1 187 ? -5.984 -2.402 -11.094 1 91.12 187 LEU A O 1
ATOM 1530 N N . LEU A 1 188 ? -4.492 -3.254 -12.547 1 90.62 188 LEU A N 1
ATOM 1531 C CA . LEU A 1 188 ? -3.719 -2.02 -12.625 1 90.62 188 LEU A CA 1
ATOM 1532 C C . LEU A 1 188 ? -4.578 -0.868 -13.125 1 90.62 188 LEU A C 1
ATOM 1534 O O . LEU A 1 188 ? -4.383 0.282 -12.727 1 90.62 188 LEU A O 1
ATOM 1538 N N . LEU A 1 189 ? -5.445 -1.22 -13.961 1 88.88 189 LEU A N 1
ATOM 1539 C CA . LEU A 1 189 ? -6.328 -0.217 -14.547 1 88.88 189 LEU A CA 1
ATOM 1540 C C . LEU A 1 189 ? -7.617 -0.096 -13.742 1 88.88 189 LEU A C 1
ATOM 1542 O O . LEU A 1 189 ? -8.602 0.472 -14.227 1 88.88 189 LEU A O 1
ATOM 1546 N N . CYS A 1 190 ? -7.688 -0.763 -12.609 1 86.81 190 CYS A N 1
ATOM 1547 C CA . CYS A 1 190 ? -8.672 -0.54 -11.555 1 86.81 190 CYS A CA 1
ATOM 1548 C C . CYS A 1 190 ? -10.016 -1.148 -11.93 1 86.81 190 CYS A C 1
ATOM 1550 O O . CYS A 1 190 ? -11.062 -0.537 -11.703 1 86.81 190 CYS A O 1
ATOM 1552 N N . THR A 1 191 ? -9.977 -2.242 -12.531 1 87.5 191 THR A N 1
ATOM 1553 C CA . THR A 1 191 ? -11.234 -2.961 -12.734 1 87.5 191 THR A CA 1
ATOM 1554 C C . THR A 1 191 ? -11.914 -3.238 -11.398 1 87.5 191 THR A C 1
ATOM 1556 O O . THR A 1 191 ? -11.25 -3.529 -10.406 1 87.5 191 THR A O 1
ATOM 1559 N N . GLU A 1 192 ? -13.219 -3.15 -11.375 1 85.25 192 GLU A N 1
ATOM 1560 C CA . GLU A 1 192 ? -13.961 -3.357 -10.133 1 85.25 192 GLU A CA 1
ATOM 1561 C C . GLU A 1 192 ? -14.531 -4.773 -10.062 1 85.25 192 GLU A C 1
ATOM 1563 O O . GLU A 1 192 ? -15.016 -5.199 -9.016 1 85.25 192 GLU A O 1
ATOM 1568 N N . THR A 1 193 ? -14.445 -5.5 -11.133 1 85.5 193 THR A N 1
ATOM 1569 C CA . THR A 1 193 ? -15 -6.848 -11.164 1 85.5 193 THR A CA 1
ATOM 1570 C C . THR A 1 193 ? -13.984 -7.84 -11.734 1 85.5 193 THR A C 1
ATOM 1572 O O . THR A 1 193 ? -14.211 -8.438 -12.789 1 85.5 193 THR A O 1
ATOM 1575 N N . PRO A 1 194 ? -12.953 -8 -10.992 1 87.88 194 PRO A N 1
ATOM 1576 C CA . PRO A 1 194 ? -11.961 -8.953 -11.484 1 87.88 194 PRO A CA 1
ATOM 1577 C C . PRO A 1 194 ? -12.477 -10.391 -11.516 1 87.88 194 PRO A C 1
ATOM 1579 O O . PRO A 1 194 ? -13.469 -10.711 -10.852 1 87.88 194 PRO A O 1
ATOM 1582 N N . LYS A 1 195 ? -11.859 -11.164 -12.359 1 90.31 195 LYS A N 1
ATOM 1583 C CA . LYS A 1 195 ? -12.109 -12.602 -12.445 1 90.31 195 LYS A CA 1
ATOM 1584 C C . LYS A 1 195 ? -10.898 -13.398 -11.977 1 90.31 195 LYS A C 1
ATOM 1586 O O . LYS A 1 195 ? -9.852 -12.828 -11.656 1 90.31 195 LYS A O 1
ATOM 1591 N N . GLN A 1 196 ? -11.148 -14.719 -11.914 1 93.69 196 GLN A N 1
ATOM 1592 C CA . GLN A 1 196 ? -10.047 -15.586 -11.516 1 93.69 196 GLN A CA 1
ATOM 1593 C C . GLN A 1 196 ? -8.883 -15.469 -12.484 1 93.69 196 GLN A C 1
ATOM 1595 O O . GLN A 1 196 ? -7.742 -15.789 -12.133 1 93.69 196 GLN A O 1
ATOM 1600 N N . ALA A 1 197 ? -9.156 -14.977 -13.656 1 95.69 197 ALA A N 1
ATOM 1601 C CA . ALA A 1 197 ? -8.148 -14.766 -14.695 1 95.69 197 ALA A CA 1
ATOM 1602 C C . ALA A 1 197 ? -7.043 -13.836 -14.195 1 95.69 197 ALA A C 1
ATOM 1604 O O . ALA A 1 197 ? -5.906 -13.898 -14.672 1 95.69 197 ALA A O 1
ATOM 1605 N N . SER A 1 198 ? -7.34 -12.945 -13.266 1 95.69 198 SER A N 1
ATOM 1606 C CA . SER A 1 198 ? -6.324 -12.086 -12.672 1 95.69 198 SER A CA 1
ATOM 1607 C C . SER A 1 198 ? -5.289 -12.906 -11.906 1 95.69 198 SER A C 1
ATOM 1609 O O . SER A 1 198 ? -4.094 -12.594 -11.953 1 95.69 198 SER A O 1
ATOM 1611 N N . ASP A 1 199 ? -5.789 -13.93 -11.227 1 96.88 199 ASP A N 1
ATOM 1612 C CA . ASP A 1 199 ? -4.863 -14.828 -10.539 1 96.88 199 ASP A CA 1
ATOM 1613 C C . ASP A 1 199 ? -4.016 -15.617 -11.531 1 96.88 199 ASP A C 1
ATOM 1615 O O . ASP A 1 199 ? -2.848 -15.906 -11.266 1 96.88 199 ASP A O 1
ATOM 1619 N N . ARG A 1 200 ? -4.582 -15.938 -12.641 1 97.38 200 ARG A N 1
ATOM 1620 C CA . ARG A 1 200 ? -3.822 -16.641 -13.664 1 97.38 200 ARG A CA 1
ATOM 1621 C C . ARG A 1 200 ? -2.715 -15.766 -14.227 1 97.38 200 ARG A C 1
ATOM 1623 O O . ARG A 1 200 ? -1.624 -16.25 -14.539 1 97.38 200 ARG A O 1
ATOM 1630 N N . TRP A 1 201 ? -3.047 -14.516 -14.383 1 97.75 201 TRP A N 1
ATOM 1631 C CA . TRP A 1 201 ? -1.995 -13.578 -14.75 1 97.75 201 TRP A CA 1
ATOM 1632 C C . TRP A 1 2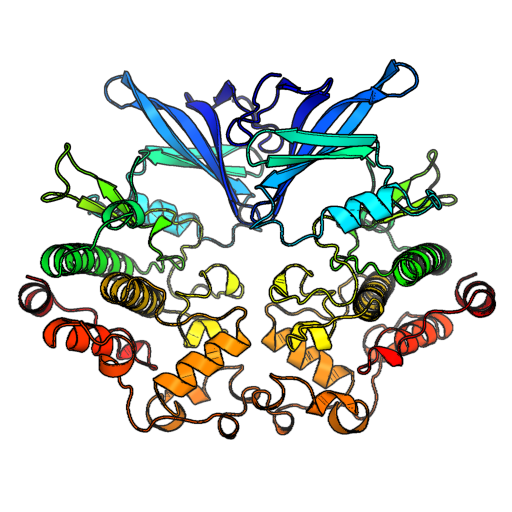01 ? -0.868 -13.594 -13.727 1 97.75 201 TRP A C 1
ATOM 1634 O O . TRP A 1 201 ? 0.308 -13.68 -14.086 1 97.75 201 TRP A O 1
ATOM 1644 N N . SER A 1 202 ? -1.225 -13.531 -12.477 1 97.75 202 SER A N 1
ATOM 1645 C CA . SER A 1 202 ? -0.23 -13.562 -11.406 1 97.75 202 SER A CA 1
ATOM 1646 C C . SER A 1 202 ? 0.615 -14.836 -11.484 1 97.75 202 SER A C 1
ATOM 1648 O O . SER A 1 202 ? 1.828 -14.789 -11.273 1 97.75 202 SER A O 1
ATOM 1650 N N . ALA A 1 203 ? -0.046 -15.906 -11.805 1 97.62 203 ALA A N 1
ATOM 1651 C CA . ALA A 1 203 ? 0.668 -17.172 -11.969 1 97.62 203 ALA A CA 1
ATOM 1652 C C . ALA A 1 203 ? 1.685 -17.078 -13.109 1 97.62 203 ALA A C 1
ATOM 1654 O O . ALA A 1 203 ? 2.791 -17.609 -13 1 97.62 203 ALA A O 1
ATOM 1655 N N . GLY A 1 204 ? 1.298 -16.453 -14.18 1 97.56 204 GLY A N 1
ATOM 1656 C CA . GLY A 1 204 ? 2.232 -16.219 -15.266 1 97.56 204 GLY A CA 1
ATOM 1657 C C . GLY A 1 204 ? 3.449 -15.422 -14.844 1 97.56 204 GLY A C 1
ATOM 1658 O O . GLY A 1 204 ? 4.574 -15.75 -15.227 1 97.56 204 GLY A O 1
ATOM 1659 N N . CYS A 1 205 ? 3.201 -14.414 -14.078 1 97.75 205 CYS A N 1
ATOM 1660 C CA . CYS A 1 205 ? 4.301 -13.602 -13.57 1 97.75 205 CYS A CA 1
ATOM 1661 C C . CYS A 1 205 ? 5.223 -14.438 -12.68 1 97.75 205 CYS A C 1
ATOM 1663 O O . CYS A 1 205 ? 6.445 -14.289 -12.742 1 97.75 205 CYS A O 1
ATOM 1665 N N . VAL A 1 206 ? 4.652 -15.258 -11.875 1 97.31 206 VAL A N 1
ATOM 1666 C CA . VAL A 1 206 ? 5.441 -16.156 -11.023 1 97.31 206 VAL A CA 1
ATOM 1667 C C . VAL A 1 206 ? 6.312 -17.047 -11.898 1 97.31 206 VAL A C 1
ATOM 1669 O O . VAL A 1 206 ? 7.516 -17.188 -11.656 1 97.31 206 VAL A O 1
ATOM 1672 N N . MET A 1 207 ? 5.734 -17.641 -12.906 1 96.44 207 MET A N 1
ATOM 1673 C CA . MET A 1 207 ? 6.484 -18.531 -13.797 1 96.44 207 MET A CA 1
ATOM 1674 C C . MET A 1 207 ? 7.629 -17.766 -14.469 1 96.44 207 MET A C 1
ATOM 1676 O O . MET A 1 207 ? 8.75 -18.281 -14.547 1 96.44 207 MET A O 1
ATOM 1680 N N . ALA A 1 208 ? 7.305 -16.609 -14.945 1 96.56 208 ALA A N 1
ATOM 1681 C CA . ALA A 1 208 ? 8.328 -15.789 -15.594 1 96.56 208 ALA A CA 1
ATOM 1682 C C . ALA A 1 208 ? 9.484 -15.508 -14.641 1 96.56 208 ALA A C 1
ATOM 1684 O O . ALA A 1 208 ? 10.656 -15.547 -15.047 1 96.56 208 ALA A O 1
ATOM 1685 N N . GLU A 1 209 ? 9.164 -15.203 -13.484 1 94.88 209 GLU A N 1
ATOM 1686 C CA . GLU A 1 209 ? 10.188 -14.93 -12.477 1 94.88 209 GLU A CA 1
ATOM 1687 C C . GLU A 1 209 ? 11.055 -16.156 -12.234 1 94.88 209 GLU A C 1
ATOM 1689 O O . GLU A 1 209 ? 12.273 -16.047 -12.078 1 94.88 209 GLU A O 1
ATOM 1694 N N . LEU A 1 210 ? 10.445 -17.328 -12.203 1 94.69 210 LEU A N 1
ATOM 1695 C CA . LEU A 1 210 ? 11.195 -18.562 -12.008 1 94.69 210 LEU A CA 1
ATOM 1696 C C . LEU A 1 210 ? 12.141 -18.812 -13.18 1 94.69 210 LEU A C 1
ATOM 1698 O O . LEU A 1 210 ? 13.266 -19.281 -12.984 1 94.69 210 LEU A O 1
ATOM 1702 N N . LEU A 1 211 ? 11.719 -18.5 -14.312 1 94.19 211 LEU A N 1
ATOM 1703 C CA . LEU A 1 211 ? 12.516 -18.734 -15.516 1 94.19 211 LEU A CA 1
ATOM 1704 C C . LEU A 1 211 ? 13.633 -17.703 -15.641 1 94.19 211 LEU A C 1
ATOM 1706 O O . LEU A 1 211 ? 14.75 -18.031 -16.016 1 94.19 211 LEU A O 1
ATOM 1710 N N . LYS A 1 212 ? 13.266 -16.453 -15.297 1 91.88 212 LYS A N 1
ATOM 1711 C CA . LYS A 1 212 ? 14.156 -15.32 -15.508 1 91.88 212 LYS A CA 1
ATOM 1712 C C . LYS A 1 212 ? 15.086 -15.133 -14.312 1 91.88 212 LYS A C 1
ATOM 1714 O O . LYS A 1 212 ? 16.188 -14.602 -14.461 1 91.88 212 LYS A O 1
ATOM 1719 N N . GLY A 1 213 ? 14.656 -15.547 -13.141 1 90.19 213 GLY A N 1
ATOM 1720 C CA . GLY A 1 213 ? 15.391 -15.281 -11.914 1 90.19 213 GLY A CA 1
ATOM 1721 C C . GLY A 1 213 ? 15.133 -13.898 -11.352 1 90.19 213 GLY A C 1
ATOM 1722 O O . GLY A 1 213 ? 15.781 -13.484 -10.391 1 90.19 213 GLY A O 1
ATOM 1723 N N . ALA A 1 214 ? 14.219 -13.211 -11.977 1 90.88 214 ALA A N 1
ATOM 1724 C CA . ALA A 1 214 ? 13.789 -11.875 -11.57 1 90.88 214 ALA A CA 1
ATOM 1725 C C . ALA A 1 214 ? 12.375 -11.586 -12.07 1 90.88 214 ALA A C 1
ATOM 1727 O O . ALA A 1 214 ? 11.875 -12.258 -12.977 1 90.88 214 ALA A O 1
ATOM 1728 N N . PRO A 1 215 ? 11.781 -10.648 -11.406 1 93.12 215 PRO A N 1
ATOM 1729 C CA . PRO A 1 215 ? 10.438 -10.32 -11.891 1 93.12 215 PRO A CA 1
ATOM 1730 C C . PRO A 1 215 ? 10.422 -9.961 -13.375 1 93.12 215 PRO A C 1
ATOM 1732 O O . PRO A 1 215 ? 11.359 -9.352 -13.875 1 93.12 215 PRO A O 1
ATOM 1735 N N . LEU A 1 216 ? 9.336 -10.406 -14.016 1 95 216 LEU A N 1
ATOM 1736 C CA . LEU A 1 216 ? 9.188 -10.086 -15.43 1 95 216 LEU A CA 1
ATOM 1737 C C . LEU A 1 216 ? 9.172 -8.578 -15.648 1 95 216 LEU A C 1
ATOM 1739 O O . LEU A 1 216 ? 9.836 -8.07 -16.547 1 95 216 LEU A O 1
ATOM 1743 N N . PHE A 1 217 ? 8.367 -7.914 -14.812 1 92.75 217 PHE A N 1
ATOM 1744 C CA . PHE A 1 217 ? 8.289 -6.461 -14.812 1 92.75 217 PHE A CA 1
ATOM 1745 C C . PHE A 1 217 ? 8.828 -5.891 -13.5 1 92.75 217 PHE A C 1
ATOM 1747 O O . PHE A 1 217 ? 8.406 -6.301 -12.422 1 92.75 217 PHE A O 1
ATOM 1754 N N . ASP A 1 218 ? 9.781 -5.102 -13.633 1 88.38 218 ASP A N 1
ATOM 1755 C CA . ASP A 1 218 ? 10.328 -4.426 -12.461 1 88.38 218 ASP A CA 1
ATOM 1756 C C . ASP A 1 218 ? 9.883 -2.965 -12.406 1 88.38 218 ASP A C 1
ATOM 1758 O O . ASP A 1 218 ? 10.477 -2.105 -13.062 1 88.38 218 ASP A O 1
ATOM 1762 N N . ALA A 1 219 ? 8.836 -2.699 -11.734 1 88.44 219 ALA A N 1
ATOM 1763 C CA . ALA A 1 219 ? 8.273 -1.354 -11.633 1 88.44 219 ALA A CA 1
ATOM 1764 C C . ALA A 1 219 ? 8.172 -0.918 -10.172 1 88.44 219 ALA A C 1
ATOM 1766 O O . ALA A 1 219 ? 7.996 -1.751 -9.281 1 88.44 219 ALA A O 1
ATOM 1767 N N . SER A 1 220 ? 8.234 0.338 -10 1 80.06 220 SER A N 1
ATOM 1768 C CA . SER A 1 220 ? 8.219 0.869 -8.641 1 80.06 220 SER A CA 1
ATOM 1769 C C . SER A 1 220 ? 6.832 1.363 -8.258 1 80.06 220 SER A C 1
ATOM 1771 O O . SER A 1 220 ? 6.547 1.567 -7.074 1 80.06 220 SER A O 1
ATOM 1773 N N . HIS A 1 221 ? 6.02 1.608 -9.219 1 83.56 221 HIS A N 1
ATOM 1774 C CA . HIS A 1 221 ? 4.668 2.08 -8.953 1 83.56 221 HIS A CA 1
ATOM 1775 C C . HIS A 1 221 ? 3.719 1.719 -10.094 1 83.56 221 HIS A C 1
ATOM 1777 O O . HIS A 1 221 ? 4.164 1.321 -11.172 1 83.56 221 HIS A O 1
ATOM 1783 N N . GLN A 1 222 ? 2.508 1.904 -9.867 1 86.62 222 GLN A N 1
ATOM 1784 C CA . GLN A 1 222 ? 1.421 1.445 -10.727 1 86.62 222 GLN A CA 1
ATOM 1785 C C . GLN A 1 222 ? 1.57 1.991 -12.141 1 86.62 222 GLN A C 1
ATOM 1787 O O . GLN A 1 222 ? 1.445 1.246 -13.117 1 86.62 222 GLN A O 1
ATOM 1792 N N . LEU A 1 223 ? 1.839 3.252 -12.297 1 85 223 LEU A N 1
ATOM 1793 C CA . LEU A 1 223 ? 1.921 3.873 -13.617 1 85 223 LEU A CA 1
ATOM 1794 C C . LEU A 1 223 ? 3.086 3.301 -14.414 1 85 223 LEU A C 1
ATOM 1796 O O . LEU A 1 223 ? 2.957 3.057 -15.617 1 85 223 LEU A O 1
ATOM 1800 N N . GLU A 1 224 ? 4.172 3.123 -13.719 1 87.25 224 GLU A N 1
ATOM 1801 C CA . GLU A 1 224 ? 5.312 2.506 -14.383 1 87.25 224 GLU A CA 1
ATOM 1802 C C . GLU A 1 224 ? 4.996 1.073 -14.805 1 87.25 224 GLU A C 1
ATOM 1804 O O . GLU A 1 224 ? 5.418 0.626 -15.875 1 87.25 224 GLU A O 1
ATOM 1809 N N . MET A 1 225 ? 4.336 0.406 -13.945 1 91.56 225 MET A N 1
ATOM 1810 C CA . MET A 1 225 ? 3.959 -0.969 -14.266 1 91.56 225 MET A CA 1
ATOM 1811 C C . MET A 1 225 ? 3.078 -1.02 -15.508 1 91.56 225 MET A C 1
ATOM 1813 O O . MET A 1 225 ? 3.297 -1.845 -16.391 1 91.56 225 MET A O 1
ATOM 1817 N N . ILE A 1 226 ? 2.1 -0.143 -15.578 1 90.81 226 ILE A N 1
ATOM 1818 C CA . ILE A 1 226 ? 1.224 -0.066 -16.734 1 90.81 226 ILE A CA 1
ATOM 1819 C C . ILE A 1 226 ? 2.053 0.193 -18 1 90.81 226 ILE A C 1
ATOM 1821 O O . ILE A 1 226 ? 1.862 -0.465 -19.016 1 90.81 226 ILE A O 1
ATOM 1825 N N . HIS A 1 227 ? 2.996 1.075 -17.859 1 88.62 227 HIS A N 1
ATOM 1826 C CA . HIS A 1 227 ? 3.877 1.404 -18.984 1 88.62 227 HIS A CA 1
ATOM 1827 C C . HIS A 1 227 ? 4.648 0.177 -19.453 1 88.62 227 HIS A C 1
ATOM 1829 O O . HIS A 1 227 ? 4.719 -0.09 -20.656 1 88.62 227 HIS A O 1
ATOM 1835 N N . LYS A 1 228 ? 5.211 -0.466 -18.547 1 92 228 LYS A N 1
ATOM 1836 C CA . LYS A 1 228 ? 6.02 -1.631 -18.891 1 92 228 LYS A CA 1
ATOM 1837 C C . LYS A 1 228 ? 5.168 -2.725 -19.531 1 92 228 LYS A C 1
ATOM 1839 O O . LYS A 1 228 ? 5.59 -3.359 -20.5 1 92 228 LYS A O 1
ATOM 1844 N N . VAL A 1 229 ? 4.012 -2.943 -19.016 1 93.81 229 VAL A N 1
ATOM 1845 C CA . VAL A 1 229 ? 3.123 -3.967 -19.562 1 93.81 229 VAL A CA 1
ATOM 1846 C C . VAL A 1 229 ? 2.689 -3.582 -20.969 1 93.81 229 VAL A C 1
ATOM 1848 O O . VAL A 1 229 ? 2.744 -4.402 -21.891 1 93.81 229 VAL A O 1
ATOM 1851 N N . PHE A 1 230 ? 2.312 -2.332 -21.172 1 91.12 230 PHE A N 1
ATOM 1852 C CA . PHE A 1 230 ? 1.874 -1.863 -22.469 1 91.12 230 PHE A CA 1
ATOM 1853 C C . PHE A 1 230 ? 3.008 -1.949 -23.484 1 91.12 230 PHE A C 1
ATOM 1855 O O . PHE A 1 230 ? 2.797 -2.357 -24.641 1 91.12 230 PHE A O 1
ATOM 1862 N N . THR A 1 231 ? 4.16 -1.557 -23.047 1 90.5 231 THR A N 1
ATOM 1863 C CA . THR A 1 231 ? 5.316 -1.607 -23.938 1 90.5 231 THR A CA 1
ATOM 1864 C C . THR A 1 231 ? 5.66 -3.051 -24.297 1 90.5 231 THR A C 1
ATOM 1866 O O . THR A 1 231 ? 6.039 -3.338 -25.438 1 90.5 231 THR A O 1
ATOM 1869 N N . PHE A 1 232 ? 5.492 -3.918 -23.438 1 92.5 232 PHE A N 1
ATOM 1870 C CA . PHE A 1 232 ? 5.852 -5.32 -23.625 1 92.5 232 PHE A CA 1
ATOM 1871 C C . PHE A 1 232 ? 4.809 -6.039 -24.469 1 92.5 232 PHE A C 1
ATOM 1873 O O . PHE A 1 232 ? 5.152 -6.758 -25.422 1 92.5 232 PHE A O 1
ATOM 1880 N N . LEU A 1 233 ? 3.541 -5.871 -24.156 1 93.31 233 LEU A N 1
ATOM 1881 C CA . LEU A 1 233 ? 2.477 -6.629 -24.812 1 93.31 233 LEU A CA 1
ATOM 1882 C C . LEU A 1 233 ? 2.006 -5.926 -26.078 1 93.31 233 LEU A C 1
ATOM 1884 O O . LEU A 1 233 ? 1.339 -6.535 -26.922 1 93.31 233 LEU A O 1
ATOM 1888 N N . GLY A 1 234 ? 2.326 -4.656 -26.188 1 90.44 234 GLY A N 1
ATOM 1889 C CA . GLY A 1 234 ? 1.842 -3.879 -27.312 1 90.44 234 GLY A CA 1
ATOM 1890 C C . GLY A 1 234 ? 0.576 -3.102 -27 1 90.44 234 GLY A C 1
ATOM 1891 O O . GLY A 1 234 ? 0.095 -3.117 -25.875 1 90.44 234 GLY A O 1
ATOM 1892 N N . LYS A 1 235 ? 0.041 -2.404 -27.984 1 86.62 235 LYS A N 1
ATOM 1893 C CA . LYS A 1 235 ? -1.125 -1.544 -27.797 1 86.62 235 LYS A CA 1
ATOM 1894 C C . LYS A 1 235 ? -2.381 -2.369 -27.547 1 86.62 235 LYS A C 1
ATOM 1896 O O . LYS A 1 235 ? -2.713 -3.27 -28.312 1 86.62 235 LYS A O 1
ATOM 1901 N N . PRO A 1 236 ? -3.023 -2.119 -26.422 1 87.25 236 PRO A N 1
ATOM 1902 C CA . PRO A 1 236 ? -4.141 -2.971 -26.016 1 87.25 236 PRO A CA 1
ATOM 1903 C C . PRO A 1 236 ? -5.363 -2.814 -26.906 1 87.25 236 PRO A C 1
ATOM 1905 O O . PRO A 1 236 ? -6.145 -3.756 -27.078 1 87.25 236 PRO A O 1
ATOM 1908 N N . ASP A 1 237 ? -5.711 -1.659 -27.359 1 75.19 237 ASP A N 1
ATOM 1909 C CA . ASP A 1 237 ? -6.957 -1.356 -28.062 1 75.19 237 ASP A CA 1
ATOM 1910 C C . ASP A 1 237 ? -7.172 -2.303 -29.234 1 75.19 237 ASP A C 1
ATOM 1912 O O . ASP A 1 237 ? -8.312 -2.59 -29.609 1 75.19 237 ASP A O 1
ATOM 1916 N N . LYS A 1 238 ? -6.168 -2.898 -29.734 1 72.88 238 LYS A N 1
ATOM 1917 C CA . LYS A 1 238 ? -6.316 -3.779 -30.891 1 72.88 238 LYS A CA 1
ATOM 1918 C C . LYS A 1 238 ? -6.645 -5.207 -30.453 1 72.88 238 LYS A C 1
ATOM 1920 O O . LYS A 1 238 ? -7.309 -5.945 -31.188 1 72.88 238 LYS A O 1
ATOM 1925 N N . VAL A 1 239 ? -6.277 -5.523 -29.266 1 80.62 239 VAL A N 1
ATOM 1926 C CA . VAL A 1 239 ? -6.301 -6.941 -28.922 1 80.62 239 VAL A CA 1
ATOM 1927 C C . VAL A 1 239 ? -7.145 -7.156 -27.656 1 80.62 239 VAL A C 1
ATOM 1929 O O . VAL A 1 239 ? -7.355 -8.297 -27.234 1 80.62 239 VAL A O 1
ATOM 1932 N N . TRP A 1 240 ? -7.684 -6.055 -27.078 1 87.88 240 TRP A N 1
ATOM 1933 C CA . TRP A 1 240 ? -8.469 -6.133 -25.859 1 87.88 240 TRP A CA 1
ATOM 1934 C C . TRP A 1 240 ? -9.797 -5.395 -26.016 1 87.88 240 TRP A C 1
ATOM 1936 O O . TRP A 1 240 ? -9.922 -4.234 -25.609 1 87.88 240 TRP A O 1
ATOM 1946 N N . PRO A 1 241 ? -10.75 -6.055 -26.547 1 80.56 241 PRO A N 1
ATOM 1947 C CA . PRO A 1 241 ? -12.023 -5.387 -26.828 1 80.56 241 PRO A CA 1
ATOM 1948 C C . PRO A 1 241 ? -12.625 -4.727 -25.578 1 80.56 241 PRO A C 1
ATOM 1950 O O . PRO A 1 241 ? -13.195 -3.639 -25.672 1 80.56 241 PRO A O 1
ATOM 1953 N N . GLU A 1 242 ? -12.445 -5.316 -24.484 1 83.31 242 GLU A N 1
ATOM 1954 C CA . GLU A 1 242 ? -13.07 -4.824 -23.266 1 83.31 242 GLU A CA 1
ATOM 1955 C C . GLU A 1 242 ? -12.289 -3.656 -22.672 1 83.31 242 GLU A C 1
ATOM 1957 O O . GLU A 1 242 ? -12.711 -3.057 -21.672 1 83.31 242 GLU A O 1
ATOM 1962 N N . TYR A 1 243 ? -11.203 -3.348 -23.281 1 85.56 243 TYR A N 1
ATOM 1963 C CA . TYR A 1 243 ? -10.391 -2.234 -22.812 1 85.56 243 TYR A CA 1
ATOM 1964 C C . TYR A 1 243 ? -11.219 -0.958 -22.703 1 85.56 243 TYR A C 1
ATOM 1966 O O . TYR A 1 243 ? -11.117 -0.216 -21.734 1 85.56 243 TYR A O 1
ATOM 1974 N N . ASN A 1 244 ? -12.023 -0.767 -23.672 1 79 244 ASN A N 1
ATOM 1975 C CA . ASN A 1 244 ? -12.812 0.457 -23.766 1 79 244 ASN A CA 1
ATOM 1976 C C . ASN A 1 244 ? -13.883 0.518 -22.672 1 79 244 ASN A C 1
ATOM 1978 O O . ASN A 1 244 ? -14.469 1.574 -22.438 1 79 244 ASN A O 1
ATOM 1982 N N . ASN A 1 245 ? -14.102 -0.592 -22.016 1 79.81 245 ASN A N 1
ATOM 1983 C CA . ASN A 1 245 ? -15.086 -0.638 -20.938 1 79.81 245 ASN A CA 1
ATOM 1984 C C . ASN A 1 245 ? -14.461 -0.306 -19.594 1 79.81 245 ASN A C 1
ATOM 1986 O O . ASN A 1 245 ? -15.172 -0.138 -18.594 1 79.81 245 ASN A O 1
ATOM 1990 N N . LEU A 1 246 ? -13.211 -0.176 -19.609 1 81.25 246 LEU A N 1
ATOM 1991 C CA . LEU A 1 246 ? -12.539 0.096 -18.344 1 81.25 246 LEU A CA 1
ATOM 1992 C C . LEU A 1 246 ? -12.719 1.556 -17.938 1 81.25 246 LEU A C 1
ATOM 1994 O O . LEU A 1 246 ? -12.625 2.453 -18.781 1 81.25 246 LEU A O 1
ATOM 1998 N N . THR A 1 247 ? -13.023 1.838 -16.703 1 71.31 247 THR A N 1
ATOM 1999 C CA . THR A 1 247 ? -13.352 3.162 -16.188 1 71.31 247 THR A CA 1
ATOM 2000 C C . THR A 1 247 ? -12.164 4.109 -16.328 1 71.31 247 THR A C 1
ATOM 2002 O O . THR A 1 247 ? -12.336 5.293 -16.609 1 71.31 247 THR A O 1
ATOM 2005 N N . MET A 1 248 ? -10.969 3.631 -16.25 1 75.38 248 MET A N 1
ATOM 2006 C CA . MET A 1 248 ? -9.828 4.539 -16.156 1 75.38 248 MET A CA 1
ATOM 2007 C C . MET A 1 248 ? -9.078 4.617 -17.484 1 75.38 248 MET A C 1
ATOM 2009 O O . MET A 1 248 ? -8.062 5.305 -17.578 1 75.38 248 MET A O 1
ATOM 2013 N N . LYS A 1 249 ? -9.727 3.977 -18.484 1 74.69 249 LYS A N 1
ATOM 2014 C CA . LYS A 1 249 ? -9.047 3.93 -19.766 1 74.69 249 LYS A CA 1
ATOM 2015 C C . LYS A 1 249 ? -8.844 5.332 -20.344 1 74.69 249 LYS A C 1
ATOM 2017 O O . LYS A 1 249 ? -7.832 5.605 -20.984 1 74.69 249 LYS A O 1
ATOM 2022 N N . SER A 1 250 ? -9.836 6.129 -20.047 1 73.81 250 SER A N 1
ATOM 2023 C CA . SER A 1 250 ? -9.812 7.457 -20.656 1 73.81 250 SER A CA 1
ATOM 2024 C C . SER A 1 250 ? -8.695 8.312 -20.062 1 73.81 250 SER A C 1
ATOM 2026 O O . SER A 1 250 ? -8.312 9.328 -20.641 1 73.81 250 SER A O 1
ATOM 2028 N N . TYR A 1 251 ? -8.164 7.852 -19.031 1 77.5 251 TYR A N 1
ATOM 2029 C CA . TYR A 1 251 ? -7.148 8.656 -18.375 1 77.5 251 TYR A CA 1
ATOM 2030 C C . TYR A 1 251 ? -5.75 8.242 -18.812 1 77.5 251 TYR A C 1
ATOM 2032 O O . TYR A 1 251 ? -4.777 8.961 -18.578 1 77.5 251 TYR A O 1
ATOM 2040 N N . ILE A 1 252 ? -5.738 7.137 -19.422 1 81.25 252 ILE A N 1
ATOM 2041 C CA . ILE A 1 252 ? -4.465 6.617 -19.906 1 81.25 252 ILE A CA 1
ATOM 2042 C C . ILE A 1 252 ? -4.266 7.008 -21.359 1 81.25 252 ILE A C 1
ATOM 2044 O O . ILE A 1 252 ? -5.141 6.766 -22.203 1 81.25 252 ILE A O 1
ATOM 2048 N N . CYS A 1 253 ? -3.131 7.668 -21.594 1 81.5 253 CYS A N 1
ATOM 2049 C CA . CYS A 1 253 ? -2.807 8.047 -22.953 1 81.5 253 CYS A CA 1
ATOM 2050 C C . CYS A 1 253 ? -2.105 6.914 -23.688 1 81.5 253 CYS A C 1
ATOM 2052 O O . CYS A 1 253 ? -0.889 6.75 -23.578 1 81.5 253 CYS A O 1
ATOM 2054 N N . LEU A 1 254 ? -2.812 6.223 -24.484 1 79.81 254 LEU A N 1
ATOM 2055 C CA . LEU A 1 254 ? -2.271 5.043 -25.156 1 79.81 254 LEU A CA 1
ATOM 2056 C C . LEU A 1 254 ? -1.232 5.438 -26.203 1 79.81 254 LEU A C 1
ATOM 2058 O O . LEU A 1 254 ? -0.402 4.617 -26.594 1 79.81 254 LEU A O 1
ATOM 2062 N N . ASP A 1 255 ? -1.319 6.652 -26.609 1 77 255 ASP A N 1
ATOM 2063 C CA . ASP A 1 255 ? -0.42 7.082 -27.688 1 77 255 ASP A CA 1
ATOM 2064 C C . ASP A 1 255 ? 0.931 7.52 -27.125 1 77 255 ASP A C 1
ATOM 2066 O O . ASP A 1 255 ? 1.855 7.824 -27.875 1 77 255 ASP A O 1
ATOM 2070 N N . GLY A 1 256 ? 1.072 7.527 -25.875 1 74 256 GLY A N 1
ATOM 2071 C CA . GLY A 1 256 ? 2.295 7.992 -25.25 1 74 256 GLY A CA 1
ATOM 2072 C C . GLY A 1 256 ? 3.309 6.887 -25.016 1 74 256 GLY A C 1
ATOM 2073 O O . GLY A 1 256 ? 4.41 7.137 -24.531 1 74 256 GLY A O 1
ATOM 2074 N N . TYR A 1 257 ? 2.99 5.68 -25.531 1 79.12 257 TYR A N 1
ATOM 2075 C CA . TYR A 1 257 ? 3.848 4.535 -25.25 1 79.12 257 TYR A CA 1
ATOM 2076 C C . TYR A 1 257 ? 4.59 4.082 -26.5 1 79.12 257 TYR A C 1
ATOM 2078 O O . TYR A 1 257 ? 4.129 4.316 -27.625 1 79.12 257 TYR A O 1
ATOM 2086 N N . ASN A 1 258 ? 5.809 3.592 -26.266 1 82.88 258 ASN A N 1
ATOM 2087 C CA . ASN A 1 258 ? 6.539 2.92 -27.328 1 82.88 258 ASN A CA 1
ATOM 2088 C C . ASN A 1 258 ? 6.207 1.432 -27.391 1 82.88 258 ASN A C 1
ATOM 2090 O O . ASN A 1 258 ? 6.891 0.617 -26.766 1 82.88 258 ASN A O 1
ATOM 2094 N N . TYR A 1 259 ? 5.301 1.08 -28.219 1 84.38 259 TYR A N 1
ATOM 2095 C CA . TYR A 1 259 ? 4.762 -0.275 -28.234 1 84.38 259 TYR A CA 1
ATOM 2096 C C . TYR A 1 259 ? 5.621 -1.188 -29.109 1 84.38 259 TYR A C 1
ATOM 2098 O O . TYR A 1 259 ? 6.16 -0.757 -30.125 1 84.38 259 TYR A O 1
ATOM 2106 N N . VAL A 1 260 ? 5.695 -2.375 -28.703 1 83.56 260 VAL A N 1
ATOM 2107 C CA . VAL A 1 260 ? 6.199 -3.424 -29.578 1 83.56 260 VAL A CA 1
ATOM 2108 C C . VAL A 1 260 ? 5.055 -3.969 -30.438 1 83.56 260 VAL A C 1
ATOM 2110 O O . VAL A 1 260 ? 3.885 -3.854 -30.062 1 83.56 260 VAL A O 1
ATOM 2113 N N . GLU A 1 261 ? 5.441 -4.539 -31.531 1 82.56 261 GLU A N 1
ATOM 2114 C CA . GLU A 1 261 ? 4.422 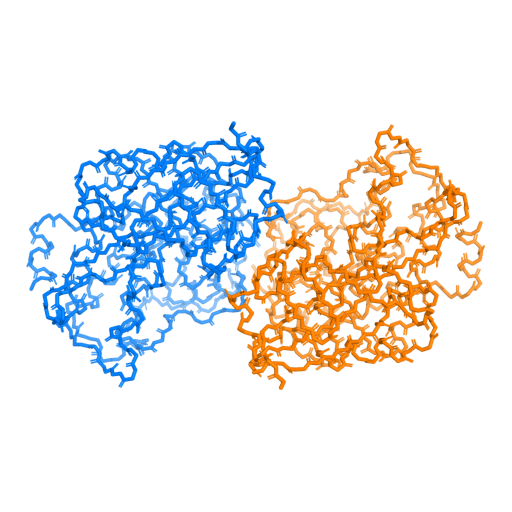-5.141 -32.375 1 82.56 261 GLU A CA 1
ATOM 2115 C C . GLU A 1 261 ? 3.885 -6.438 -31.781 1 82.56 261 GLU A C 1
ATOM 2117 O O . GLU A 1 261 ? 2.678 -6.68 -31.797 1 82.56 261 GLU A O 1
ATOM 2122 N N . LYS A 1 262 ? 4.887 -7.23 -31.312 1 83.75 262 LYS A N 1
ATOM 2123 C CA . LYS A 1 262 ? 4.562 -8.484 -30.641 1 83.75 262 LYS A CA 1
ATOM 2124 C C . LYS A 1 262 ? 5.426 -8.688 -29.406 1 83.75 262 LYS A C 1
ATOM 2126 O O . LYS A 1 262 ? 6.617 -8.359 -29.406 1 83.75 262 LYS A O 1
ATOM 2131 N N . PRO A 1 263 ? 4.668 -9.219 -28.422 1 89.12 263 PRO A N 1
ATOM 2132 C CA . PRO A 1 263 ? 5.488 -9.469 -27.234 1 89.12 263 PRO A CA 1
ATOM 2133 C C . PRO A 1 263 ? 6.648 -10.43 -27.5 1 89.12 263 PRO A C 1
ATOM 2135 O O . PRO A 1 263 ? 6.465 -11.453 -28.156 1 89.12 263 PRO A O 1
ATOM 2138 N N . ASP A 1 264 ? 7.77 -10.047 -27.047 1 90.31 264 ASP A N 1
ATOM 2139 C CA . ASP A 1 264 ? 8.969 -10.852 -27.234 1 90.31 264 ASP A CA 1
ATOM 2140 C C . ASP A 1 264 ? 9.438 -11.469 -25.922 1 90.31 264 ASP A C 1
ATOM 2142 O O . ASP A 1 264 ? 10.398 -10.984 -25.312 1 90.31 264 ASP A O 1
ATOM 2146 N N . PHE A 1 265 ? 8.852 -12.562 -25.562 1 93.38 265 PHE A N 1
ATOM 2147 C CA . PHE A 1 265 ? 9.18 -13.25 -24.312 1 93.38 265 PHE A CA 1
ATOM 2148 C C . PHE A 1 265 ? 10.602 -13.789 -24.344 1 93.38 265 PHE A C 1
ATOM 2150 O O . PHE A 1 265 ? 11.289 -13.805 -23.328 1 93.38 265 PHE A O 1
ATOM 2157 N N . GLU A 1 266 ? 11.031 -14.172 -25.5 1 91.38 266 GLU A N 1
ATOM 2158 C CA . GLU A 1 266 ? 12.367 -14.734 -25.656 1 91.38 266 GLU A CA 1
ATOM 2159 C C . GLU A 1 266 ? 13.438 -13.688 -25.375 1 91.38 266 GLU A C 1
ATOM 2161 O O . GLU A 1 266 ? 14.516 -14.008 -24.875 1 91.38 266 GLU A O 1
ATOM 2166 N N . LYS A 1 267 ? 13.109 -12.531 -25.75 1 91.06 267 LYS A N 1
ATOM 2167 C CA . LYS A 1 267 ? 14.031 -11.438 -25.453 1 91.06 267 LYS A CA 1
ATOM 2168 C C . LYS A 1 267 ? 14.094 -11.148 -23.969 1 91.06 267 LYS A C 1
ATOM 2170 O O . LYS A 1 267 ? 15.172 -10.922 -23.406 1 91.06 267 LYS A O 1
ATOM 2175 N N . GLU A 1 268 ? 12.945 -11.164 -23.312 1 91.69 268 GLU A N 1
ATOM 2176 C CA . GLU A 1 268 ? 12.867 -10.805 -21.891 1 91.69 268 GLU A CA 1
ATOM 2177 C C . GLU A 1 268 ? 13.359 -11.945 -21.016 1 91.69 268 GLU A C 1
ATOM 2179 O O . GLU A 1 268 ? 13.867 -11.711 -19.906 1 91.69 268 GLU A O 1
ATOM 2184 N N . ILE A 1 269 ? 13.102 -13.172 -21.547 1 93.69 269 ILE A N 1
ATOM 2185 C CA . ILE A 1 269 ? 13.531 -14.367 -20.828 1 93.69 269 ILE A CA 1
ATOM 2186 C C . ILE A 1 269 ? 14.352 -15.258 -21.766 1 93.69 269 ILE A C 1
ATOM 2188 O O . ILE A 1 269 ? 13.883 -16.312 -22.188 1 93.69 269 ILE A O 1
ATOM 2192 N N . PRO A 1 270 ? 15.539 -14.961 -22.016 1 89 270 PRO A N 1
ATOM 2193 C CA . PRO A 1 270 ? 16.328 -15.578 -23.078 1 89 270 PRO A CA 1
ATOM 2194 C C . PRO A 1 270 ? 16.516 -17.078 -22.891 1 89 270 PRO A C 1
ATOM 2196 O O . PRO A 1 270 ? 16.562 -17.828 -23.859 1 89 270 PRO A O 1
ATOM 2199 N N . LEU A 1 271 ? 16.625 -17.641 -21.734 1 87.06 271 LEU A N 1
ATOM 2200 C CA . LEU A 1 271 ? 16.938 -19.047 -21.547 1 87.06 271 LEU A CA 1
ATOM 2201 C C . LEU A 1 271 ? 15.672 -19.875 -21.344 1 87.06 271 LEU A C 1
ATOM 2203 O O . LEU A 1 271 ? 15.734 -21.078 -21.125 1 87.06 271 LEU A O 1
ATOM 2207 N N . ALA A 1 272 ? 14.57 -19.266 -21.672 1 91.06 272 ALA A N 1
ATOM 2208 C CA . ALA A 1 272 ? 13.328 -20 -21.469 1 91.06 272 ALA A CA 1
ATOM 2209 C C . ALA A 1 272 ? 13.055 -20.938 -22.641 1 91.06 272 ALA A C 1
ATOM 2211 O O . ALA A 1 272 ? 13.117 -20.531 -23.797 1 91.06 272 ALA A O 1
ATOM 2212 N N . PRO A 1 273 ? 12.742 -22.234 -22.344 1 91.75 273 PRO A N 1
ATOM 2213 C CA . PRO A 1 273 ? 12.383 -23.172 -23.422 1 91.75 273 PRO A CA 1
ATOM 2214 C C . PRO A 1 273 ? 11.102 -22.766 -24.141 1 91.75 273 PRO A C 1
ATOM 2216 O O . PRO A 1 273 ? 10.258 -22.062 -23.578 1 91.75 273 PRO A O 1
ATOM 2219 N N . LYS A 1 274 ? 10.906 -23.219 -25.328 1 90.38 274 LYS A N 1
ATOM 2220 C CA . LYS A 1 274 ? 9.805 -22.844 -26.203 1 90.38 274 LYS A CA 1
ATOM 2221 C C . LYS A 1 274 ? 8.461 -23.203 -25.578 1 90.38 274 LYS A C 1
ATOM 2223 O O . LYS A 1 274 ? 7.5 -22.438 -25.688 1 90.38 274 LYS A O 1
ATOM 2228 N N . VAL A 1 275 ? 8.445 -24.359 -25 1 89.88 275 VAL A N 1
ATOM 2229 C CA . VAL A 1 275 ? 7.195 -24.828 -24.406 1 89.88 275 VAL A CA 1
ATOM 2230 C C . VAL A 1 275 ? 6.758 -23.859 -23.297 1 89.88 275 VAL A C 1
ATOM 2232 O O . VAL A 1 275 ? 5.594 -23.469 -23.234 1 89.88 275 VAL A O 1
ATOM 2235 N N . GLU A 1 276 ? 7.68 -23.438 -22.453 1 92.38 276 GLU A N 1
ATOM 2236 C CA . GLU A 1 276 ? 7.402 -22.531 -21.328 1 92.38 276 GLU A CA 1
ATOM 2237 C C . GLU A 1 276 ? 6.98 -21.156 -21.828 1 92.38 276 GLU A C 1
ATOM 2239 O O . GLU A 1 276 ? 6.082 -20.531 -21.266 1 92.38 276 GLU A O 1
ATOM 2244 N N . VAL A 1 277 ? 7.594 -20.75 -22.875 1 93.06 277 VAL A N 1
ATOM 2245 C CA . VAL A 1 277 ? 7.227 -19.484 -23.484 1 93.06 277 VAL A CA 1
ATOM 2246 C C . VAL A 1 277 ? 5.785 -19.547 -23.984 1 93.06 277 VAL A C 1
ATOM 2248 O O . VAL A 1 277 ? 5.031 -18.578 -23.859 1 93.06 277 VAL A O 1
ATOM 2251 N N . GLY A 1 278 ? 5.469 -20.656 -24.562 1 91.69 278 GLY A N 1
ATOM 2252 C CA . GLY A 1 278 ? 4.098 -20.875 -25 1 91.69 278 GLY A CA 1
ATOM 2253 C C . GLY A 1 278 ? 3.088 -20.766 -23.875 1 91.69 278 GLY A C 1
ATOM 2254 O O . GLY A 1 278 ? 2.016 -20.172 -24.047 1 91.69 278 GLY A O 1
ATOM 2255 N N . ILE A 1 279 ? 3.418 -21.297 -22.734 1 92.94 279 ILE A N 1
ATOM 2256 C CA . ILE A 1 279 ? 2.557 -21.234 -21.562 1 92.94 279 ILE A CA 1
ATOM 2257 C C . ILE A 1 279 ? 2.412 -19.781 -21.109 1 92.94 279 ILE A C 1
ATOM 2259 O O . ILE A 1 279 ? 1.304 -19.328 -20.828 1 92.94 279 ILE A O 1
ATOM 2263 N N . LEU A 1 280 ? 3.484 -19.078 -21.109 1 95.25 280 LEU A N 1
ATOM 2264 C CA . LEU A 1 280 ? 3.48 -17.672 -20.688 1 95.25 280 LEU A CA 1
ATOM 2265 C C . LEU A 1 280 ? 2.586 -16.844 -21.609 1 95.25 280 LEU A C 1
ATOM 2267 O O . LEU A 1 280 ? 1.835 -15.992 -21.125 1 95.25 280 LEU A O 1
ATOM 2271 N N . ARG A 1 281 ? 2.617 -17.141 -22.844 1 94.56 281 ARG A N 1
ATOM 2272 C CA . ARG A 1 281 ? 1.819 -16.391 -23.812 1 94.56 281 ARG A CA 1
ATOM 2273 C C . ARG A 1 281 ? 0.328 -16.594 -23.562 1 94.56 281 ARG A C 1
ATOM 2275 O O . ARG A 1 281 ? -0.477 -15.695 -23.812 1 94.56 281 ARG A O 1
ATOM 2282 N N . LYS A 1 282 ? 0.038 -17.75 -23.031 1 94.5 282 LYS A N 1
ATOM 2283 C CA . LYS A 1 282 ? -1.362 -18.062 -22.781 1 94.5 282 LYS A CA 1
ATOM 2284 C C . LYS A 1 282 ? -1.844 -17.453 -21.469 1 94.5 282 LYS A C 1
ATOM 2286 O O . LYS A 1 282 ? -3.041 -17.234 -21.281 1 94.5 282 LYS A O 1
ATOM 2291 N N . LEU A 1 283 ? -0.955 -17.188 -20.578 1 96.06 283 LEU A N 1
ATOM 2292 C CA . LEU A 1 283 ? -1.315 -16.656 -19.266 1 96.06 283 LEU A CA 1
ATOM 2293 C C . LEU A 1 283 ? -1.233 -15.141 -19.25 1 96.06 283 LEU A C 1
ATOM 2295 O O . LEU A 1 283 ? -2.014 -14.484 -18.547 1 96.06 283 LEU A O 1
ATOM 2299 N N . LEU A 1 284 ? -0.286 -14.57 -20.016 1 96.62 284 LEU A N 1
ATOM 2300 C CA . LEU A 1 284 ? -0.007 -13.141 -19.969 1 96.62 284 LEU A CA 1
ATOM 2301 C C . LEU A 1 284 ? -0.542 -12.445 -21.203 1 96.62 284 LEU A C 1
ATOM 2303 O O . LEU A 1 284 ? 0.233 -11.914 -22.016 1 96.62 284 LEU A O 1
ATOM 2307 N N . THR A 1 285 ? -1.824 -12.414 -21.266 1 94.75 285 THR A N 1
ATOM 2308 C CA . THR A 1 285 ? -2.539 -11.703 -22.328 1 94.75 285 THR A CA 1
ATOM 2309 C C . THR A 1 285 ? -3.42 -10.609 -21.734 1 94.75 285 THR A C 1
ATOM 2311 O O . THR A 1 285 ? -3.771 -10.648 -20.562 1 94.75 285 THR A O 1
ATOM 2314 N N . TYR A 1 286 ? -3.807 -9.664 -22.531 1 93.75 286 TYR A N 1
ATOM 2315 C CA . TYR A 1 286 ? -4.57 -8.508 -22.078 1 93.75 286 TYR A CA 1
ATOM 2316 C C . TYR A 1 286 ? -5.953 -8.922 -21.578 1 93.75 286 TYR A C 1
ATOM 2318 O O . TYR A 1 286 ? -6.305 -8.688 -20.422 1 93.75 286 TYR A O 1
ATOM 2326 N N . ALA A 1 287 ? -6.695 -9.617 -22.453 1 92.44 287 ALA A N 1
ATOM 2327 C CA . ALA A 1 287 ? -8.078 -9.961 -22.141 1 92.44 287 ALA A CA 1
ATOM 2328 C C . ALA A 1 287 ? -8.141 -11.094 -21.109 1 92.44 287 ALA A C 1
ATOM 2330 O O . ALA A 1 287 ? -7.684 -12.211 -21.391 1 92.44 287 ALA A O 1
ATOM 2331 N N . PRO A 1 288 ? -8.703 -10.789 -19.984 1 93.31 288 PRO A N 1
ATOM 2332 C CA . PRO A 1 288 ? -8.789 -11.836 -18.953 1 93.31 288 PRO A CA 1
ATOM 2333 C C . PRO A 1 288 ? -9.43 -13.117 -19.484 1 93.31 288 PRO A C 1
ATOM 2335 O O . PRO A 1 288 ? -8.984 -14.219 -19.141 1 93.31 288 PRO A O 1
ATOM 2338 N N . ASP A 1 289 ? -10.398 -13.047 -20.328 1 91.31 289 ASP A N 1
ATOM 2339 C CA . ASP A 1 289 ? -11.148 -14.203 -20.812 1 91.31 289 ASP A CA 1
ATOM 2340 C C . ASP A 1 289 ? -10.297 -15.055 -21.766 1 91.31 289 ASP A C 1
ATOM 2342 O O . ASP A 1 289 ? -10.641 -16.203 -22.047 1 91.31 289 ASP A O 1
ATOM 2346 N N . ASN A 1 290 ? -9.219 -14.531 -22.25 1 92.56 290 ASN A N 1
ATOM 2347 C CA . ASN A 1 290 ? -8.344 -15.258 -23.156 1 92.56 290 ASN A CA 1
ATOM 2348 C C . ASN A 1 290 ? -7.242 -16 -22.391 1 92.56 290 ASN A C 1
ATOM 2350 O O . ASN A 1 290 ? -6.48 -16.766 -23 1 92.56 290 ASN A O 1
ATOM 2354 N N . ARG A 1 291 ? -7.141 -15.82 -21.141 1 94.19 291 ARG A N 1
ATOM 2355 C CA . ARG A 1 291 ? -6.09 -16.484 -20.375 1 94.19 291 ARG A CA 1
ATOM 2356 C C . ARG A 1 291 ? -6.465 -17.922 -20.078 1 94.19 291 ARG A C 1
ATOM 2358 O O . ARG A 1 291 ? -7.531 -18.188 -19.516 1 94.19 291 ARG A O 1
ATOM 2365 N N . ASP A 1 292 ? -5.586 -18.703 -20.391 1 91.12 292 ASP A N 1
ATOM 2366 C CA . ASP A 1 292 ? -5.867 -20.125 -20.469 1 91.12 292 ASP A CA 1
ATOM 2367 C C . ASP A 1 292 ? -5.969 -20.734 -19.062 1 91.12 292 ASP A C 1
ATOM 2369 O O . ASP A 1 292 ? -5.191 -20.391 -18.172 1 91.12 292 ASP A O 1
ATOM 2373 N N . ARG A 1 293 ? -6.848 -21.656 -18.922 1 90.56 293 ARG A N 1
ATOM 2374 C CA . ARG A 1 293 ? -7.012 -22.438 -17.703 1 90.56 293 ARG A CA 1
ATOM 2375 C C . ARG A 1 293 ? -6.219 -23.734 -17.766 1 90.56 293 ARG A C 1
ATOM 2377 O O . ARG A 1 293 ? -5.996 -24.375 -16.734 1 90.56 293 ARG A O 1
ATOM 2384 N N . PHE A 1 294 ? -5.809 -24 -18.953 1 85.44 294 PHE A N 1
ATOM 2385 C CA . PHE A 1 294 ? -5.098 -25.234 -19.219 1 85.44 294 PHE A CA 1
ATOM 2386 C C . PHE A 1 294 ? -5.91 -26.438 -18.75 1 85.44 294 PHE A C 1
ATOM 2388 O O . PHE A 1 294 ? -5.707 -26.938 -17.641 1 85.44 294 PHE A O 1
ATOM 2395 N N . ASN A 1 295 ? -6.684 -26.906 -19.656 1 77.69 295 ASN A N 1
ATOM 2396 C CA . ASN A 1 295 ? -7.461 -28.094 -19.281 1 77.69 295 ASN A CA 1
ATOM 2397 C C . ASN A 1 295 ? -6.555 -29.266 -18.922 1 77.69 295 ASN A C 1
ATOM 2399 O O . ASN A 1 295 ? -5.332 -29.156 -19 1 77.69 295 ASN A O 1
ATOM 2403 N N . GLU A 1 296 ? -7.145 -30.219 -18.438 1 74.25 296 GLU A N 1
ATOM 2404 C CA . GLU A 1 296 ? -6.402 -31.344 -17.875 1 74.25 296 GLU A CA 1
ATOM 2405 C C . GLU A 1 296 ? -5.418 -31.922 -18.891 1 74.25 296 GLU A C 1
ATOM 2407 O O . GLU A 1 296 ? -4.277 -32.219 -18.547 1 74.25 296 GLU A O 1
ATOM 2412 N N . GLU A 1 297 ? -5.793 -32.031 -20.094 1 68.69 297 GLU A N 1
ATOM 2413 C CA . GLU A 1 297 ? -4.934 -32.562 -21.125 1 68.69 297 GLU A CA 1
ATOM 2414 C C . GLU A 1 297 ? -3.73 -31.672 -21.391 1 68.69 297 GLU A C 1
ATOM 2416 O O . GLU A 1 297 ? -2.602 -32.156 -21.516 1 68.69 297 GLU A O 1
ATOM 2421 N N . GLU A 1 298 ? -3.982 -30.453 -21.438 1 71.38 298 GLU A N 1
ATOM 2422 C CA . GLU A 1 298 ? -2.922 -29.484 -21.688 1 71.38 298 GLU A CA 1
ATOM 2423 C C . GLU A 1 298 ? -1.936 -29.422 -20.531 1 71.38 298 GLU A C 1
ATOM 2425 O O . GLU A 1 298 ? -0.726 -29.312 -20.734 1 71.38 298 GLU A O 1
ATOM 2430 N N . ARG A 1 299 ? -2.564 -29.531 -19.438 1 72.06 299 ARG A N 1
ATOM 2431 C CA . ARG A 1 299 ? -1.713 -29.5 -18.266 1 72.06 299 ARG A CA 1
ATOM 2432 C C . ARG A 1 299 ? -0.778 -30.703 -18.234 1 72.06 299 ARG A C 1
ATOM 2434 O O . ARG A 1 299 ? 0.405 -30.562 -17.906 1 72.06 299 ARG A O 1
ATOM 2441 N N . ASN A 1 300 ? -1.332 -31.766 -18.609 1 69.81 300 ASN A N 1
ATOM 2442 C CA . ASN A 1 300 ? -0.525 -33 -18.625 1 69.81 300 ASN A CA 1
ATOM 2443 C C . ASN A 1 300 ? 0.562 -32.906 -19.703 1 69.81 300 ASN A C 1
ATOM 2445 O O . ASN A 1 300 ? 1.674 -33.406 -19.5 1 69.81 300 ASN A O 1
ATOM 2449 N N . TYR A 1 301 ? 0.151 -32.281 -20.703 1 61.88 301 TYR A N 1
ATOM 2450 C CA . TYR A 1 301 ? 1.083 -32.25 -21.828 1 61.88 301 TYR A CA 1
ATOM 2451 C C . TYR A 1 301 ? 2.119 -31.141 -21.625 1 61.88 301 TYR A C 1
ATOM 2453 O O . TYR A 1 301 ? 3.314 -31.359 -21.828 1 61.88 301 TYR A O 1
ATOM 2461 N N . LEU A 1 302 ? 1.645 -30.031 -21.219 1 64.81 302 LEU A N 1
ATOM 2462 C CA . LEU A 1 302 ? 2.492 -28.844 -21.234 1 64.81 302 LEU A CA 1
ATOM 2463 C C . LEU A 1 302 ? 3.246 -28.703 -19.922 1 64.81 302 LEU A C 1
ATOM 2465 O O . LEU A 1 302 ? 4.348 -28.141 -19.891 1 64.81 302 LEU A O 1
ATOM 2469 N N . LEU A 1 303 ? 2.666 -29.328 -18.953 1 64.25 303 LEU A N 1
ATOM 2470 C CA . LEU A 1 303 ? 3.244 -29.016 -17.656 1 64.25 303 LEU A CA 1
ATOM 2471 C C . LEU A 1 303 ? 3.902 -30.25 -17.047 1 64.25 303 LEU A C 1
ATOM 2473 O O . LEU A 1 303 ? 4.453 -30.188 -15.945 1 64.25 303 LEU A O 1
ATOM 2477 N N . ASN A 1 304 ? 3.736 -31.469 -17.703 1 57.19 304 ASN A N 1
ATOM 2478 C CA . ASN A 1 304 ? 4.508 -32.656 -17.359 1 57.19 304 ASN A CA 1
ATOM 2479 C C . ASN A 1 304 ? 5.645 -32.906 -18.344 1 57.19 304 ASN A C 1
ATOM 2481 O O . ASN A 1 304 ? 5.5 -32.625 -19.547 1 57.19 304 ASN A O 1
ATOM 2485 N N . MET B 1 1 ? 23.406 -7.496 25.922 1 24.03 1 MET B N 1
ATOM 2486 C CA . MET B 1 1 ? 22.5 -6.688 25.125 1 24.03 1 MET B CA 1
ATOM 2487 C C . MET B 1 1 ? 21.5 -7.566 24.375 1 24.03 1 MET B C 1
ATOM 2489 O O . MET B 1 1 ? 21.891 -8.406 23.562 1 24.03 1 MET B O 1
ATOM 2493 N N . ASN B 1 2 ? 20.422 -7.902 25.031 1 32.22 2 ASN B N 1
ATOM 2494 C CA . ASN B 1 2 ? 19.531 -9 24.672 1 32.22 2 ASN B CA 1
ATOM 2495 C C . ASN B 1 2 ? 18.875 -8.781 23.312 1 32.22 2 ASN B C 1
ATOM 2497 O O . ASN B 1 2 ? 18.312 -7.715 23.062 1 32.22 2 ASN B O 1
ATOM 2501 N N . THR B 1 3 ? 19.406 -9.367 22.375 1 36.62 3 THR B N 1
ATOM 2502 C CA . THR B 1 3 ? 19.109 -9.297 20.938 1 36.62 3 THR B CA 1
ATOM 2503 C C . THR B 1 3 ? 17.625 -9.555 20.688 1 36.62 3 THR B C 1
ATOM 2505 O O . THR B 1 3 ? 17.109 -10.617 21.031 1 36.62 3 THR B O 1
ATOM 2508 N N . ILE B 1 4 ? 16.906 -8.539 20.766 1 42.53 4 ILE B N 1
ATOM 2509 C CA . ILE B 1 4 ? 15.469 -8.672 20.578 1 42.53 4 ILE B CA 1
ATOM 2510 C C . ILE B 1 4 ? 15.172 -9.039 19.125 1 42.53 4 ILE B C 1
ATOM 2512 O O . ILE B 1 4 ? 15.695 -8.414 18.203 1 42.53 4 ILE B O 1
ATOM 2516 N N . ASP B 1 5 ? 14.875 -10.195 18.922 1 47.28 5 ASP B N 1
ATOM 2517 C CA . ASP B 1 5 ? 14.312 -10.586 17.625 1 47.28 5 ASP B CA 1
ATOM 2518 C C . ASP B 1 5 ? 12.922 -9.984 17.438 1 47.28 5 ASP B C 1
ATOM 2520 O O . ASP B 1 5 ? 11.953 -10.414 18.078 1 47.28 5 ASP B O 1
ATOM 2524 N N . VAL B 1 6 ? 12.875 -8.875 16.766 1 50.53 6 VAL B N 1
ATOM 2525 C CA . VAL B 1 6 ? 11.688 -8.047 16.578 1 50.53 6 VAL B CA 1
ATOM 2526 C C . VAL B 1 6 ? 10.523 -8.922 16.109 1 50.53 6 VAL B C 1
ATOM 2528 O O . VAL B 1 6 ? 9.359 -8.555 16.297 1 50.53 6 VAL B O 1
ATOM 2531 N N . THR B 1 7 ? 10.93 -9.945 15.336 1 50.31 7 THR B N 1
ATOM 2532 C CA . THR B 1 7 ? 9.875 -10.859 14.891 1 50.31 7 THR B CA 1
ATOM 2533 C C . THR B 1 7 ? 9.289 -11.617 16.078 1 50.31 7 THR B C 1
ATOM 2535 O O . THR B 1 7 ? 8.242 -12.25 15.953 1 50.31 7 THR B O 1
ATOM 2538 N N . LYS B 1 8 ? 10.008 -11.289 17.234 1 59.06 8 LYS B N 1
ATOM 2539 C CA . LYS B 1 8 ? 9.617 -12.016 18.453 1 59.06 8 LYS B CA 1
ATOM 2540 C C . LYS B 1 8 ? 9.125 -11.062 19.531 1 59.06 8 LYS B C 1
ATOM 2542 O O . LYS B 1 8 ? 8.945 -11.461 20.688 1 59.06 8 LYS B O 1
ATOM 2547 N N . ILE B 1 9 ? 9.055 -9.75 19.047 1 65.06 9 ILE B N 1
ATOM 2548 C CA . ILE B 1 9 ? 8.617 -8.766 20.031 1 65.06 9 ILE B CA 1
ATOM 2549 C C . ILE B 1 9 ? 7.137 -8.961 20.344 1 65.06 9 ILE B C 1
ATOM 2551 O O . ILE B 1 9 ? 6.32 -9.109 19.422 1 65.06 9 ILE B O 1
ATOM 2555 N N . SER B 1 10 ? 6.875 -9.273 21.594 1 63.88 10 SER B N 1
ATOM 2556 C CA . SER B 1 10 ? 5.5 -9.414 22.047 1 63.88 10 SER B CA 1
ATOM 2557 C C . SER B 1 10 ? 5.281 -8.68 23.375 1 63.88 10 SER B C 1
ATOM 2559 O O . SER B 1 10 ? 6.227 -8.148 23.953 1 63.88 10 SER B O 1
ATOM 2561 N N . GLY B 1 11 ? 4.047 -8.516 23.703 1 66.44 11 GLY B N 1
ATOM 2562 C CA . GLY B 1 11 ? 3.777 -7.945 25.016 1 66.44 11 GLY B CA 1
ATOM 2563 C C . GLY B 1 11 ? 4.629 -8.547 26.125 1 66.44 11 GLY B C 1
ATOM 2564 O O . GLY B 1 11 ? 4.832 -9.758 26.156 1 66.44 11 GLY B O 1
ATOM 2565 N N . GLY B 1 12 ? 5.227 -7.633 26.906 1 74 12 GLY B N 1
ATOM 2566 C CA . GLY B 1 12 ? 6.059 -8.078 28.016 1 74 12 GLY B CA 1
ATOM 2567 C C . GLY B 1 12 ? 7.535 -8.125 27.672 1 74 12 GLY B C 1
ATOM 2568 O O . GLY B 1 12 ? 8.383 -8.188 28.562 1 74 12 GLY B O 1
ATOM 2569 N N . THR B 1 13 ? 7.793 -8.086 26.375 1 74.25 13 THR B N 1
ATOM 2570 C CA . THR B 1 13 ? 9.195 -8.078 25.969 1 74.25 13 THR B CA 1
ATOM 2571 C C . THR B 1 13 ? 9.914 -6.859 26.547 1 74.25 13 THR B C 1
ATOM 2573 O O . THR B 1 13 ? 9.383 -5.746 26.5 1 74.25 13 THR B O 1
ATOM 2576 N N . LYS B 1 14 ? 11.031 -7.176 27.156 1 77.94 14 LYS B N 1
ATOM 2577 C CA . LYS B 1 14 ? 11.82 -6.09 27.734 1 77.94 14 LYS B CA 1
ATOM 2578 C C . LYS B 1 14 ? 13.07 -5.824 26.906 1 77.94 14 LYS B C 1
ATOM 2580 O O . LYS B 1 14 ? 13.719 -6.758 26.422 1 77.94 14 LYS B O 1
ATOM 2585 N N . PHE B 1 15 ? 13.195 -4.539 26.688 1 74.94 15 PHE B N 1
ATOM 2586 C CA . PHE B 1 15 ? 14.406 -4.156 25.969 1 74.94 15 PHE B CA 1
ATOM 2587 C C . PHE B 1 15 ? 14.805 -2.727 26.312 1 74.94 15 PHE B C 1
ATOM 2589 O O . PHE B 1 15 ? 13.961 -1.831 26.359 1 74.94 15 PHE B O 1
ATOM 2596 N N . ASP B 1 16 ? 16.047 -2.561 26.547 1 81.06 16 ASP B N 1
ATOM 2597 C CA . ASP B 1 16 ? 16.703 -1.271 26.766 1 81.06 16 ASP B CA 1
ATOM 2598 C C . ASP B 1 16 ? 15.898 -0.415 27.734 1 81.06 16 ASP B C 1
ATOM 2600 O O . ASP B 1 16 ? 15.664 0.768 27.484 1 81.06 16 ASP B O 1
ATOM 2604 N N . GLY B 1 17 ? 15.336 -1.026 28.703 1 85.31 17 GLY B N 1
ATOM 2605 C CA . GLY B 1 17 ? 14.633 -0.292 29.75 1 85.31 17 GLY B CA 1
ATOM 2606 C C . GLY B 1 17 ? 13.156 -0.11 29.453 1 85.31 17 GLY B C 1
ATOM 2607 O O . GLY B 1 17 ? 12.438 0.497 30.25 1 85.31 17 GLY B O 1
ATOM 2608 N N . TYR B 1 18 ? 12.703 -0.67 28.344 1 88.06 18 TYR B N 1
ATOM 2609 C CA . TYR B 1 18 ? 11.297 -0.562 27.984 1 88.06 18 TYR B CA 1
ATOM 2610 C C . TYR B 1 18 ? 10.617 -1.927 28.016 1 88.06 18 TYR B C 1
ATOM 2612 O O . TYR B 1 18 ? 11.258 -2.955 27.797 1 88.06 18 TYR B O 1
ATOM 2620 N N . THR B 1 19 ? 9.391 -1.87 28.359 1 86.94 19 THR B N 1
ATOM 2621 C CA . THR B 1 19 ? 8.555 -3.064 28.312 1 86.94 19 THR B CA 1
ATOM 2622 C C . THR B 1 19 ? 7.441 -2.898 27.281 1 86.94 19 THR B C 1
ATOM 2624 O O . THR B 1 19 ? 6.645 -1.959 27.359 1 86.94 19 THR B O 1
ATOM 2627 N N . VAL B 1 20 ? 7.395 -3.783 26.375 1 82.62 20 VAL B N 1
ATOM 2628 C CA . VAL B 1 20 ? 6.398 -3.711 25.312 1 82.62 20 VAL B CA 1
ATOM 2629 C C . VAL B 1 20 ? 5.008 -3.998 25.891 1 82.62 20 VAL B C 1
ATOM 2631 O O . VAL B 1 20 ? 4.816 -4.984 26.594 1 82.62 20 VAL B O 1
ATOM 2634 N N . ASP B 1 21 ? 4.125 -3.051 25.688 1 83.12 21 ASP B N 1
ATOM 2635 C CA . ASP B 1 21 ? 2.738 -3.256 26.094 1 83.12 21 ASP B CA 1
ATOM 2636 C C . ASP B 1 21 ? 1.938 -3.939 24.984 1 83.12 21 ASP B C 1
ATOM 2638 O O . ASP B 1 21 ? 1.526 -5.094 25.125 1 83.12 21 ASP B O 1
ATOM 2642 N N . HIS B 1 22 ? 1.769 -3.219 23.875 1 74.88 22 HIS B N 1
ATOM 2643 C CA . HIS B 1 22 ? 1.043 -3.832 22.766 1 74.88 22 HIS B CA 1
ATOM 2644 C C . HIS B 1 22 ? 1.354 -3.131 21.453 1 74.88 22 HIS B C 1
ATOM 2646 O O . HIS B 1 22 ? 1.899 -2.025 21.453 1 74.88 22 HIS B O 1
ATOM 2652 N N . LEU B 1 23 ? 1.003 -3.871 20.422 1 72.56 23 LEU B N 1
ATOM 2653 C CA . LEU B 1 23 ? 1.149 -3.336 19.078 1 72.56 23 LEU B CA 1
ATOM 2654 C C . LEU B 1 23 ? 0.112 -2.252 18.812 1 72.56 23 LEU B C 1
ATOM 2656 O O . LEU B 1 23 ? -1.061 -2.408 19.156 1 72.56 23 LEU B O 1
ATOM 2660 N N . ILE B 1 24 ? 0.552 -1.131 18.312 1 71.94 24 ILE B N 1
ATOM 2661 C CA . ILE B 1 24 ? -0.411 -0.066 18.047 1 71.94 24 ILE B CA 1
ATOM 2662 C C . ILE B 1 24 ? -0.504 0.19 16.547 1 71.94 24 ILE B C 1
ATOM 2664 O O . ILE B 1 24 ? -1.414 0.88 16.094 1 71.94 24 ILE B O 1
ATOM 2668 N N . GLY B 1 25 ? 0.43 -0.286 15.852 1 66.56 25 GLY B N 1
ATOM 2669 C CA . GLY B 1 25 ? 0.333 -0.085 14.414 1 66.56 25 GLY B CA 1
ATOM 2670 C C . GLY B 1 25 ? 1.439 -0.774 13.641 1 66.56 25 GLY B C 1
ATOM 2671 O O . GLY B 1 25 ? 2.469 -1.143 14.211 1 66.56 25 GLY B O 1
ATOM 2672 N N . SER B 1 26 ? 1.08 -1.163 12.453 1 62.03 26 SER B N 1
ATOM 2673 C CA . SER B 1 26 ? 2.08 -1.7 11.539 1 62.03 26 SER B CA 1
ATOM 2674 C C . SER B 1 26 ? 1.892 -1.147 10.133 1 62.03 26 SER B C 1
ATOM 2676 O O . SER B 1 26 ? 0.762 -0.916 9.695 1 62.03 26 SER B O 1
ATOM 2678 N N . PHE B 1 27 ? 2.936 -0.684 9.547 1 56.34 27 PHE B N 1
ATOM 2679 C CA . PHE B 1 27 ? 2.932 -0.275 8.148 1 56.34 27 PHE B CA 1
ATOM 2680 C C . PHE B 1 27 ? 4.113 -0.883 7.402 1 56.34 27 PHE B C 1
ATOM 2682 O O . PHE B 1 27 ? 5.27 -0.554 7.684 1 56.34 27 PHE B O 1
ATOM 2689 N N . LYS B 1 28 ? 3.756 -1.717 6.375 1 55.09 28 LYS B N 1
ATOM 2690 C CA . LYS B 1 28 ? 4.777 -2.443 5.629 1 55.09 28 LYS B CA 1
ATOM 2691 C C . LYS B 1 28 ? 5.77 -3.119 6.57 1 55.09 28 LYS B C 1
ATOM 2693 O O . LYS B 1 28 ? 5.387 -3.971 7.375 1 55.09 28 LYS B O 1
ATOM 2698 N N . ASP B 1 29 ? 6.957 -2.637 6.598 1 55.41 29 ASP B N 1
ATOM 2699 C CA . ASP B 1 29 ? 8.008 -3.273 7.383 1 55.41 29 ASP B CA 1
ATOM 2700 C C . ASP B 1 29 ? 8.234 -2.537 8.703 1 55.41 29 ASP B C 1
ATOM 2702 O O . ASP B 1 29 ? 9.102 -2.914 9.484 1 55.41 29 ASP B O 1
ATOM 2706 N N . ASP B 1 30 ? 7.355 -1.537 8.93 1 65.12 30 ASP B N 1
ATOM 2707 C CA . ASP B 1 30 ? 7.484 -0.776 10.172 1 65.12 30 ASP B CA 1
ATOM 2708 C C . ASP B 1 30 ? 6.418 -1.193 11.18 1 65.12 30 ASP B C 1
ATOM 2710 O O . ASP B 1 30 ? 5.273 -1.462 10.812 1 65.12 30 ASP B O 1
ATOM 2714 N N . ILE B 1 31 ? 6.91 -1.344 12.383 1 72.44 31 ILE B N 1
ATOM 2715 C CA . ILE B 1 31 ? 5.988 -1.761 13.43 1 72.44 31 ILE B CA 1
ATOM 2716 C C . ILE B 1 31 ? 6.02 -0.75 14.578 1 72.44 31 ILE B C 1
ATOM 2718 O O . ILE B 1 31 ? 7.086 -0.231 14.922 1 72.44 31 ILE B O 1
ATOM 2722 N N . GLU B 1 32 ? 4.863 -0.413 15.039 1 77.56 32 GLU B N 1
ATOM 2723 C CA . GLU B 1 32 ? 4.742 0.517 16.156 1 77.56 32 GLU B CA 1
ATOM 2724 C C . GLU B 1 32 ? 4.129 -0.163 17.375 1 77.56 32 GLU B C 1
ATOM 2726 O O . GLU B 1 32 ? 3.109 -0.849 17.266 1 77.56 32 GLU B O 1
ATOM 2731 N N . TYR B 1 33 ? 4.855 0.044 18.562 1 80.56 33 TYR B N 1
ATOM 2732 C CA . TYR B 1 33 ? 4.367 -0.507 19.812 1 80.56 33 TYR B CA 1
ATOM 2733 C C . TYR B 1 33 ? 4.188 0.589 20.859 1 80.56 33 TYR B C 1
ATOM 2735 O O . TYR B 1 33 ? 4.926 1.58 20.859 1 80.56 33 TYR B O 1
ATOM 2743 N N . LEU B 1 34 ? 3.186 0.38 21.688 1 85.06 34 LEU B N 1
ATOM 2744 C CA . LEU B 1 34 ? 3.189 1.087 22.953 1 85.06 34 LEU B CA 1
ATOM 2745 C C . LEU B 1 34 ? 4.098 0.388 23.969 1 85.06 34 LEU B C 1
ATOM 2747 O O . LEU B 1 34 ? 4.043 -0.834 24.109 1 85.06 34 LEU B O 1
ATOM 2751 N N . VAL B 1 35 ? 4.91 1.152 24.516 1 88.19 35 VAL B N 1
ATOM 2752 C CA . VAL B 1 35 ? 5.828 0.57 25.5 1 88.19 35 VAL B CA 1
ATOM 2753 C C . VAL B 1 35 ? 5.812 1.396 26.781 1 88.19 35 VAL B C 1
ATOM 2755 O O . VAL B 1 35 ? 5.473 2.582 26.75 1 88.19 35 VAL B O 1
ATOM 2758 N N . LYS B 1 36 ? 6.133 0.674 27.828 1 92.69 36 LYS B N 1
ATOM 2759 C CA . LYS B 1 36 ? 6.254 1.337 29.125 1 92.69 36 LYS B CA 1
ATOM 2760 C C . LYS B 1 36 ? 7.719 1.465 29.531 1 92.69 36 LYS B C 1
ATOM 2762 O O . LYS B 1 36 ? 8.523 0.562 29.297 1 92.69 36 LYS B O 1
ATOM 2767 N N . GLY B 1 37 ? 8.008 2.572 30.062 1 92.38 37 GLY B N 1
ATOM 2768 C CA . GLY B 1 37 ? 9.352 2.838 30.562 1 92.38 37 GLY B CA 1
ATOM 2769 C C . GLY B 1 37 ? 9.406 3.98 31.562 1 92.38 37 GLY B C 1
ATOM 2770 O O . GLY B 1 37 ? 8.375 4.449 32.031 1 92.38 37 GLY B O 1
ATOM 2771 N N . LYS B 1 38 ? 10.633 4.215 31.953 1 89.94 38 LYS B N 1
ATOM 2772 C CA . LYS B 1 38 ? 10.836 5.305 32.906 1 89.94 38 LYS B CA 1
ATOM 2773 C C . LYS B 1 38 ? 11.273 6.582 32.188 1 89.94 38 LYS B C 1
ATOM 2775 O O . LYS B 1 38 ? 12.07 6.535 31.234 1 89.94 38 LYS B O 1
ATOM 2780 N N . ASP B 1 39 ? 10.641 7.695 32.594 1 85.12 39 ASP B N 1
ATOM 2781 C CA . ASP B 1 39 ? 11.062 8.977 32.031 1 85.12 39 ASP B CA 1
ATOM 2782 C C . ASP B 1 39 ? 12.266 9.539 32.781 1 85.12 39 ASP B C 1
ATOM 2784 O O . ASP B 1 39 ? 12.875 8.836 33.594 1 85.12 39 ASP B O 1
ATOM 2788 N N . ASN B 1 40 ? 12.68 10.75 32.375 1 79.88 40 ASN B N 1
ATOM 2789 C CA . ASN B 1 40 ? 13.844 11.391 32.938 1 79.88 40 ASN B CA 1
ATOM 2790 C C . ASN B 1 40 ? 13.68 11.594 34.438 1 79.88 40 ASN B C 1
ATOM 2792 O O . ASN B 1 40 ? 14.664 11.789 35.156 1 79.88 40 ASN B O 1
ATOM 2796 N N . LYS B 1 41 ? 12.523 11.586 34.969 1 88 41 LYS B N 1
ATOM 2797 C CA . LYS B 1 41 ? 12.234 11.719 36.406 1 88 41 LYS B CA 1
ATOM 2798 C C . LYS B 1 41 ? 12.008 10.359 37.062 1 88 41 LYS B C 1
ATOM 2800 O O . LYS B 1 41 ? 11.469 10.266 38.156 1 88 41 LYS B O 1
ATOM 2805 N N . ASN B 1 42 ? 12.227 9.367 36.312 1 88.38 42 ASN B N 1
ATOM 2806 C CA . ASN B 1 42 ? 12.117 7.988 36.781 1 88.38 42 ASN B CA 1
ATOM 2807 C C . ASN B 1 42 ? 10.664 7.594 37 1 88.38 42 ASN B C 1
ATOM 2809 O O . ASN B 1 42 ? 10.375 6.777 37.906 1 88.38 42 ASN B O 1
ATOM 2813 N N . GLU B 1 43 ? 9.812 8.234 36.406 1 91.12 43 GLU B N 1
ATOM 2814 C CA . GLU B 1 43 ? 8.391 7.891 36.5 1 91.12 43 GLU B CA 1
ATOM 2815 C C . GLU B 1 43 ? 7.977 6.969 35.375 1 91.12 43 GLU B C 1
ATOM 2817 O O . GLU B 1 43 ? 8.484 7.094 34.25 1 91.12 43 GLU B O 1
ATOM 2822 N N . ASP B 1 44 ? 7.008 6.176 35.719 1 90.31 44 ASP B N 1
ATOM 2823 C CA . ASP B 1 44 ? 6.477 5.277 34.719 1 90.31 44 ASP B CA 1
ATOM 2824 C C . ASP B 1 44 ? 5.652 6.043 33.688 1 90.31 44 ASP B C 1
ATOM 2826 O O . ASP B 1 44 ? 4.711 6.758 34.031 1 90.31 44 ASP B O 1
ATOM 2830 N N . LYS B 1 45 ? 6.121 5.902 32.469 1 92.19 45 LYS B N 1
ATOM 2831 C CA . LYS B 1 45 ? 5.422 6.586 31.375 1 92.19 45 LYS B CA 1
ATOM 2832 C C . LYS B 1 45 ? 5.23 5.66 30.172 1 92.19 45 LYS B C 1
ATOM 2834 O O . LYS B 1 45 ? 5.938 4.66 30.031 1 92.19 45 LYS B O 1
ATOM 2839 N N . ASP B 1 46 ? 4.203 6.039 29.375 1 92.88 46 ASP B N 1
ATOM 2840 C CA . ASP B 1 46 ? 3.982 5.355 28.094 1 92.88 46 ASP B CA 1
ATOM 2841 C C . ASP B 1 46 ? 4.805 5.996 26.984 1 92.88 46 ASP B C 1
ATOM 2843 O O . ASP B 1 46 ? 4.914 7.223 26.906 1 92.88 46 ASP B O 1
ATOM 2847 N N . PHE B 1 47 ? 5.402 5.121 26.188 1 92.75 47 PHE B N 1
ATOM 2848 C CA . PHE B 1 47 ? 6.172 5.559 25.031 1 92.75 47 PHE B CA 1
ATOM 2849 C C . PHE B 1 47 ? 5.734 4.812 23.781 1 92.75 47 PHE B C 1
ATOM 2851 O O . PHE B 1 47 ? 5.078 3.771 23.875 1 92.75 47 PHE B O 1
ATOM 2858 N N . THR B 1 48 ? 5.949 5.453 22.703 1 88 48 THR B N 1
ATOM 2859 C CA . THR B 1 48 ? 5.754 4.789 21.406 1 88 48 THR B CA 1
ATOM 2860 C C . THR B 1 48 ? 7.086 4.293 20.844 1 88 48 THR B C 1
ATOM 2862 O O . THR B 1 48 ? 8.055 5.051 20.766 1 88 48 THR B O 1
ATOM 2865 N N . LEU B 1 49 ? 7.113 3.023 20.562 1 84.31 49 LEU B N 1
ATOM 2866 C CA . LEU B 1 49 ? 8.289 2.381 19.984 1 84.31 49 LEU B CA 1
ATOM 2867 C C . LEU B 1 49 ? 8.086 2.125 18.484 1 84.31 49 LEU B C 1
ATOM 2869 O O . LEU B 1 49 ? 7.137 1.441 18.094 1 84.31 49 LEU B O 1
ATOM 2873 N N . TYR B 1 50 ? 8.945 2.742 17.734 1 79.06 50 TYR B N 1
ATOM 2874 C CA . TYR B 1 50 ? 8.969 2.484 16.297 1 79.06 50 TYR B CA 1
ATOM 2875 C C . TYR B 1 50 ? 10.117 1.555 15.93 1 79.06 50 TYR B C 1
ATOM 2877 O O . TYR B 1 50 ? 11.273 1.816 16.281 1 79.06 50 TYR B O 1
ATOM 2885 N N . ILE B 1 51 ? 9.75 0.438 15.312 1 76.31 51 ILE B N 1
ATOM 2886 C CA . ILE B 1 51 ? 10.766 -0.504 14.867 1 76.31 51 ILE B CA 1
ATOM 2887 C C . ILE B 1 51 ? 10.805 -0.545 13.344 1 76.31 51 ILE B C 1
ATOM 2889 O O . ILE B 1 51 ? 9.766 -0.681 12.695 1 76.31 51 ILE B O 1
ATOM 2893 N N . CYS B 1 52 ? 11.891 -0.308 12.828 1 69.19 52 CYS B N 1
ATOM 2894 C CA . CYS B 1 52 ? 12.078 -0.388 11.383 1 69.19 52 CYS B CA 1
ATOM 2895 C C . CYS B 1 52 ? 13.148 -1.41 11.031 1 69.19 52 CYS B C 1
ATOM 2897 O O . CYS B 1 52 ? 14.141 -1.555 11.758 1 69.19 52 CYS B O 1
ATOM 2899 N N . LYS B 1 53 ? 12.758 -2.328 10.047 1 59.16 53 LYS B N 1
ATOM 2900 C CA . LYS B 1 53 ? 13.789 -3.229 9.555 1 59.16 53 LYS B CA 1
ATOM 2901 C C . LYS B 1 53 ? 14.914 -2.453 8.867 1 59.16 53 LYS B C 1
ATOM 2903 O O . LYS B 1 53 ? 14.68 -1.404 8.266 1 59.16 53 LYS B O 1
ATOM 2908 N N . THR B 1 54 ? 16.234 -2.791 9.172 1 53.12 54 THR B N 1
ATOM 2909 C CA . THR B 1 54 ? 17.438 -2.092 8.773 1 53.12 54 THR B CA 1
ATOM 2910 C C . THR B 1 54 ? 17.312 -1.538 7.355 1 53.12 54 THR B C 1
ATOM 2912 O O . THR B 1 54 ? 16.5 -2.035 6.562 1 53.12 54 THR B O 1
ATOM 2915 N N . PRO B 1 55 ? 18.312 -0.512 7.172 1 49.38 55 PRO B N 1
ATOM 2916 C CA . PRO B 1 55 ? 18.406 0.539 6.156 1 49.38 55 PRO B CA 1
ATOM 2917 C C . PRO B 1 55 ? 18.078 0.036 4.75 1 49.38 55 PRO B C 1
ATOM 2919 O O . PRO B 1 55 ? 17.547 0.786 3.932 1 49.38 55 PRO B O 1
ATOM 2922 N N . GLU B 1 56 ? 18.5 -1.108 4.48 1 48.84 56 GLU B N 1
ATOM 2923 C CA . GLU B 1 56 ? 18.359 -1.374 3.051 1 48.84 56 GLU B CA 1
ATOM 2924 C C . GLU B 1 56 ? 16.891 -1.363 2.625 1 48.84 56 GLU B C 1
ATOM 2926 O O . GLU B 1 56 ? 16.578 -1.077 1.468 1 48.84 56 GLU B O 1
ATOM 2931 N N . ARG B 1 57 ? 16.25 -1.607 3.674 1 45.22 57 ARG B N 1
ATOM 2932 C CA . ARG B 1 57 ? 14.828 -1.657 3.33 1 45.22 57 ARG B CA 1
ATOM 2933 C C . ARG B 1 57 ? 14.078 -0.464 3.914 1 45.22 57 ARG B C 1
ATOM 2935 O O . ARG B 1 57 ? 12.898 -0.261 3.623 1 45.22 57 ARG B O 1
ATOM 2942 N N . TRP B 1 58 ? 14.688 0.341 4.91 1 47.44 58 TRP B N 1
ATOM 2943 C CA . TRP B 1 58 ? 14.031 1.504 5.5 1 47.44 58 TRP B CA 1
ATOM 2944 C C . TRP B 1 58 ? 13.789 2.582 4.449 1 47.44 58 TRP B C 1
ATOM 2946 O O . TRP B 1 58 ? 14.719 3.039 3.789 1 47.44 58 TRP B O 1
ATOM 2956 N N . HIS B 1 59 ? 12.625 2.664 4.066 1 53.69 59 HIS B N 1
ATOM 2957 C CA . HIS B 1 59 ? 12.242 3.654 3.07 1 53.69 59 HIS B CA 1
ATOM 2958 C C . HIS B 1 59 ? 12.438 5.074 3.598 1 53.69 59 HIS B C 1
ATOM 2960 O O . HIS B 1 59 ? 12.648 6.004 2.82 1 53.69 59 HIS B O 1
ATOM 2966 N N . GLY B 1 60 ? 12.359 5.297 5.066 1 57 60 GLY B N 1
ATOM 2967 C CA . GLY B 1 60 ? 12.711 6.609 5.59 1 57 60 GLY B CA 1
ATOM 2968 C C . GLY B 1 60 ? 14.18 6.742 5.934 1 57 60 GLY B C 1
ATOM 2969 O O . GLY B 1 60 ? 14.906 5.742 5.992 1 57 60 GLY B O 1
ATOM 2970 N N . ASP B 1 61 ? 14.688 8.023 5.781 1 64.44 61 ASP B N 1
ATOM 2971 C CA . ASP B 1 61 ? 16.062 8.352 6.117 1 64.44 61 ASP B CA 1
ATOM 2972 C C . ASP B 1 61 ? 16.266 8.43 7.629 1 64.44 61 ASP B C 1
ATOM 2974 O O . ASP B 1 61 ? 15.742 9.336 8.281 1 64.44 61 ASP B O 1
ATOM 2978 N N . PHE B 1 62 ? 16.719 7.34 8.18 1 67.69 62 PHE B N 1
ATOM 2979 C CA . PHE B 1 62 ? 17.031 7.336 9.602 1 67.69 62 PHE B CA 1
ATOM 2980 C C . PHE B 1 62 ? 17.734 8.633 10 1 67.69 62 PHE B C 1
ATOM 2982 O O . PHE B 1 62 ? 17.5 9.156 11.094 1 67.69 62 PHE B O 1
ATOM 2989 N N . ASN B 1 63 ? 18.453 9.086 9.188 1 70.12 63 ASN B N 1
ATOM 2990 C CA . ASN B 1 63 ? 19.156 10.336 9.469 1 70.12 63 ASN B CA 1
ATOM 2991 C C . ASN B 1 63 ? 18.203 11.508 9.578 1 70.12 63 ASN B C 1
ATOM 2993 O O . ASN B 1 63 ? 18.406 12.414 10.383 1 70.12 63 ASN B O 1
ATOM 2997 N N . ALA B 1 64 ? 17.172 11.375 8.828 1 72.5 64 ALA B N 1
ATOM 2998 C CA . ALA B 1 64 ? 16.188 12.438 8.906 1 72.5 64 ALA B CA 1
ATOM 2999 C C . ALA B 1 64 ? 15.469 12.43 10.258 1 72.5 64 ALA B C 1
ATOM 3001 O O . ALA B 1 64 ? 15.234 13.477 10.852 1 72.5 64 ALA B O 1
ATOM 3002 N N . ILE B 1 65 ? 15.203 11.25 10.648 1 71.88 65 ILE B N 1
ATOM 3003 C CA . ILE B 1 65 ? 14.516 11.117 11.93 1 71.88 65 ILE B CA 1
ATOM 3004 C C . ILE B 1 65 ? 15.414 11.641 13.055 1 71.88 65 ILE B C 1
ATOM 3006 O O . ILE B 1 65 ? 14.961 12.375 13.93 1 71.88 65 ILE B O 1
ATOM 3010 N N . LYS B 1 66 ? 16.625 11.266 12.945 1 72.88 66 LYS B N 1
ATOM 3011 C CA . LYS B 1 66 ? 17.578 11.719 13.945 1 72.88 66 LYS B CA 1
ATOM 3012 C C . LYS B 1 66 ? 17.719 13.242 13.922 1 72.88 66 LYS B C 1
ATOM 3014 O O . LYS B 1 66 ? 17.828 13.875 14.969 1 72.88 66 LYS B O 1
ATOM 3019 N N . LEU B 1 67 ? 17.75 13.727 12.773 1 72.69 67 LEU B N 1
ATOM 3020 C CA . LEU B 1 67 ? 17.859 15.172 12.617 1 72.69 67 LEU B CA 1
ATOM 3021 C C . LEU B 1 67 ? 16.656 15.883 13.234 1 72.69 67 LEU B C 1
ATOM 3023 O O . LEU B 1 67 ? 16.828 16.891 13.93 1 72.69 67 LEU B O 1
ATOM 3027 N N . VAL B 1 68 ? 15.57 15.289 12.977 1 74.38 68 VAL B N 1
ATOM 3028 C CA . VAL B 1 68 ? 14.359 15.891 13.531 1 74.38 68 VAL B CA 1
ATOM 3029 C C . VAL B 1 68 ? 14.414 15.852 15.055 1 74.38 68 VAL B C 1
ATOM 3031 O O . VAL B 1 68 ? 13.961 16.797 15.719 1 74.38 68 VAL B O 1
ATOM 3034 N N . SER B 1 69 ? 14.953 14.805 15.453 1 70 69 SER B N 1
ATOM 3035 C CA . SER B 1 69 ? 15.062 14.648 16.906 1 70 69 SER B CA 1
ATOM 3036 C C . SER B 1 69 ? 16 15.695 17.5 1 70 69 SER B C 1
ATOM 3038 O O . SER B 1 69 ? 15.867 16.062 18.672 1 70 69 SER B O 1
ATOM 3040 N N . LYS B 1 70 ? 16.953 16.031 16.75 1 68.12 70 LYS B N 1
ATOM 3041 C CA . LYS B 1 70 ? 17.953 17 17.203 1 68.12 70 LYS B CA 1
ATOM 3042 C C . LYS B 1 70 ? 17.438 18.438 17.031 1 68.12 70 LYS B C 1
ATOM 3044 O O . LYS B 1 70 ? 17.922 19.344 17.703 1 68.12 70 LYS B O 1
ATOM 3049 N N . ILE B 1 71 ? 16.672 18.531 15.93 1 59.44 71 ILE B N 1
ATOM 3050 C CA . ILE B 1 71 ? 16.156 19.875 15.688 1 59.44 71 ILE B CA 1
ATOM 3051 C C . ILE B 1 71 ? 15.398 20.359 16.922 1 59.44 71 ILE B C 1
ATOM 3053 O O . ILE B 1 71 ? 14.484 19.688 17.406 1 59.44 71 ILE B O 1
ATOM 3057 N N . ALA B 1 72 ? 16.031 21.156 17.672 1 48.91 72 ALA B N 1
ATOM 3058 C CA . ALA B 1 72 ? 15.68 21.797 18.938 1 48.91 72 ALA B CA 1
ATOM 3059 C C . ALA B 1 72 ? 14.242 22.297 18.922 1 48.91 72 ALA B C 1
ATOM 3061 O O . ALA B 1 72 ? 13.672 22.625 19.969 1 48.91 72 ALA B O 1
ATOM 3062 N N . LEU B 1 73 ? 13.656 22.797 17.812 1 55.34 73 LEU B N 1
ATOM 3063 C CA . LEU B 1 73 ? 12.367 23.438 18.031 1 55.34 73 LEU B CA 1
ATOM 3064 C C . LEU B 1 73 ? 11.273 22.406 18.266 1 55.34 73 LEU B C 1
ATOM 3066 O O . LEU B 1 73 ? 10.547 22.031 17.344 1 55.34 73 LEU B O 1
ATOM 3070 N N . PRO B 1 74 ? 11.383 21.828 19.547 1 61.44 74 PRO B N 1
ATOM 3071 C CA . PRO B 1 74 ? 10.711 20.672 20.125 1 61.44 74 PRO B CA 1
ATOM 3072 C C . PRO B 1 74 ? 9.195 20.859 20.219 1 61.44 74 PRO B C 1
ATOM 3074 O O . PRO B 1 74 ? 8.461 19.875 20.375 1 61.44 74 PRO B O 1
ATOM 3077 N N . LYS B 1 75 ? 8.859 22.141 19.797 1 81.12 75 LYS B N 1
ATOM 3078 C CA . LYS B 1 75 ? 7.504 22.297 20.312 1 81.12 75 LYS B CA 1
ATOM 3079 C C . LYS B 1 75 ? 6.496 21.578 19.422 1 81.12 75 LYS B C 1
ATOM 3081 O O . LYS B 1 75 ? 5.5 21.047 19.922 1 81.12 75 LYS B O 1
ATOM 3086 N N . HIS B 1 76 ? 6.793 21.438 18.156 1 89.38 76 HIS B N 1
ATOM 3087 C CA . HIS B 1 76 ? 5.738 20.938 17.297 1 89.38 76 HIS B CA 1
ATOM 3088 C C . HIS B 1 76 ? 6.086 19.547 16.75 1 89.38 76 HIS B C 1
ATOM 3090 O O . HIS B 1 76 ? 5.52 19.109 15.742 1 89.38 76 HIS B O 1
ATOM 3096 N N . PHE B 1 77 ? 7.043 18.953 17.344 1 90.75 77 PHE B N 1
ATOM 3097 C CA . PHE B 1 77 ? 7.398 17.594 16.953 1 90.75 77 PHE B CA 1
ATOM 3098 C C . PHE B 1 77 ? 7.273 16.641 18.125 1 90.75 77 PHE B C 1
ATOM 3100 O O . PHE B 1 77 ? 7.527 17.016 19.281 1 90.75 77 PHE B O 1
ATOM 3107 N N . ALA B 1 78 ? 6.832 15.461 17.781 1 89.5 78 ALA B N 1
ATOM 3108 C CA . ALA B 1 78 ? 6.82 14.438 18.828 1 89.5 78 ALA B CA 1
ATOM 3109 C C . ALA B 1 78 ? 8.188 14.32 19.5 1 89.5 78 ALA B C 1
ATOM 3111 O O . ALA B 1 78 ? 9.219 14.359 18.828 1 89.5 78 ALA B O 1
ATOM 3112 N N . GLN B 1 79 ? 8.172 14.172 20.75 1 85.75 79 GLN B N 1
ATOM 3113 C CA . GLN B 1 79 ? 9.406 14.195 21.531 1 85.75 79 GLN B CA 1
ATOM 3114 C C . GLN B 1 79 ? 10.172 12.883 21.391 1 85.75 79 GLN B C 1
ATOM 3116 O O . GLN B 1 79 ? 9.656 11.82 21.75 1 85.75 79 GLN B O 1
ATOM 3121 N N . PHE B 1 80 ? 11.352 13.047 20.891 1 83.88 80 PHE B N 1
ATOM 3122 C CA . PHE B 1 80 ? 12.258 11.906 20.797 1 83.88 80 PHE B CA 1
ATOM 3123 C C . PHE B 1 80 ? 12.812 11.547 22.172 1 83.88 80 PHE B C 1
ATOM 3125 O O . PHE B 1 80 ? 13.188 12.43 22.953 1 83.88 80 PHE B O 1
ATOM 3132 N N . VAL B 1 81 ? 12.891 10.227 22.484 1 84.31 81 VAL B N 1
ATOM 3133 C CA . VAL B 1 81 ? 13.336 9.797 23.812 1 84.31 81 VAL B CA 1
ATOM 3134 C C . VAL B 1 81 ? 14.625 8.984 23.688 1 84.31 81 VAL B C 1
ATOM 3136 O O . VAL B 1 81 ? 15.594 9.234 24.406 1 84.31 81 VAL B O 1
ATOM 3139 N N . ASN B 1 82 ? 14.609 8.047 22.75 1 82.06 82 ASN B N 1
ATOM 3140 C CA . ASN B 1 82 ? 15.742 7.133 22.625 1 82.06 82 ASN B CA 1
ATOM 3141 C C . ASN B 1 82 ? 15.734 6.41 21.281 1 82.06 82 ASN B C 1
ATOM 3143 O O . ASN B 1 82 ? 14.75 6.465 20.547 1 82.06 82 ASN B O 1
ATOM 3147 N N . SER B 1 83 ? 16.891 5.949 20.859 1 80.06 83 SER B N 1
ATOM 3148 C CA . SER B 1 83 ? 17 5.082 19.688 1 80.06 83 SER B CA 1
ATOM 3149 C C . SER B 1 83 ? 18.094 4.039 19.875 1 80.06 83 SER B C 1
ATOM 3151 O O . SER B 1 83 ? 18.953 4.176 20.75 1 80.06 83 SER B O 1
ATOM 3153 N N . GLY B 1 84 ? 18.031 3.043 19.094 1 77.19 84 GLY B N 1
ATOM 3154 C CA . GLY B 1 84 ? 19.031 1.991 19.141 1 77.19 84 GLY B CA 1
ATOM 3155 C C . GLY B 1 84 ? 18.938 1.021 17.984 1 77.19 84 GLY B C 1
ATOM 3156 O O . GLY B 1 84 ? 18.188 1.258 17.031 1 77.19 84 GLY B O 1
ATOM 3157 N N . GLU B 1 85 ? 19.906 0.209 17.922 1 72.69 85 GLU B N 1
ATOM 3158 C CA . GLU B 1 85 ? 19.969 -0.83 16.906 1 72.69 85 GLU B CA 1
ATOM 3159 C C . GLU B 1 85 ? 19.984 -2.221 17.531 1 72.69 85 GLU B C 1
ATOM 3161 O O . GLU B 1 85 ? 20.578 -2.416 18.609 1 72.69 85 GLU B O 1
ATOM 3166 N N . HIS B 1 86 ? 19.172 -3.008 17.031 1 65.31 86 HIS B N 1
ATOM 3167 C CA . HIS B 1 86 ? 19.188 -4.414 17.422 1 65.31 86 HIS B CA 1
ATOM 3168 C C . HIS B 1 86 ? 19.234 -5.324 16.203 1 65.31 86 HIS B C 1
ATOM 3170 O O . HIS B 1 86 ? 18.219 -5.5 15.508 1 65.31 86 HIS B O 1
ATOM 3176 N N . ASN B 1 87 ? 20.297 -6.008 16.016 1 64.19 87 ASN B N 1
ATOM 3177 C CA . ASN B 1 87 ? 20.5 -6.828 14.828 1 64.19 87 ASN B CA 1
ATOM 3178 C C . ASN B 1 87 ? 20.219 -6.043 13.555 1 64.19 87 ASN B C 1
ATOM 3180 O O . ASN B 1 87 ? 20.875 -5.031 13.289 1 64.19 87 ASN B O 1
ATOM 3184 N N . VAL B 1 88 ? 19.172 -6.539 12.812 1 62.88 88 VAL B N 1
ATOM 3185 C CA . VAL B 1 88 ? 18.891 -5.914 11.523 1 62.88 88 VAL B CA 1
ATOM 3186 C C . VAL B 1 88 ? 17.797 -4.859 11.68 1 62.88 88 VAL B C 1
ATOM 3188 O O . VAL B 1 88 ? 17.406 -4.219 10.711 1 62.88 88 VAL B O 1
ATOM 3191 N N . TYR B 1 89 ? 17.516 -4.648 13.023 1 69.75 89 TYR B N 1
ATOM 3192 C CA . TYR B 1 89 ? 16.422 -3.699 13.227 1 69.75 89 TYR B CA 1
ATOM 3193 C C . TYR B 1 89 ? 16.906 -2.463 13.977 1 69.75 89 TYR B C 1
ATOM 3195 O O . TYR B 1 89 ? 17.812 -2.549 14.812 1 69.75 89 TYR B O 1
ATOM 3203 N N . GLN B 1 90 ? 16.422 -1.352 13.562 1 75.12 90 GLN B N 1
ATOM 3204 C CA . GLN B 1 90 ? 16.578 -0.098 14.289 1 75.12 90 GLN B CA 1
ATOM 3205 C C . GLN B 1 90 ? 15.266 0.318 14.961 1 75.12 90 GLN B C 1
ATOM 3207 O O . GLN B 1 90 ? 14.188 0.055 14.438 1 75.12 90 GLN B O 1
ATOM 3212 N N . TYR B 1 91 ? 15.406 0.822 16.156 1 78.75 91 TYR B N 1
ATOM 3213 C CA . TYR B 1 91 ? 14.18 1.276 16.812 1 78.75 91 TYR B CA 1
ATOM 3214 C C . TYR B 1 91 ? 14.336 2.707 17.312 1 78.75 91 TYR B C 1
ATOM 3216 O O . TYR B 1 91 ? 15.445 3.17 17.562 1 78.75 91 TYR B O 1
ATOM 3224 N N . MET B 1 92 ? 13.273 3.381 17.406 1 82.69 92 MET B N 1
ATOM 3225 C CA . MET B 1 92 ? 13.172 4.719 17.969 1 82.69 92 MET B CA 1
ATOM 3226 C C . MET B 1 92 ? 12.031 4.789 18.984 1 82.69 92 MET B C 1
ATOM 3228 O O . MET B 1 92 ? 10.969 4.203 18.766 1 82.69 92 MET B O 1
ATOM 3232 N N . VAL B 1 93 ? 12.297 5.5 20.031 1 85.62 93 VAL B N 1
ATOM 3233 C CA . VAL B 1 93 ? 11.305 5.66 21.094 1 85.62 93 VAL B CA 1
ATOM 3234 C C . VAL B 1 93 ? 10.898 7.129 21.203 1 85.62 93 VAL B C 1
ATOM 3236 O O . VAL B 1 93 ? 11.758 8.016 21.266 1 85.62 93 VAL B O 1
ATOM 3239 N N . PHE B 1 94 ? 9.578 7.34 21.188 1 87.31 94 PHE B N 1
ATOM 3240 C CA . PHE B 1 94 ? 9.016 8.68 21.344 1 87.31 94 PHE B CA 1
ATOM 3241 C C . PHE B 1 94 ? 8.039 8.734 22.516 1 87.31 94 PHE B C 1
ATOM 3243 O O . PHE B 1 94 ? 7.473 7.711 22.906 1 87.31 94 PHE B O 1
ATOM 3250 N N . LYS B 1 95 ? 7.969 9.922 23.062 1 89.38 95 LYS B N 1
ATOM 3251 C CA . LYS B 1 95 ? 6.855 10.125 23.984 1 89.38 95 LYS B CA 1
ATOM 3252 C C . LYS B 1 95 ? 5.531 9.711 23.359 1 89.38 95 LYS B C 1
ATOM 3254 O O . LYS B 1 95 ? 5.289 9.984 22.172 1 89.38 95 LYS B O 1
ATOM 3259 N N . ASN B 1 96 ? 4.676 9.078 24.188 1 91.31 96 ASN B N 1
ATOM 3260 C CA . ASN B 1 96 ? 3.352 8.719 23.688 1 91.31 96 ASN B CA 1
ATOM 3261 C C . ASN B 1 96 ? 2.355 9.859 23.875 1 91.31 96 ASN B C 1
ATOM 3263 O O . ASN B 1 96 ? 2.314 10.484 24.953 1 91.31 96 ASN B O 1
ATOM 3267 N N . TYR B 1 97 ? 1.621 10.148 22.891 1 90.94 97 TYR B N 1
ATOM 3268 C CA . TYR B 1 97 ? 0.52 11.102 22.953 1 90.94 97 TYR B CA 1
ATOM 3269 C C . TYR B 1 97 ? -0.824 10.391 22.844 1 90.94 97 TYR B C 1
ATOM 3271 O O . TYR B 1 97 ? -1.064 9.641 21.891 1 90.94 97 TYR B O 1
ATOM 3279 N N . GLN B 1 98 ? -1.656 10.641 23.656 1 87 98 GLN B N 1
ATOM 3280 C CA . GLN B 1 98 ? -2.914 9.914 23.75 1 87 98 GLN B CA 1
ATOM 3281 C C . GLN B 1 98 ? -3.891 10.367 22.656 1 87 98 GLN B C 1
ATOM 3283 O O . GLN B 1 98 ? -4.723 9.586 22.203 1 87 98 GLN B O 1
ATOM 3288 N N . ASN B 1 99 ? -3.768 11.633 22.281 1 91.06 99 ASN B N 1
ATOM 3289 C CA . ASN B 1 99 ? -4.73 12.203 21.344 1 91.06 99 ASN B CA 1
ATOM 3290 C C . ASN B 1 99 ? -4.059 12.633 20.047 1 91.06 99 ASN B C 1
ATOM 3292 O O . ASN B 1 99 ? -2.902 13.07 20.047 1 91.06 99 ASN B O 1
ATOM 3296 N N . ASP B 1 100 ? -4.773 12.414 19.031 1 93.44 100 ASP B N 1
ATOM 3297 C CA . ASP B 1 100 ? -4.367 12.992 17.766 1 93.44 100 ASP B CA 1
ATOM 3298 C C . ASP B 1 100 ? -5.453 13.914 17.203 1 93.44 100 ASP B C 1
ATOM 3300 O O . ASP B 1 100 ? -6.457 14.172 17.875 1 93.44 100 ASP B O 1
ATOM 3304 N N . LEU B 1 101 ? -5.207 14.477 16.062 1 94.81 101 LEU B N 1
ATOM 3305 C CA . LEU B 1 101 ? -6.066 15.523 15.516 1 94.81 101 LEU B CA 1
ATOM 3306 C C . LEU B 1 101 ? -7.492 15.016 15.328 1 94.81 101 LEU B C 1
ATOM 3308 O O . LEU B 1 101 ? -8.453 15.781 15.445 1 94.81 101 LEU B O 1
ATOM 3312 N N . ARG B 1 102 ? -7.777 13.797 15.109 1 93.44 102 ARG B N 1
ATOM 3313 C CA . ARG B 1 102 ? -9.102 13.227 14.891 1 93.44 102 ARG B CA 1
ATOM 3314 C C . ARG B 1 102 ? -9.961 13.352 16.141 1 93.44 102 ARG B C 1
ATOM 3316 O O . ARG B 1 102 ? -11.188 13.438 16.062 1 93.44 102 ARG B O 1
ATOM 3323 N N . ASP B 1 103 ? -9.328 13.336 17.172 1 89.75 103 ASP B N 1
ATOM 3324 C CA . ASP B 1 103 ? -10.023 13.422 18.453 1 89.75 103 ASP B CA 1
ATOM 3325 C C . ASP B 1 103 ? -10.625 14.812 18.656 1 89.75 103 ASP B C 1
ATOM 3327 O O . ASP B 1 103 ? -11.523 14.992 19.484 1 89.75 103 ASP B O 1
ATOM 3331 N N . MET B 1 104 ? -10.109 15.75 17.984 1 85.56 104 MET B N 1
ATOM 3332 C CA . MET B 1 104 ? -10.562 17.125 18.156 1 85.56 104 MET B CA 1
ATOM 3333 C C . MET B 1 104 ? -11.906 17.344 17.453 1 85.56 104 MET B C 1
ATOM 3335 O O . MET B 1 104 ? -12.609 18.312 17.734 1 85.56 104 MET B O 1
ATOM 3339 N N . TYR B 1 105 ? -12.203 16.453 16.547 1 86.25 105 TYR B N 1
ATOM 3340 C CA . TYR B 1 105 ? -13.453 16.672 15.82 1 86.25 105 TYR B CA 1
ATOM 3341 C C . TYR B 1 105 ? -14.312 15.414 15.82 1 86.25 105 TYR B C 1
ATOM 3343 O O . TYR B 1 105 ? -15.273 15.312 15.055 1 86.25 105 TYR B O 1
ATOM 3351 N N . LYS B 1 106 ? -13.93 14.477 16.562 1 82 106 LYS B N 1
ATOM 3352 C CA . LYS B 1 106 ? -14.766 13.297 16.734 1 82 106 LYS B CA 1
ATOM 3353 C C . LYS B 1 106 ? -16.062 13.641 17.438 1 82 106 LYS B C 1
ATOM 3355 O O . LYS B 1 106 ? -16.062 14.086 18.594 1 82 106 LYS B O 1
ATOM 3360 N N . GLY B 1 107 ? -17.156 13.461 16.797 1 81.94 107 GLY B N 1
ATOM 3361 C CA . GLY B 1 107 ? -18.453 13.672 17.406 1 81.94 107 GLY B CA 1
ATOM 3362 C C . GLY B 1 107 ? -18.812 15.133 17.578 1 81.94 107 GLY B C 1
ATOM 3363 O O . GLY B 1 107 ? -19.766 15.469 18.281 1 81.94 107 GLY B O 1
ATOM 3364 N N . ARG B 1 108 ? -17.938 16.047 17.125 1 83.81 108 ARG B N 1
ATOM 3365 C CA . ARG B 1 108 ? -18.25 17.469 17.203 1 83.81 108 ARG B CA 1
ATOM 3366 C C . ARG B 1 108 ? -17.703 18.219 15.992 1 83.81 108 ARG B C 1
ATOM 3368 O O . ARG B 1 108 ? -16.938 17.672 15.211 1 83.81 108 ARG B O 1
ATOM 3375 N N . VAL B 1 109 ? -18.266 19.469 16 1 83.94 109 VAL B N 1
ATOM 3376 C CA . VAL B 1 109 ? -17.781 20.344 14.93 1 83.94 109 VAL B CA 1
ATOM 3377 C C . VAL B 1 109 ? -16.625 21.188 15.438 1 83.94 109 VAL B C 1
ATOM 3379 O O . VAL B 1 109 ? -16.734 21.859 16.469 1 83.94 109 VAL B O 1
ATOM 3382 N N . ILE B 1 110 ? -15.594 21.109 14.844 1 89.69 110 ILE B N 1
ATOM 3383 C CA . ILE B 1 110 ? -14.422 21.906 15.172 1 89.69 110 ILE B CA 1
ATOM 3384 C C . ILE B 1 110 ? -14.633 23.344 14.703 1 89.69 110 ILE B C 1
ATOM 3386 O O . ILE B 1 110 ? -15.148 23.578 13.609 1 89.69 110 ILE B O 1
ATOM 3390 N N . SER B 1 111 ? -14.266 24.328 15.523 1 89.62 111 SER B N 1
ATOM 3391 C CA . SER B 1 111 ? -14.484 25.734 15.195 1 89.62 111 SER B CA 1
ATOM 3392 C C . SER B 1 111 ? -13.422 26.25 14.227 1 89.62 111 SER B C 1
ATOM 3394 O O . SER B 1 111 ? -12.344 25.656 14.109 1 89.62 111 SER B O 1
ATOM 3396 N N . THR B 1 112 ? -13.766 27.359 13.57 1 89.56 112 THR B N 1
ATOM 3397 C CA . THR B 1 112 ? -12.812 27.984 12.656 1 89.56 112 THR B CA 1
ATOM 3398 C C . THR B 1 112 ? -11.57 28.453 13.406 1 89.56 112 THR B C 1
ATOM 3400 O O . THR B 1 112 ? -10.461 28.391 12.875 1 89.56 112 THR B O 1
ATOM 3403 N N . GLY B 1 113 ? -11.805 28.906 14.602 1 89.31 113 GLY B N 1
ATOM 3404 C CA . GLY B 1 113 ? -10.672 29.312 15.43 1 89.31 113 GLY B CA 1
ATOM 3405 C C . GLY B 1 113 ? -9.727 28.156 15.734 1 89.31 113 GLY B C 1
ATOM 3406 O O . GLY B 1 113 ? -8.508 28.312 15.656 1 89.31 113 GLY B O 1
ATOM 3407 N N . GLU B 1 114 ? -10.266 27.031 16.078 1 90.25 114 GLU B N 1
ATOM 3408 C CA . GLU B 1 114 ? -9.461 25.844 16.344 1 90.25 114 GLU B CA 1
ATOM 3409 C C . GLU B 1 114 ? -8.719 25.391 15.094 1 90.25 114 GLU B C 1
ATOM 3411 O O . GLU B 1 114 ? -7.547 25.016 15.164 1 90.25 114 GLU B O 1
ATOM 3416 N N . ILE B 1 115 ? -9.391 25.484 13.961 1 92.94 115 ILE B N 1
ATOM 3417 C CA . ILE B 1 115 ? -8.789 25.078 12.695 1 92.94 115 ILE B CA 1
ATOM 3418 C C . ILE B 1 115 ? -7.605 26 12.375 1 92.94 115 ILE B C 1
ATOM 3420 O O . ILE B 1 115 ? -6.539 25.516 11.977 1 92.94 115 ILE B O 1
ATOM 3424 N N . LYS B 1 116 ? -7.805 27.219 12.594 1 90.69 116 LYS B N 1
ATOM 3425 C CA . LYS B 1 116 ? -6.73 28.188 12.352 1 90.69 116 LYS B CA 1
ATOM 3426 C C . LYS B 1 116 ? -5.543 27.922 13.273 1 90.69 116 LYS B C 1
ATOM 3428 O O . LYS B 1 116 ? -4.391 28.016 12.852 1 90.69 116 LYS B O 1
ATOM 3433 N N . ASN B 1 117 ? -5.863 27.625 14.5 1 90.88 117 ASN B N 1
ATOM 3434 C CA . ASN B 1 117 ? -4.801 27.312 15.453 1 90.88 117 ASN B CA 1
ATOM 3435 C C . ASN B 1 117 ? -4.027 26.062 15.031 1 90.88 117 ASN B C 1
ATOM 3437 O O . ASN B 1 117 ? -2.795 26.047 15.078 1 90.88 117 ASN B O 1
ATOM 3441 N N . VAL B 1 118 ? -4.672 25.031 14.602 1 93.31 118 VAL B N 1
ATOM 3442 C CA . VAL B 1 118 ? -4.051 23.812 14.094 1 93.31 118 VAL B CA 1
ATOM 3443 C C . VAL B 1 118 ? -3.123 24.156 12.93 1 93.31 118 VAL B C 1
ATOM 3445 O O . VAL B 1 118 ? -1.954 23.766 12.922 1 93.31 118 VAL B O 1
ATOM 3448 N N . MET B 1 119 ? -3.629 24.953 12.023 1 94.25 119 MET B N 1
ATOM 3449 C CA . MET B 1 119 ? -2.889 25.234 10.805 1 94.25 119 MET B CA 1
ATOM 3450 C C . MET B 1 119 ? -1.671 26.109 11.094 1 94.25 119 MET B C 1
ATOM 3452 O O . MET B 1 119 ? -0.616 25.938 10.484 1 94.25 119 MET B O 1
ATOM 3456 N N . GLN B 1 120 ? -1.871 27.016 12 1 91.5 120 GLN B N 1
ATOM 3457 C CA . GLN B 1 120 ? -0.739 27.844 12.391 1 91.5 120 GLN B CA 1
ATOM 3458 C C . GLN B 1 120 ? 0.416 27 12.914 1 91.5 120 GLN B C 1
ATOM 3460 O O . GLN B 1 120 ? 1.562 27.172 12.492 1 91.5 120 GLN B O 1
ATOM 3465 N N . GLN B 1 121 ? 0.102 26.141 13.766 1 91.69 121 GLN B N 1
ATOM 3466 C CA . GLN B 1 121 ? 1.125 25.297 14.367 1 91.69 121 GLN B CA 1
ATOM 3467 C C . GLN B 1 121 ? 1.7 24.312 13.352 1 91.69 121 GLN B C 1
ATOM 3469 O O . GLN B 1 121 ? 2.912 24.094 13.312 1 91.69 121 GLN B O 1
ATOM 3474 N N . LEU B 1 122 ? 0.846 23.75 12.531 1 94.62 122 LEU B N 1
ATOM 3475 C CA . LEU B 1 122 ? 1.286 22.797 11.523 1 94.62 122 LEU B CA 1
ATOM 3476 C C . LEU B 1 122 ? 2.236 23.453 10.531 1 94.62 122 LEU B C 1
ATOM 3478 O O . LEU B 1 122 ? 3.303 22.906 10.234 1 94.62 122 LEU B O 1
ATOM 3482 N N . ILE B 1 123 ? 1.851 24.625 10.062 1 93.5 123 ILE B N 1
ATOM 3483 C CA . ILE B 1 123 ? 2.662 25.312 9.07 1 93.5 123 ILE B CA 1
ATOM 3484 C C . ILE B 1 123 ? 4.004 25.703 9.68 1 93.5 123 ILE B C 1
ATOM 3486 O O . ILE B 1 123 ? 5.047 25.609 9.031 1 93.5 123 ILE B O 1
ATOM 3490 N N . LYS B 1 124 ? 3.959 26.141 10.906 1 90.62 124 LYS B N 1
ATOM 3491 C CA . LYS B 1 124 ? 5.203 26.453 11.609 1 90.62 124 LYS B CA 1
ATOM 3492 C C . LYS B 1 124 ? 6.121 25.234 11.656 1 90.62 124 LYS B C 1
ATOM 3494 O O . LYS B 1 124 ? 7.32 25.344 11.383 1 90.62 124 LYS B O 1
ATOM 3499 N N . GLY B 1 125 ? 5.551 24.109 12.031 1 91.44 125 GLY B N 1
ATOM 3500 C CA . GLY B 1 125 ? 6.324 22.875 12.055 1 91.44 125 GLY B CA 1
ATOM 3501 C C . GLY B 1 125 ? 6.879 22.5 10.695 1 91.44 125 GLY B C 1
ATOM 3502 O O . GLY B 1 125 ? 8.055 22.141 10.578 1 91.44 125 GLY B O 1
ATOM 3503 N N . LEU B 1 126 ? 6.09 22.625 9.711 1 93.38 126 LEU B N 1
ATOM 3504 C CA . LEU B 1 126 ? 6.512 22.266 8.359 1 93.38 126 LEU B CA 1
ATOM 3505 C C . LEU B 1 126 ? 7.617 23.188 7.871 1 93.38 126 LEU B C 1
ATOM 3507 O O . LEU B 1 126 ? 8.531 22.75 7.168 1 93.38 126 LEU B O 1
ATOM 3511 N N . ASN B 1 127 ? 7.441 24.438 8.195 1 91.31 127 ASN B N 1
ATOM 3512 C CA . ASN B 1 127 ? 8.492 25.391 7.828 1 91.31 127 ASN B CA 1
ATOM 3513 C C . ASN B 1 127 ? 9.828 25.016 8.477 1 91.31 127 ASN B C 1
ATOM 3515 O O . ASN B 1 127 ? 10.883 25.172 7.859 1 91.31 127 ASN B O 1
ATOM 3519 N N . HIS B 1 128 ? 9.789 24.578 9.664 1 89.31 128 HIS B N 1
ATOM 3520 C CA . HIS B 1 128 ? 11.008 24.125 10.328 1 89.31 128 HIS B CA 1
ATOM 3521 C C . HIS B 1 128 ? 11.594 22.906 9.625 1 89.31 128 HIS B C 1
ATOM 3523 O O . HIS B 1 128 ? 12.812 22.812 9.469 1 89.31 128 HIS B O 1
ATOM 3529 N N . LEU B 1 129 ? 10.789 22 9.242 1 90.75 129 LEU B N 1
ATOM 3530 C CA . LEU B 1 129 ? 11.258 20.844 8.492 1 90.75 129 LEU B CA 1
ATOM 3531 C C . LEU B 1 129 ? 11.883 21.266 7.168 1 90.75 129 LEU B C 1
ATOM 3533 O O . LEU B 1 129 ? 12.914 20.734 6.758 1 90.75 129 LEU B O 1
ATOM 3537 N N . ASP B 1 130 ? 11.211 22.188 6.562 1 91.31 130 ASP B N 1
ATOM 3538 C CA . ASP B 1 130 ? 11.703 22.703 5.289 1 91.31 130 ASP B CA 1
ATOM 3539 C C . ASP B 1 130 ? 13.109 23.281 5.438 1 91.31 130 ASP B C 1
ATOM 3541 O O . ASP B 1 130 ? 14 22.984 4.641 1 91.31 130 ASP B O 1
ATOM 3545 N N . LEU B 1 131 ? 13.266 24.062 6.461 1 88 131 LEU B N 1
ATOM 3546 C CA . LEU B 1 131 ? 14.57 24.672 6.734 1 88 131 LEU B CA 1
ATOM 3547 C C . LEU B 1 131 ? 15.617 23.609 7.008 1 88 131 LEU B C 1
ATOM 3549 O O . LEU B 1 131 ? 16.797 23.781 6.656 1 88 131 LEU B O 1
ATOM 3553 N N . ALA B 1 132 ? 15.219 22.531 7.59 1 86.38 132 ALA B N 1
ATOM 3554 C CA . ALA B 1 132 ? 16.125 21.422 7.902 1 86.38 132 ALA B CA 1
ATOM 3555 C C . ALA B 1 132 ? 16.344 20.531 6.688 1 86.38 132 ALA B C 1
ATOM 3557 O O . ALA B 1 132 ? 17.141 19.594 6.734 1 86.38 132 ALA B O 1
ATOM 3558 N N . GLY B 1 133 ? 15.562 20.75 5.648 1 88.12 133 GLY B N 1
ATOM 3559 C CA . GLY B 1 133 ? 15.664 19.938 4.445 1 88.12 133 GLY B CA 1
ATOM 3560 C C . GLY B 1 133 ? 15.023 18.578 4.586 1 88.12 133 GLY B C 1
ATOM 3561 O O . GLY B 1 133 ? 15.547 17.578 4.078 1 88.12 133 GLY B O 1
ATOM 3562 N N . ILE B 1 134 ? 13.961 18.5 5.348 1 89.81 134 ILE B N 1
ATOM 3563 C CA . ILE B 1 134 ? 13.289 17.234 5.617 1 89.81 134 ILE B CA 1
ATOM 3564 C C . ILE B 1 134 ? 11.867 17.281 5.047 1 89.81 134 ILE B C 1
ATOM 3566 O O . ILE B 1 134 ? 11.172 18.281 5.172 1 89.81 134 ILE B O 1
ATOM 3570 N N . ILE B 1 135 ? 11.492 16.25 4.418 1 92.69 135 ILE B N 1
ATOM 3571 C CA . ILE B 1 135 ? 10.117 16.016 3.99 1 92.69 135 ILE B CA 1
ATOM 3572 C C . ILE B 1 135 ? 9.5 14.906 4.84 1 92.69 135 ILE B C 1
ATOM 3574 O O . ILE B 1 135 ? 10.062 13.82 4.965 1 92.69 135 ILE B O 1
ATOM 3578 N N . HIS B 1 136 ? 8.422 15.117 5.422 1 91.06 136 HIS B N 1
ATOM 3579 C CA . HIS B 1 136 ? 7.785 14.164 6.332 1 91.06 136 HIS B CA 1
ATOM 3580 C C . HIS B 1 136 ? 7.176 13 5.566 1 91.06 136 HIS B C 1
ATOM 3582 O O . HIS B 1 136 ? 7.387 11.836 5.93 1 91.06 136 HIS B O 1
ATOM 3588 N N . ARG B 1 137 ? 6.371 13.305 4.52 1 91.19 137 ARG B N 1
ATOM 3589 C CA . ARG B 1 137 ? 5.785 12.383 3.555 1 91.19 137 ARG B CA 1
ATOM 3590 C C . ARG B 1 137 ? 4.66 11.562 4.184 1 91.19 137 ARG B C 1
ATOM 3592 O O . ARG B 1 137 ? 4.301 10.5 3.68 1 91.19 137 ARG B O 1
ATOM 3599 N N . ASP B 1 138 ? 4.102 12.031 5.215 1 90.38 138 ASP B N 1
ATOM 3600 C CA . ASP B 1 138 ? 2.939 11.344 5.766 1 90.38 138 ASP B CA 1
ATOM 3601 C C . ASP B 1 138 ? 2.15 12.258 6.699 1 90.38 138 ASP B C 1
ATOM 3603 O O . ASP B 1 138 ? 1.78 11.852 7.805 1 90.38 138 ASP B O 1
ATOM 3607 N N . ILE B 1 139 ? 1.941 13.438 6.297 1 96.06 139 ILE B N 1
ATOM 3608 C CA . ILE B 1 139 ? 1.1 14.375 7.027 1 96.06 139 ILE B CA 1
ATOM 3609 C C . ILE B 1 139 ? -0.369 13.992 6.863 1 96.06 139 ILE B C 1
ATOM 3611 O O . ILE B 1 139 ? -0.901 14.016 5.75 1 96.06 139 ILE B O 1
ATOM 3615 N N . GLN B 1 140 ? -0.96 13.617 7.926 1 95.94 140 GLN B N 1
ATOM 3616 C CA . GLN B 1 140 ? -2.363 13.234 8.031 1 95.94 140 GLN B CA 1
ATOM 3617 C C . GLN B 1 140 ? -2.859 13.352 9.469 1 95.94 140 GLN B C 1
ATOM 3619 O O . GLN B 1 140 ? -2.057 13.422 10.406 1 95.94 140 GLN B O 1
ATOM 3624 N N . PRO B 1 141 ? -4.156 13.391 9.727 1 95.69 141 PRO B N 1
ATOM 3625 C CA . PRO B 1 141 ? -4.684 13.656 11.062 1 95.69 141 PRO B CA 1
ATOM 3626 C C . PRO B 1 141 ? -4.152 12.68 12.109 1 95.69 141 PRO B C 1
ATOM 3628 O O . PRO B 1 141 ? -3.844 13.086 13.234 1 95.69 141 PRO B O 1
ATOM 3631 N N . LYS B 1 142 ? -3.938 11.43 11.766 1 90.44 142 LYS B N 1
ATOM 3632 C CA . LYS B 1 142 ? -3.504 10.43 12.742 1 90.44 142 LYS B CA 1
ATOM 3633 C C . LYS B 1 142 ? -2.061 10.672 13.172 1 90.44 142 LYS B C 1
ATOM 3635 O O . LYS B 1 142 ? -1.643 10.234 14.242 1 90.44 142 LYS B O 1
ATOM 3640 N N . ASN B 1 143 ? -1.309 11.414 12.391 1 91.62 143 ASN B N 1
ATOM 3641 C CA . ASN B 1 143 ? 0.096 11.664 12.695 1 91.62 143 ASN B CA 1
ATOM 3642 C C . ASN B 1 143 ? 0.303 13.055 13.289 1 91.62 143 ASN B C 1
ATOM 3644 O O . ASN B 1 143 ? 1.439 13.484 13.492 1 91.62 143 ASN B O 1
ATOM 3648 N N . LEU B 1 144 ? -0.796 13.719 13.477 1 96.62 144 LEU B N 1
ATOM 3649 C CA . LEU B 1 144 ? -0.798 15.008 14.164 1 96.62 144 LEU B CA 1
ATOM 3650 C C . LEU B 1 144 ? -1.352 14.867 15.578 1 96.62 144 LEU B C 1
ATOM 3652 O O . LEU B 1 144 ? -2.568 14.852 15.773 1 96.62 144 LEU B O 1
ATOM 3656 N N . LYS B 1 145 ? -0.406 14.836 16.5 1 94.56 145 LYS B N 1
ATOM 3657 C CA . LYS B 1 145 ? -0.755 14.57 17.891 1 94.56 145 LYS B CA 1
ATOM 3658 C C . LYS B 1 145 ? -1.083 15.867 18.625 1 94.56 145 LYS B C 1
ATOM 3660 O O . LYS B 1 145 ? -0.598 16.938 18.266 1 94.56 145 LYS B O 1
ATOM 3665 N N . ILE B 1 146 ? -1.949 15.688 19.609 1 93.81 146 ILE B N 1
ATOM 3666 C CA . ILE B 1 146 ? -2.42 16.828 20.391 1 93.81 146 ILE B CA 1
ATOM 3667 C C . ILE B 1 146 ? -1.972 16.688 21.844 1 93.81 146 ILE B C 1
ATOM 3669 O O . ILE B 1 146 ? -2.314 15.703 22.516 1 93.81 146 ILE B O 1
ATOM 3673 N N . GLU B 1 147 ? -1.193 17.609 22.234 1 92.12 147 GLU B N 1
ATOM 3674 C CA . GLU B 1 147 ? -0.801 17.688 23.641 1 92.12 147 GLU B CA 1
ATOM 3675 C C . GLU B 1 147 ? -1.561 18.797 24.359 1 92.12 147 GLU B C 1
ATOM 3677 O O . GLU B 1 147 ? -1.526 19.953 23.922 1 92.12 147 GLU B O 1
ATOM 3682 N N . HIS B 1 148 ? -2.287 18.406 25.328 1 88 148 HIS B N 1
ATOM 3683 C CA . HIS B 1 148 ? -3.061 19.375 26.109 1 88 148 HIS B CA 1
ATOM 3684 C C . HIS B 1 148 ? -3.08 19 27.594 1 88 148 HIS B C 1
ATOM 3686 O O . HIS B 1 148 ? -2.736 17.859 27.953 1 88 148 HIS B O 1
ATOM 3692 N N . ASP B 1 149 ? -3.305 20 28.469 1 82.06 149 ASP B N 1
ATOM 3693 C CA . ASP B 1 149 ? -3.375 19.781 29.906 1 82.06 149 ASP B CA 1
ATOM 3694 C C . ASP B 1 149 ? -4.816 19.547 30.359 1 82.06 149 ASP B C 1
ATOM 3696 O O . ASP B 1 149 ? -5.156 19.797 31.516 1 82.06 149 ASP B O 1
ATOM 3700 N N . GLY B 1 150 ? -5.629 19.062 29.5 1 75.75 150 GLY B N 1
ATOM 3701 C CA . GLY B 1 150 ? -7.023 18.828 29.844 1 75.75 150 GLY B CA 1
ATOM 3702 C C . GLY B 1 150 ? -7.988 19.703 29.062 1 75.75 150 GLY B C 1
ATOM 3703 O O . GLY B 1 150 ? -9.195 19.438 29.047 1 75.75 150 GLY B O 1
ATOM 3704 N N . ASN B 1 151 ? -7.422 20.828 28.562 1 73.5 151 ASN B N 1
ATOM 3705 C CA . ASN B 1 151 ? -8.234 21.75 27.781 1 73.5 151 ASN B CA 1
ATOM 3706 C C . ASN B 1 151 ? -7.742 21.859 26.344 1 73.5 151 ASN B C 1
ATOM 3708 O O . ASN B 1 151 ? -6.598 22.234 26.109 1 73.5 151 ASN B O 1
ATOM 3712 N N . PHE B 1 152 ? -8.617 21.562 25.406 1 72.81 152 PHE B N 1
ATOM 3713 C CA . PHE B 1 152 ? -8.258 21.562 24 1 72.81 152 PHE B CA 1
ATOM 3714 C C . PHE B 1 152 ? -8.117 22.984 23.469 1 72.81 152 PHE B C 1
ATOM 3716 O O . PHE B 1 152 ? -7.652 23.188 22.344 1 72.81 152 PHE B O 1
ATOM 3723 N N . ASP B 1 153 ? -8.484 23.938 24.281 1 75.56 153 ASP B N 1
ATOM 3724 C CA . ASP B 1 153 ? -8.367 25.328 23.844 1 75.56 153 ASP B CA 1
ATOM 3725 C C . ASP B 1 153 ? -6.898 25.75 23.766 1 75.56 153 ASP B C 1
ATOM 3727 O O . ASP B 1 153 ? -6.543 26.625 22.969 1 75.56 153 ASP B O 1
ATOM 3731 N N . ASN B 1 154 ? -6.164 25.125 24.594 1 85.44 154 ASN B N 1
ATOM 3732 C CA . ASN B 1 154 ? -4.734 25.422 24.641 1 85.44 154 ASN B CA 1
ATOM 3733 C C . ASN B 1 154 ? -3.898 24.172 24.375 1 85.44 154 ASN B C 1
ATOM 3735 O O . ASN B 1 154 ? -3.225 23.672 25.266 1 85.44 154 ASN B O 1
ATOM 3739 N N . PHE B 1 155 ? -3.951 23.766 23.156 1 91.69 155 PHE B N 1
ATOM 3740 C CA . PHE B 1 155 ? -3.217 22.547 22.828 1 91.69 155 PHE B CA 1
ATOM 3741 C C . PHE B 1 155 ? -1.969 22.875 22.016 1 91.69 155 PHE B C 1
ATOM 3743 O O . PHE B 1 155 ? -1.847 23.969 21.469 1 91.69 155 PHE B O 1
ATOM 3750 N N . ILE B 1 156 ? -1.037 22 22.094 1 92.88 156 ILE B N 1
ATOM 3751 C CA . ILE B 1 156 ? 0.144 22.031 21.234 1 92.88 156 ILE B CA 1
ATOM 3752 C C . ILE B 1 156 ? 0.092 20.891 20.234 1 92.88 156 ILE B C 1
ATOM 3754 O O . ILE B 1 156 ? -0.117 19.734 20.609 1 92.88 156 ILE B O 1
ATOM 3758 N N . LEU B 1 157 ? 0.165 21.25 19 1 94.44 157 LEU B N 1
ATOM 3759 C CA . LEU B 1 157 ? 0.187 20.25 17.953 1 94.44 157 LEU B CA 1
ATOM 3760 C C . LEU B 1 157 ? 1.589 19.672 17.766 1 94.44 157 LEU B C 1
ATOM 3762 O O . LEU B 1 157 ? 2.568 20.422 17.719 1 94.44 157 LEU B O 1
ATOM 3766 N N . LYS B 1 158 ? 1.653 18.344 17.781 1 93.88 158 LYS B N 1
ATOM 3767 C CA . LYS B 1 158 ? 2.922 17.656 17.594 1 93.88 158 LYS B CA 1
ATOM 3768 C C . LYS B 1 158 ? 2.9 16.797 16.328 1 93.88 158 LYS B C 1
ATOM 3770 O O . LYS B 1 158 ? 2.043 15.93 16.172 1 93.88 158 LYS B O 1
ATOM 3775 N N . ILE B 1 159 ? 3.811 17.109 15.383 1 94.31 159 ILE B N 1
ATOM 3776 C CA . ILE B 1 159 ? 3.973 16.25 14.211 1 94.31 159 ILE B CA 1
ATOM 3777 C C . ILE B 1 159 ? 4.707 14.969 14.609 1 94.31 159 ILE B C 1
ATOM 3779 O O . ILE B 1 159 ? 5.781 15.023 15.203 1 94.31 159 ILE B O 1
ATOM 3783 N N . ALA B 1 160 ? 4.082 13.867 14.312 1 90.12 160 ALA B N 1
ATOM 3784 C CA . ALA B 1 160 ? 4.633 12.586 14.727 1 90.12 160 ALA B CA 1
ATOM 3785 C C . ALA B 1 160 ? 4.801 11.648 13.539 1 90.12 160 ALA B C 1
ATOM 3787 O O . ALA B 1 160 ? 4.551 12.039 12.391 1 90.12 160 ALA B O 1
ATOM 3788 N N . ASN B 1 161 ? 5.449 10.492 13.742 1 83.31 161 ASN B N 1
ATOM 3789 C CA . ASN B 1 161 ? 5.637 9.406 12.773 1 83.31 161 ASN B CA 1
ATOM 3790 C C . ASN B 1 161 ? 6.496 9.852 11.594 1 83.31 161 ASN B C 1
ATOM 3792 O O . ASN B 1 161 ? 6 9.984 10.477 1 83.31 161 ASN B O 1
ATOM 3796 N N . PHE B 1 162 ? 7.68 9.914 11.789 1 83.38 162 PHE B N 1
ATOM 3797 C CA . PHE B 1 162 ? 8.648 10.328 10.781 1 83.38 162 PHE B CA 1
ATOM 3798 C C . PHE B 1 162 ? 9.219 9.117 10.047 1 83.38 162 PHE B C 1
ATOM 3800 O O . PHE B 1 162 ? 10.289 9.203 9.445 1 83.38 162 PHE B O 1
ATOM 3807 N N . GLY B 1 163 ? 8.555 8.055 10.133 1 77.56 163 GLY B N 1
ATOM 3808 C CA . GLY B 1 163 ? 9.031 6.816 9.531 1 77.56 163 GLY B CA 1
ATOM 3809 C C . GLY B 1 163 ? 9.234 6.922 8.031 1 77.56 163 GLY B C 1
ATOM 3810 O O . GLY B 1 163 ? 10.062 6.211 7.461 1 77.56 163 GLY B O 1
ATOM 3811 N N . SER B 1 164 ? 8.578 7.867 7.398 1 82.12 164 SER B N 1
ATOM 3812 C CA . SER B 1 164 ? 8.656 8.023 5.949 1 82.12 164 SER B CA 1
ATOM 3813 C C . SER B 1 164 ? 9.477 9.25 5.574 1 82.12 164 SER B C 1
ATOM 3815 O O . SER B 1 164 ? 9.633 9.562 4.391 1 82.12 164 SER B O 1
ATOM 3817 N N . ALA B 1 165 ? 9.953 9.898 6.535 1 85.94 165 ALA B N 1
ATOM 3818 C CA . ALA B 1 165 ? 10.648 11.164 6.289 1 85.94 165 ALA B CA 1
ATOM 3819 C C . ALA B 1 165 ? 11.945 10.93 5.512 1 85.94 165 ALA B C 1
ATOM 3821 O O . ALA B 1 165 ? 12.609 9.906 5.695 1 85.94 165 ALA B O 1
ATOM 3822 N N . VAL B 1 166 ? 12.242 11.883 4.684 1 85.75 166 VAL B N 1
ATOM 3823 C CA . VAL B 1 166 ? 13.477 11.828 3.91 1 85.75 166 VAL B CA 1
ATOM 3824 C C . VAL B 1 166 ? 14.109 13.219 3.832 1 85.75 166 VAL B C 1
ATOM 3826 O O . VAL B 1 166 ? 13.43 14.219 4.055 1 85.75 166 VAL B O 1
ATOM 3829 N N . LYS B 1 167 ? 15.375 13.195 3.518 1 86.56 167 LYS B N 1
ATOM 3830 C CA . LYS B 1 167 ? 16.062 14.453 3.254 1 86.56 167 LYS B CA 1
ATOM 3831 C C . LYS B 1 167 ? 15.828 14.922 1.819 1 86.56 167 LYS B C 1
ATOM 3833 O O . LYS B 1 167 ? 15.531 14.109 0.939 1 86.56 167 LYS B O 1
ATOM 3838 N N . TYR B 1 168 ? 15.977 16.203 1.647 1 85.44 168 TYR B N 1
ATOM 3839 C CA . TYR B 1 168 ? 15.922 16.734 0.294 1 85.44 168 TYR B CA 1
ATOM 3840 C C . TYR B 1 168 ? 16.906 16.016 -0.624 1 85.44 168 TYR B C 1
ATOM 3842 O O . TYR B 1 168 ? 17.953 15.547 -0.181 1 85.44 168 TYR B O 1
ATOM 3850 N N . LYS B 1 169 ? 16.547 15.859 -1.84 1 80.12 169 LYS B N 1
ATOM 3851 C CA . LYS B 1 169 ? 17.359 15.32 -2.918 1 80.12 169 LYS B CA 1
ATOM 3852 C C . LYS B 1 169 ? 17.453 13.797 -2.83 1 80.12 169 LYS B C 1
ATOM 3854 O O . LYS B 1 169 ? 18.141 13.164 -3.621 1 80.12 169 LYS B O 1
ATOM 3859 N N . THR B 1 170 ? 16.781 13.281 -1.769 1 81.62 170 THR B N 1
ATOM 3860 C CA . THR B 1 170 ? 16.656 11.828 -1.759 1 81.62 170 THR B CA 1
ATOM 3861 C C . THR B 1 170 ? 15.719 11.359 -2.867 1 81.62 170 THR B C 1
ATOM 3863 O O . THR B 1 170 ? 14.617 11.891 -3.02 1 81.62 170 THR B O 1
ATOM 3866 N N . ARG B 1 171 ? 16.203 10.484 -3.646 1 78.88 171 ARG B N 1
ATOM 3867 C CA . ARG B 1 171 ? 15.336 9.922 -4.684 1 78.88 171 ARG B CA 1
ATOM 3868 C C . ARG B 1 171 ? 14.312 8.961 -4.086 1 78.88 171 ARG B C 1
ATOM 3870 O O . ARG B 1 171 ? 14.68 8.031 -3.359 1 78.88 171 ARG B O 1
ATOM 3877 N N . ILE B 1 172 ? 13.086 9.328 -4.371 1 76.88 172 ILE B N 1
ATOM 3878 C CA . ILE B 1 172 ? 12.023 8.5 -3.807 1 76.88 172 ILE B CA 1
ATOM 3879 C C . ILE B 1 172 ? 11.32 7.734 -4.922 1 76.88 172 ILE B C 1
ATOM 3881 O O . ILE B 1 172 ? 11.078 8.281 -6 1 76.88 172 ILE B O 1
ATOM 3885 N N . VAL B 1 173 ? 11.062 6.418 -4.613 1 66.12 173 VAL B N 1
ATOM 3886 C CA . VAL B 1 173 ? 10.359 5.613 -5.609 1 66.12 173 VAL B CA 1
ATOM 3887 C C . VAL B 1 173 ? 9.086 5.031 -5 1 66.12 173 VAL B C 1
ATOM 3889 O O . VAL B 1 173 ? 8.195 4.582 -5.723 1 66.12 173 VAL B O 1
ATOM 3892 N N . ASP B 1 174 ? 9.031 5.117 -3.74 1 71.62 174 ASP B N 1
ATOM 3893 C CA . ASP B 1 174 ? 7.848 4.594 -3.064 1 71.62 174 ASP B CA 1
ATOM 3894 C C . ASP B 1 174 ? 6.867 5.715 -2.73 1 71.62 174 ASP B C 1
ATOM 3896 O O . ASP B 1 174 ? 6.891 6.258 -1.624 1 71.62 174 ASP B O 1
ATOM 3900 N N . HIS B 1 175 ? 5.93 5.941 -3.588 1 70.06 175 HIS B N 1
ATOM 3901 C CA . HIS B 1 175 ? 5.016 7.07 -3.439 1 70.06 175 HIS B CA 1
ATOM 3902 C C . HIS B 1 175 ? 3.789 6.684 -2.621 1 70.06 175 HIS B C 1
ATOM 3904 O O . HIS B 1 175 ? 3.012 7.551 -2.213 1 70.06 175 HIS B O 1
ATOM 3910 N N . HIS B 1 176 ? 3.721 5.438 -2.297 1 68.81 176 HIS B N 1
ATOM 3911 C CA . HIS B 1 176 ? 2.535 4.938 -1.612 1 68.81 176 HIS B CA 1
ATOM 3912 C C . HIS B 1 176 ? 2.656 5.109 -0.102 1 68.81 176 HIS B C 1
ATOM 3914 O O . HIS B 1 176 ? 1.728 4.789 0.641 1 68.81 176 HIS B O 1
ATOM 3920 N N . ARG B 1 177 ? 3.715 5.703 0.305 1 70.25 177 ARG B N 1
ATOM 3921 C CA . ARG B 1 177 ? 3.906 5.93 1.733 1 70.25 177 ARG B CA 1
ATOM 3922 C C . ARG B 1 177 ? 3.01 7.059 2.232 1 70.25 177 ARG B C 1
ATOM 3924 O O . ARG B 1 177 ? 2.689 7.125 3.422 1 70.25 177 ARG B O 1
ATOM 3931 N N . VAL B 1 178 ? 2.701 7.938 1.313 1 79.38 178 VAL B N 1
ATOM 3932 C CA . VAL B 1 178 ? 1.756 8.992 1.659 1 79.38 178 VAL B CA 1
ATOM 3933 C C . VAL B 1 178 ? 0.328 8.5 1.429 1 79.38 178 VAL B C 1
ATOM 3935 O O . VAL B 1 178 ? 0.019 7.945 0.374 1 79.38 178 VAL B O 1
ATOM 3938 N N . ALA B 1 179 ? -0.438 8.664 2.467 1 86.81 179 ALA B N 1
ATOM 3939 C CA . ALA B 1 179 ? -1.838 8.266 2.328 1 86.81 179 ALA B CA 1
ATOM 3940 C C . ALA B 1 179 ? -2.484 8.961 1.128 1 86.81 179 ALA B C 1
ATOM 3942 O O . ALA B 1 179 ? -2.266 10.148 0.896 1 86.81 179 ALA B O 1
ATOM 3943 N N . LEU B 1 180 ? -3.264 8.227 0.465 1 89.94 180 LEU B N 1
ATOM 3944 C CA . LEU B 1 180 ? -3.816 8.625 -0.824 1 89.94 180 LEU B CA 1
ATOM 3945 C C . LEU B 1 180 ? -4.551 9.953 -0.71 1 89.94 180 LEU B C 1
ATOM 3947 O O . LEU B 1 180 ? -4.359 10.852 -1.538 1 89.94 180 LEU B O 1
ATOM 3951 N N . GLN B 1 181 ? -5.312 10.195 0.316 1 94.19 181 GLN B N 1
ATOM 3952 C CA . GLN B 1 181 ? -6.18 11.359 0.451 1 94.19 181 GLN B CA 1
ATOM 3953 C C . GLN B 1 181 ? -5.363 12.625 0.687 1 94.19 181 GLN B C 1
ATOM 3955 O O . GLN B 1 181 ? -5.879 13.742 0.545 1 94.19 181 GLN B O 1
ATOM 3960 N N . TYR B 1 182 ? -4.133 12.438 1.036 1 96.12 182 TYR B N 1
ATOM 3961 C CA . TYR B 1 182 ? -3.305 13.586 1.382 1 96.12 182 TYR B CA 1
ATOM 3962 C C . TYR B 1 182 ? -2.102 13.688 0.453 1 96.12 182 TYR B C 1
ATOM 3964 O O . TYR B 1 182 ? -1.227 14.531 0.653 1 96.12 182 TYR B O 1
ATOM 3972 N N . ARG B 1 183 ? -2.088 12.883 -0.556 1 95 183 ARG B N 1
ATOM 3973 C CA . ARG B 1 183 ? -0.948 12.805 -1.462 1 95 183 ARG B CA 1
ATOM 3974 C C . ARG B 1 183 ? -0.99 13.922 -2.498 1 95 183 ARG B C 1
ATOM 3976 O O . ARG B 1 183 ? -2.004 14.109 -3.17 1 95 183 ARG B O 1
ATOM 3983 N N . SER B 1 184 ? 0.117 14.609 -2.607 1 95.56 184 SER B N 1
ATOM 3984 C CA . SER B 1 184 ? 0.182 15.719 -3.557 1 95.56 184 SER B CA 1
ATOM 3985 C C . SER B 1 184 ? 0.182 15.211 -4.996 1 95.56 184 SER B C 1
ATOM 3987 O O . SER B 1 184 ? 0.558 14.07 -5.258 1 95.56 184 SER B O 1
ATOM 3989 N N . ILE B 1 185 ? -0.203 16.062 -5.891 1 93.12 185 ILE B N 1
ATOM 3990 C CA . ILE B 1 185 ? -0.387 15.688 -7.289 1 93.12 185 ILE B CA 1
ATOM 3991 C C . ILE B 1 185 ? 0.949 15.25 -7.887 1 93.12 185 ILE B C 1
ATOM 3993 O O . ILE B 1 185 ? 1.004 14.305 -8.672 1 93.12 185 ILE B O 1
ATOM 3997 N N . GLU B 1 186 ? 2.062 15.938 -7.555 1 92.12 186 GLU B N 1
ATOM 3998 C CA . GLU B 1 186 ? 3.348 15.531 -8.117 1 92.12 186 GLU B CA 1
ATOM 3999 C C . GLU B 1 186 ? 3.756 14.148 -7.609 1 92.12 186 GLU B C 1
ATOM 4001 O O . GLU B 1 186 ? 4.422 13.398 -8.32 1 92.12 186 GLU B O 1
ATOM 4006 N N . LEU B 1 187 ? 3.412 13.852 -6.359 1 91.25 187 LEU B N 1
ATOM 4007 C CA . LEU B 1 187 ? 3.662 12.508 -5.844 1 91.25 187 LEU B CA 1
ATOM 4008 C C . LEU B 1 187 ? 2.775 11.484 -6.547 1 91.25 187 LEU B C 1
ATOM 4010 O O . LEU B 1 187 ? 3.229 10.383 -6.867 1 91.25 187 LEU B O 1
ATOM 4014 N N . LEU B 1 188 ? 1.523 11.844 -6.758 1 90.75 188 LEU B N 1
ATOM 4015 C CA . LEU B 1 188 ? 0.615 10.977 -7.496 1 90.75 188 LEU B CA 1
ATOM 4016 C C . LEU B 1 188 ? 1.165 10.672 -8.883 1 90.75 188 LEU B C 1
ATOM 4018 O O . LEU B 1 188 ? 0.948 9.586 -9.422 1 90.75 188 LEU B O 1
ATOM 4022 N N . LEU B 1 189 ? 1.807 11.633 -9.391 1 88.88 189 LEU B N 1
ATOM 4023 C CA . LEU B 1 189 ? 2.375 11.484 -10.734 1 88.88 189 LEU B CA 1
ATOM 4024 C C . LEU B 1 189 ? 3.809 10.977 -10.664 1 88.88 189 LEU B C 1
ATOM 4026 O O . LEU B 1 189 ? 4.551 11.062 -11.641 1 88.88 189 LEU B O 1
ATOM 4030 N N . CYS B 1 190 ? 4.262 10.586 -9.477 1 86.88 190 CYS B N 1
ATOM 4031 C CA . CYS B 1 190 ? 5.457 9.789 -9.242 1 86.88 190 CYS B CA 1
ATOM 4032 C C . CYS B 1 190 ? 6.715 10.633 -9.391 1 86.88 190 CYS B C 1
ATOM 4034 O O . CYS B 1 190 ? 7.699 10.18 -9.984 1 86.88 190 CYS B O 1
ATOM 4036 N N . THR B 1 191 ? 6.645 11.812 -8.977 1 87.56 191 THR B N 1
ATOM 4037 C CA . THR B 1 191 ? 7.875 12.594 -8.914 1 87.56 191 THR B CA 1
ATOM 4038 C C . THR B 1 191 ? 8.922 11.883 -8.055 1 87.56 191 THR B C 1
ATOM 4040 O O . THR B 1 191 ? 8.586 11.273 -7.039 1 87.56 191 THR B O 1
ATOM 4043 N N . GLU B 1 192 ? 10.156 11.961 -8.453 1 85.31 192 GLU B N 1
ATOM 4044 C CA . GLU B 1 192 ? 11.227 11.289 -7.727 1 85.31 192 GLU B CA 1
ATOM 4045 C C . GLU B 1 192 ? 11.961 12.25 -6.797 1 85.31 192 GLU B C 1
ATOM 4047 O O . GLU B 1 192 ? 12.75 11.828 -5.953 1 85.31 192 GLU B O 1
ATOM 4052 N N . THR B 1 193 ? 11.68 13.508 -6.902 1 85.62 193 THR B N 1
ATOM 4053 C CA . THR B 1 193 ? 12.359 14.508 -6.086 1 85.62 193 THR B CA 1
ATOM 4054 C C . THR B 1 193 ? 11.359 15.461 -5.445 1 85.62 193 THR B C 1
ATOM 4056 O O . THR B 1 193 ? 11.367 16.656 -5.734 1 85.62 193 THR B O 1
ATOM 4059 N N . PRO B 1 194 ? 10.594 14.914 -4.59 1 87.94 194 PRO B N 1
ATOM 4060 C CA . PRO B 1 194 ? 9.625 15.797 -3.938 1 87.94 194 PRO B CA 1
ATOM 4061 C C . PRO B 1 194 ? 10.289 16.844 -3.045 1 87.94 194 PRO B C 1
ATOM 4063 O O . PRO B 1 194 ? 11.453 16.688 -2.668 1 87.94 194 PRO B O 1
ATOM 4066 N N . LYS B 1 195 ? 9.57 17.906 -2.838 1 90.56 195 LYS B N 1
ATOM 4067 C CA . LYS B 1 195 ? 9.969 18.953 -1.908 1 90.56 195 LYS B CA 1
ATOM 4068 C C . LYS B 1 195 ? 9.031 19 -0.702 1 90.56 195 LYS B C 1
ATOM 4070 O O . LYS B 1 195 ? 8.055 18.25 -0.64 1 90.56 195 LYS B O 1
ATOM 4075 N N . GLN B 1 196 ? 9.453 19.875 0.225 1 93.62 196 GLN B N 1
ATOM 4076 C CA . GLN B 1 196 ? 8.617 20.031 1.408 1 93.62 196 GLN B CA 1
ATOM 4077 C C . GLN B 1 196 ? 7.223 20.531 1.03 1 93.62 196 GLN B C 1
ATOM 4079 O O . GLN B 1 196 ? 6.266 20.344 1.786 1 93.62 196 GLN B O 1
ATOM 4084 N N . ALA B 1 197 ? 7.102 21.078 -0.139 1 95.62 197 ALA B N 1
ATOM 4085 C CA . ALA B 1 197 ? 5.836 21.578 -0.672 1 95.62 197 ALA B CA 1
ATOM 4086 C C . ALA B 1 197 ? 4.801 20.453 -0.745 1 95.62 197 ALA B C 1
ATOM 4088 O O . ALA B 1 197 ? 3.596 20.703 -0.685 1 95.62 197 ALA B O 1
ATOM 4089 N N . SER B 1 198 ? 5.223 19.219 -0.881 1 95.69 198 SER B N 1
ATOM 4090 C CA . SER B 1 198 ? 4.309 18.078 -0.863 1 95.69 198 SER B CA 1
ATOM 4091 C C . SER B 1 198 ? 3.617 17.953 0.49 1 95.69 198 SER B C 1
ATOM 4093 O O . SER B 1 198 ? 2.428 17.625 0.557 1 95.69 198 SER B O 1
ATOM 4095 N N . ASP B 1 199 ? 4.41 18.203 1.527 1 96.88 199 ASP B N 1
ATOM 4096 C CA . ASP B 1 199 ? 3.82 18.188 2.861 1 96.88 199 ASP B CA 1
ATOM 4097 C C . ASP B 1 199 ? 2.836 19.344 3.041 1 96.88 199 ASP B C 1
ATOM 4099 O O . ASP B 1 199 ? 1.824 19.203 3.73 1 96.88 199 ASP B O 1
ATOM 4103 N N . ARG B 1 200 ? 3.129 20.438 2.441 1 97.38 200 ARG B N 1
ATOM 4104 C CA . ARG B 1 200 ? 2.213 21.562 2.523 1 97.38 200 ARG B CA 1
ATOM 4105 C C . ARG B 1 200 ? 0.896 21.25 1.817 1 97.38 200 ARG B C 1
ATOM 4107 O O . ARG B 1 200 ? -0.17 21.672 2.273 1 97.38 200 ARG B O 1
ATOM 4114 N N . TRP B 1 201 ? 1.012 20.578 0.722 1 97.75 201 TRP B N 1
ATOM 4115 C CA . TRP B 1 201 ? -0.206 20.078 0.085 1 97.75 201 TRP B CA 1
ATOM 4116 C C . TRP B 1 201 ? -1.006 19.203 1.043 1 97.75 201 TRP B C 1
ATOM 4118 O O . TRP B 1 201 ? -2.215 19.391 1.199 1 97.75 201 TRP B O 1
ATOM 4128 N N . SER B 1 202 ? -0.334 18.297 1.679 1 97.75 202 SER B N 1
ATOM 4129 C CA . SER B 1 202 ? -0.994 17.406 2.643 1 97.75 202 SER B CA 1
ATOM 4130 C C . SER B 1 202 ? -1.668 18.219 3.748 1 97.75 202 SER B C 1
ATOM 4132 O O . SER B 1 202 ? -2.777 17.891 4.176 1 97.75 202 SER B O 1
ATOM 4134 N N . ALA B 1 203 ? -0.984 19.25 4.16 1 97.56 203 ALA B N 1
ATOM 4135 C CA . ALA B 1 203 ? -1.56 20.141 5.168 1 97.56 203 ALA B CA 1
ATOM 4136 C C . ALA B 1 203 ? -2.846 20.781 4.664 1 97.56 203 ALA B C 1
ATOM 4138 O O . ALA B 1 203 ? -3.811 20.922 5.418 1 97.56 203 ALA B O 1
ATOM 4139 N N . GLY B 1 204 ? -2.85 21.203 3.443 1 97.5 204 GLY B N 1
ATOM 4140 C CA . GLY B 1 204 ? -4.062 21.719 2.838 1 97.5 204 GLY B CA 1
ATOM 4141 C C . GLY B 1 204 ? -5.211 20.734 2.842 1 97.5 204 GLY B C 1
ATOM 4142 O O . GLY B 1 204 ? -6.352 21.094 3.143 1 97.5 204 GLY B O 1
ATOM 4143 N N . CYS B 1 205 ? -4.891 19.531 2.514 1 97.75 205 CYS B N 1
ATOM 4144 C CA . CYS B 1 205 ? -5.902 18.469 2.537 1 97.75 205 CYS B CA 1
ATOM 4145 C C . CYS B 1 205 ? -6.445 18.266 3.947 1 97.75 205 CYS B C 1
ATOM 4147 O O . CYS B 1 205 ? -7.648 18.078 4.133 1 97.75 205 CYS B O 1
ATOM 4149 N N . VAL B 1 206 ? -5.574 18.297 4.914 1 97.31 206 VAL B N 1
ATOM 4150 C CA . VAL B 1 206 ? -5.996 18.188 6.309 1 97.31 206 VAL B CA 1
ATOM 4151 C C . VAL B 1 206 ? -6.953 19.328 6.656 1 97.31 206 VAL B C 1
ATOM 4153 O O . VAL B 1 206 ? -8.023 19.094 7.223 1 97.31 206 VAL B O 1
ATOM 4156 N N . MET B 1 207 ? -6.598 20.531 6.301 1 96.38 207 MET B N 1
ATOM 4157 C CA . MET B 1 207 ? -7.445 21.688 6.586 1 96.38 207 MET B CA 1
ATOM 4158 C C . MET B 1 207 ? -8.812 21.531 5.922 1 96.38 207 MET B C 1
ATOM 4160 O O . MET B 1 207 ? -9.844 21.797 6.543 1 96.38 207 MET B O 1
ATOM 4164 N N . ALA B 1 208 ? -8.773 21.141 4.684 1 96.5 208 ALA B N 1
ATOM 4165 C CA . ALA B 1 208 ? -10.023 20.953 3.955 1 96.5 208 ALA B CA 1
ATOM 4166 C C . ALA B 1 208 ? -10.914 19.922 4.652 1 96.5 208 ALA B C 1
ATOM 4168 O O . ALA B 1 208 ? -12.133 20.109 4.742 1 96.5 208 ALA B O 1
ATOM 4169 N N . GLU B 1 209 ? -10.32 18.922 5.066 1 94.88 209 GLU B N 1
ATOM 4170 C CA . GLU B 1 209 ? -11.062 17.875 5.77 1 94.88 209 GLU B CA 1
ATOM 4171 C C . GLU B 1 209 ? -11.68 18.422 7.059 1 94.88 209 GLU B C 1
ATOM 4173 O O . GLU B 1 209 ? -12.82 18.078 7.395 1 94.88 209 GLU B O 1
ATOM 4178 N N . LEU B 1 210 ? -10.938 19.25 7.777 1 94.81 210 LEU B N 1
ATOM 4179 C CA . LEU B 1 210 ? -11.461 19.844 9 1 94.81 210 LEU B CA 1
ATOM 4180 C C . LEU B 1 210 ? -12.641 20.75 8.703 1 94.81 210 LEU B C 1
ATOM 4182 O O . LEU B 1 210 ? -13.602 20.797 9.477 1 94.81 210 LEU B O 1
ATOM 4186 N N . LEU B 1 211 ? -12.586 21.422 7.652 1 94.19 211 LEU B N 1
ATOM 4187 C CA . LEU B 1 211 ? -13.641 22.359 7.277 1 94.19 211 LEU B CA 1
ATOM 4188 C C . LEU B 1 211 ? -14.867 21.625 6.746 1 94.19 211 LEU B C 1
ATOM 4190 O O . LEU B 1 211 ? -16 22 7.055 1 94.19 211 LEU B O 1
ATOM 4194 N N . LYS B 1 212 ? -14.57 20.594 5.961 1 91.94 212 LYS B N 1
ATOM 4195 C CA . LYS B 1 212 ? -15.617 19.875 5.238 1 91.94 212 LYS B CA 1
ATOM 4196 C C . LYS B 1 212 ? -16.219 18.766 6.098 1 91.94 212 LYS B C 1
ATOM 4198 O O . LYS B 1 212 ? -17.375 18.391 5.918 1 91.94 212 LYS B O 1
ATOM 4203 N N . GLY B 1 213 ? -15.445 18.234 7.012 1 90.25 213 GLY B N 1
ATOM 4204 C CA . GLY B 1 213 ? -15.852 17.078 7.785 1 90.25 213 GLY B CA 1
ATOM 4205 C C . GLY B 1 213 ? -15.625 15.766 7.055 1 90.25 213 GLY B C 1
ATOM 4206 O O . GLY B 1 213 ? -16.031 14.703 7.535 1 90.25 213 GLY B O 1
ATOM 4207 N N . ALA B 1 214 ? -15 15.867 5.926 1 90.81 214 ALA B N 1
ATOM 4208 C CA . ALA B 1 214 ? -14.648 14.727 5.086 1 90.81 214 ALA B CA 1
ATOM 4209 C C . ALA B 1 214 ? -13.461 15.062 4.18 1 90.81 214 ALA B C 1
ATOM 4211 O O . ALA B 1 214 ? -13.148 16.234 3.973 1 90.81 214 ALA B O 1
ATOM 4212 N N . PRO B 1 215 ? -12.828 14.008 3.744 1 93.06 215 PRO B N 1
ATOM 4213 C CA . PRO B 1 215 ? -11.719 14.305 2.842 1 93.06 215 PRO B CA 1
ATOM 4214 C C . PRO B 1 215 ? -12.133 15.156 1.647 1 93.06 215 PRO B C 1
ATOM 4216 O O . PRO B 1 215 ? -13.25 15.008 1.137 1 93.06 215 PRO B O 1
ATOM 4219 N N . LEU B 1 216 ? -11.219 16.062 1.28 1 94.94 216 LEU B N 1
ATOM 4220 C CA . LEU B 1 216 ? -11.492 16.891 0.118 1 94.94 216 LEU B CA 1
ATOM 4221 C C . LEU B 1 216 ? -11.719 16.047 -1.127 1 94.94 216 LEU B C 1
ATOM 4223 O O . LEU B 1 216 ? -12.656 16.281 -1.888 1 94.94 216 LEU B O 1
ATOM 4227 N N . PHE B 1 217 ? -10.805 15.078 -1.301 1 92.62 217 PHE B N 1
ATOM 4228 C CA . PHE B 1 217 ? -10.906 14.109 -2.385 1 92.62 217 PHE B CA 1
ATOM 4229 C C . PHE B 1 217 ? -11.141 12.711 -1.835 1 92.62 217 PHE B C 1
ATOM 4231 O O . PHE B 1 217 ? -10.406 12.25 -0.961 1 92.62 217 PHE B O 1
ATOM 4238 N N . ASP B 1 218 ? -12.172 12.156 -2.254 1 88.19 218 ASP B N 1
ATOM 4239 C CA . ASP B 1 218 ? -12.461 10.781 -1.866 1 88.19 218 ASP B CA 1
ATOM 4240 C C . ASP B 1 218 ? -12.195 9.812 -3.02 1 88.19 218 ASP B C 1
ATOM 4242 O O . ASP B 1 218 ? -13.039 9.656 -3.908 1 88.19 218 ASP B O 1
ATOM 4246 N N . ALA B 1 219 ? -11.062 9.258 -3.074 1 88.31 219 ALA B N 1
ATOM 4247 C CA . ALA B 1 219 ? -10.656 8.344 -4.141 1 88.31 219 ALA B CA 1
ATOM 4248 C C . ALA B 1 219 ? -10.219 6.996 -3.576 1 88.31 219 ALA B C 1
ATOM 4250 O O . ALA B 1 219 ? -9.719 6.922 -2.451 1 88.31 219 ALA B O 1
ATOM 4251 N N . SER B 1 220 ? -10.391 6.023 -4.371 1 79.88 220 SER B N 1
ATOM 4252 C CA . SER B 1 220 ? -10.078 4.676 -3.914 1 79.88 220 SER B CA 1
ATOM 4253 C C . SER B 1 220 ? -8.703 4.227 -4.41 1 79.88 220 SER B C 1
ATOM 4255 O O . SER B 1 220 ? -8.133 3.262 -3.893 1 79.88 220 SER B O 1
ATOM 4257 N N . HIS B 1 221 ? -8.227 4.859 -5.418 1 83.62 221 HIS B N 1
ATOM 4258 C CA . HIS B 1 221 ? -6.914 4.512 -5.961 1 83.62 221 HIS B CA 1
ATOM 4259 C C . HIS B 1 221 ? -6.27 5.703 -6.66 1 83.62 221 HIS B C 1
ATOM 4261 O O . HIS B 1 221 ? -6.938 6.711 -6.918 1 83.62 221 HIS B O 1
ATOM 4267 N N . GLN B 1 222 ? -5.066 5.559 -6.977 1 86.62 222 GLN B N 1
ATOM 4268 C CA . GLN B 1 222 ? -4.203 6.629 -7.465 1 86.62 222 GLN B CA 1
ATOM 4269 C C . GLN B 1 222 ? -4.789 7.281 -8.711 1 86.62 222 GLN B C 1
ATOM 4271 O O . GLN B 1 222 ? -4.84 8.508 -8.812 1 86.62 222 GLN B O 1
ATOM 4276 N N . LEU B 1 223 ? -5.246 6.52 -9.656 1 85 223 LEU B N 1
ATOM 4277 C CA . LEU B 1 223 ? -5.75 7.055 -10.914 1 85 223 LEU B CA 1
ATOM 4278 C C . LEU B 1 223 ? -7.012 7.883 -10.688 1 85 223 LEU B C 1
ATOM 4280 O O . LEU B 1 223 ? -7.184 8.938 -11.297 1 85 223 LEU B O 1
ATOM 4284 N N . GLU B 1 224 ? -7.84 7.367 -9.836 1 87.25 224 GLU B N 1
ATOM 4285 C CA . GLU B 1 224 ? -9.039 8.133 -9.492 1 87.25 224 GLU B CA 1
ATOM 4286 C C . GLU B 1 224 ? -8.672 9.438 -8.789 1 87.25 224 GLU B C 1
ATOM 4288 O O . GLU B 1 224 ? -9.312 10.469 -9.023 1 87.25 224 GLU B O 1
ATOM 4293 N N . MET B 1 225 ? -7.727 9.336 -7.953 1 91.62 225 MET B N 1
ATOM 4294 C CA . MET B 1 225 ? -7.289 10.531 -7.242 1 91.62 225 MET B CA 1
ATOM 4295 C C . MET B 1 225 ? -6.773 11.586 -8.219 1 91.62 225 MET B C 1
ATOM 4297 O O . MET B 1 225 ? -7.121 12.766 -8.117 1 91.62 225 MET B O 1
ATOM 4301 N N . ILE B 1 226 ? -5.957 11.164 -9.156 1 90.81 226 ILE B N 1
ATOM 4302 C CA . ILE B 1 226 ? -5.441 12.062 -10.18 1 90.81 226 ILE B CA 1
ATOM 4303 C C . ILE B 1 226 ? -6.602 12.711 -10.93 1 90.81 226 ILE B C 1
ATOM 4305 O O . ILE B 1 226 ? -6.613 13.922 -11.148 1 90.81 226 ILE B O 1
ATOM 4309 N N . HIS B 1 227 ? -7.578 11.922 -11.234 1 88.69 227 HIS B N 1
ATOM 4310 C CA . HIS B 1 227 ? -8.758 12.406 -11.938 1 88.69 227 HIS B CA 1
ATOM 4311 C C . HIS B 1 227 ? -9.477 13.484 -11.133 1 88.69 227 HIS B C 1
ATOM 4313 O O . HIS B 1 227 ? -9.836 14.539 -11.672 1 88.69 227 HIS B O 1
ATOM 4319 N N . LYS B 1 228 ? -9.695 13.188 -9.953 1 91.94 228 LYS B N 1
ATOM 4320 C CA . LYS B 1 228 ? -10.422 14.117 -9.094 1 91.94 228 LYS B CA 1
ATOM 4321 C C . LYS B 1 228 ? -9.648 15.422 -8.922 1 91.94 228 LYS B C 1
ATOM 4323 O O . LYS B 1 228 ? -10.234 16.5 -8.953 1 91.94 228 LYS B O 1
ATOM 4328 N N . VAL B 1 229 ? -8.367 15.328 -8.75 1 93.75 229 VAL B N 1
ATOM 4329 C CA . VAL B 1 229 ? -7.539 16.516 -8.57 1 93.75 229 VAL B CA 1
ATOM 4330 C C . VAL B 1 229 ? -7.551 17.344 -9.859 1 93.75 229 VAL B C 1
ATOM 4332 O O . VAL B 1 229 ? -7.754 18.562 -9.812 1 93.75 229 VAL B O 1
ATOM 4335 N N . PHE B 1 230 ? -7.395 16.703 -10.992 1 91.19 230 PHE B N 1
ATOM 4336 C CA . PHE B 1 230 ? -7.383 17.391 -12.273 1 91.19 230 PHE B CA 1
ATOM 4337 C C . PHE B 1 230 ? -8.727 18.062 -12.539 1 91.19 230 PHE B C 1
ATOM 4339 O O . PHE B 1 230 ? -8.781 19.203 -13.016 1 91.19 230 PHE B O 1
ATOM 4346 N N . THR B 1 231 ? -9.758 17.344 -12.234 1 90.56 231 THR B N 1
ATOM 4347 C CA . THR B 1 231 ? -11.094 17.891 -12.445 1 90.56 231 THR B CA 1
ATOM 4348 C C . THR B 1 231 ? -11.344 19.078 -11.523 1 90.56 231 THR B C 1
ATOM 4350 O O . THR B 1 231 ? -11.977 20.047 -11.922 1 90.56 231 THR B O 1
ATOM 4353 N N . PHE B 1 232 ? -10.859 19.062 -10.406 1 92.69 232 PHE B N 1
ATOM 4354 C CA . PHE B 1 232 ? -11.078 20.094 -9.398 1 92.69 232 PHE B CA 1
ATOM 4355 C C . PHE B 1 232 ? -10.219 21.312 -9.68 1 92.69 232 PHE B C 1
ATOM 4357 O O . PHE B 1 232 ? -10.711 22.453 -9.641 1 92.69 232 PHE B O 1
ATOM 4364 N N . LEU B 1 233 ? -8.938 21.109 -9.945 1 93.31 233 LEU B N 1
ATOM 4365 C CA . LEU B 1 233 ? -8.008 22.219 -10.078 1 93.31 233 LEU B CA 1
ATOM 4366 C C . LEU B 1 233 ? -7.988 22.75 -11.516 1 93.31 233 LEU B C 1
ATOM 4368 O O . LEU B 1 233 ? -7.5 23.844 -11.773 1 93.31 233 LEU B O 1
ATOM 4372 N N . GLY B 1 234 ? -8.5 21.953 -12.422 1 90.5 234 GLY B N 1
ATOM 4373 C CA . GLY B 1 234 ? -8.43 22.312 -13.828 1 90.5 234 GLY B CA 1
ATOM 4374 C C . GLY B 1 234 ? -7.23 21.719 -14.547 1 90.5 234 GLY B C 1
ATOM 4375 O O . GLY B 1 234 ? -6.465 20.953 -13.953 1 90.5 234 GLY B O 1
ATOM 4376 N N . LYS B 1 235 ? -7.074 22.062 -15.836 1 87.06 235 LYS B N 1
ATOM 4377 C CA . LYS B 1 235 ? -6.012 21.484 -16.656 1 87.06 235 LYS B CA 1
ATOM 4378 C C . LYS B 1 235 ? -4.645 22 -16.234 1 87.06 235 LYS B C 1
ATOM 4380 O O . LYS B 1 235 ? -4.43 23.219 -16.141 1 87.06 235 LYS B O 1
ATOM 4385 N N . PRO B 1 236 ? -3.736 21.062 -15.891 1 87.38 236 PRO B N 1
ATOM 4386 C CA . PRO B 1 236 ? -2.453 21.469 -15.312 1 87.38 236 PRO B CA 1
ATOM 4387 C C . PRO B 1 236 ? -1.549 22.172 -16.328 1 87.38 236 PRO B C 1
ATOM 4389 O O . PRO B 1 236 ? -0.733 23.016 -15.945 1 87.38 236 PRO B O 1
ATOM 4392 N N . ASP B 1 237 ? -1.466 21.766 -17.547 1 74.94 237 ASP B N 1
ATOM 4393 C CA . ASP B 1 237 ? -0.5 22.219 -18.531 1 74.94 237 ASP B CA 1
ATOM 4394 C C . ASP B 1 237 ? -0.507 23.75 -18.641 1 74.94 237 ASP B C 1
ATOM 4396 O O . ASP B 1 237 ? 0.517 24.359 -18.953 1 74.94 237 ASP B O 1
ATOM 4400 N N . LYS B 1 238 ? -1.529 24.375 -18.266 1 72.75 238 LYS B N 1
ATOM 4401 C CA . LYS B 1 238 ? -1.598 25.828 -18.375 1 72.75 238 LYS B CA 1
ATOM 4402 C C . LYS B 1 238 ? -1.002 26.5 -17.141 1 72.75 238 LYS B C 1
ATOM 4404 O O . LYS B 1 238 ? -0.477 27.625 -17.234 1 72.75 238 LYS B O 1
ATOM 4409 N N . VAL B 1 239 ? -1.002 25.812 -16.062 1 80.62 239 VAL B N 1
ATOM 4410 C CA . VAL B 1 239 ? -0.712 26.5 -14.812 1 80.62 239 VAL B CA 1
ATOM 4411 C C . VAL B 1 239 ? 0.458 25.828 -14.102 1 80.62 239 VAL B C 1
ATOM 4413 O O . VAL B 1 239 ? 0.919 26.297 -13.062 1 80.62 239 VAL B O 1
ATOM 4416 N N . TRP B 1 240 ? 0.999 24.734 -14.688 1 87.88 240 TRP B N 1
ATOM 4417 C CA . TRP B 1 240 ? 2.09 23.984 -14.078 1 87.88 240 TRP B CA 1
ATOM 4418 C C . TRP B 1 240 ? 3.215 23.75 -15.086 1 87.88 240 TRP B C 1
ATOM 4420 O O . TRP B 1 240 ? 3.295 22.688 -15.703 1 87.88 240 TRP B O 1
ATOM 4430 N N . PRO B 1 241 ? 4.066 24.703 -15.211 1 80.38 241 PRO B N 1
ATOM 4431 C CA . PRO B 1 241 ? 5.121 24.594 -16.219 1 80.38 241 PRO B CA 1
ATOM 4432 C C . PRO B 1 241 ? 5.949 23.328 -16.078 1 80.38 241 PRO B C 1
ATOM 4434 O O . PRO B 1 241 ? 6.332 22.719 -17.078 1 80.38 241 PRO B O 1
ATOM 4437 N N . GLU B 1 242 ? 6.141 22.891 -14.898 1 83.38 242 GLU B N 1
ATOM 4438 C CA . GLU B 1 242 ? 7.012 21.75 -14.648 1 83.38 242 GLU B CA 1
ATOM 4439 C C . GLU B 1 242 ? 6.285 20.438 -14.914 1 83.38 242 GLU B C 1
ATOM 4441 O O . GLU B 1 242 ? 6.887 19.359 -14.844 1 83.38 242 GLU B O 1
ATOM 4446 N N . TYR B 1 243 ? 5.055 20.547 -15.227 1 85.56 243 TYR B N 1
ATOM 4447 C CA . TYR B 1 243 ? 4.277 19.359 -15.531 1 85.56 243 TYR B CA 1
ATOM 4448 C C . TYR B 1 243 ? 4.941 18.531 -16.625 1 85.56 243 TYR B C 1
ATOM 4450 O O . TYR B 1 243 ? 5.016 17.312 -16.531 1 85.56 243 TYR B O 1
ATOM 4458 N N . ASN B 1 244 ? 5.426 19.219 -17.578 1 79.12 244 ASN B N 1
ATOM 4459 C CA . ASN B 1 244 ? 6.004 18.562 -18.75 1 79.12 244 ASN B CA 1
ATOM 4460 C C . ASN B 1 244 ? 7.312 17.859 -18.406 1 79.12 244 ASN B C 1
ATOM 4462 O O . ASN B 1 244 ? 7.809 17.047 -19.188 1 79.12 244 ASN B O 1
ATOM 4466 N N . ASN B 1 245 ? 7.832 18.141 -17.25 1 80.12 245 ASN B N 1
ATOM 4467 C CA . ASN B 1 245 ? 9.07 17.5 -16.812 1 80.12 245 ASN B CA 1
ATOM 4468 C C . ASN B 1 245 ? 8.797 16.203 -16.031 1 80.12 245 ASN B C 1
ATOM 4470 O O . ASN B 1 245 ? 9.727 15.461 -15.734 1 80.12 245 ASN B O 1
ATOM 4474 N N . LEU B 1 246 ? 7.582 15.992 -15.805 1 81.5 246 LEU B N 1
ATOM 4475 C CA . LEU B 1 246 ? 7.25 14.797 -15.031 1 81.5 246 LEU B CA 1
ATOM 4476 C C . LEU B 1 246 ? 7.344 13.547 -15.891 1 81.5 246 LEU B C 1
ATOM 4478 O O . LEU B 1 246 ? 6.922 13.547 -17.047 1 81.5 246 LEU B O 1
ATOM 4482 N N . THR B 1 247 ? 7.934 12.484 -15.406 1 71.44 247 THR B N 1
ATOM 4483 C CA . THR B 1 247 ? 8.219 11.266 -16.141 1 71.44 247 THR B CA 1
ATOM 4484 C C . THR B 1 247 ? 6.926 10.578 -16.578 1 71.44 247 THR B C 1
ATOM 4486 O O . THR B 1 247 ? 6.852 10.023 -17.688 1 71.44 247 THR B O 1
ATOM 4489 N N . MET B 1 248 ? 5.875 10.703 -15.867 1 75.56 248 MET B N 1
ATOM 4490 C CA . MET B 1 248 ? 4.695 9.891 -16.141 1 75.56 248 MET B CA 1
ATOM 4491 C C . MET B 1 248 ? 3.615 10.719 -16.828 1 75.56 248 MET B C 1
ATOM 4493 O O . MET B 1 248 ? 2.529 10.211 -17.125 1 75.56 248 MET B O 1
ATOM 4497 N N . LYS B 1 249 ? 4.047 11.945 -17.172 1 74.62 249 LYS B N 1
ATOM 4498 C CA . LYS B 1 249 ? 3.062 12.844 -17.766 1 74.62 249 LYS B CA 1
ATOM 4499 C C . LYS B 1 249 ? 2.543 12.289 -19.094 1 74.62 249 LYS B C 1
ATOM 4501 O O . LYS B 1 249 ? 1.369 12.461 -19.422 1 74.62 249 LYS B O 1
ATOM 4506 N N . SER B 1 250 ? 3.447 11.648 -19.75 1 73.88 250 SER B N 1
ATOM 4507 C CA . SER B 1 250 ? 3.096 11.195 -21.094 1 73.88 250 SER B CA 1
ATOM 4508 C C . SER B 1 250 ? 2.076 10.062 -21.047 1 73.88 250 SER B C 1
ATOM 4510 O O . SER B 1 250 ? 1.431 9.75 -22.047 1 73.88 250 SER B O 1
ATOM 4512 N N . TYR B 1 251 ? 1.912 9.555 -19.906 1 77.56 251 TYR B N 1
ATOM 4513 C CA . TYR B 1 251 ? 1.018 8.414 -19.797 1 77.56 251 TYR B CA 1
ATOM 4514 C C . TYR B 1 251 ? -0.386 8.852 -19.406 1 77.56 251 TYR B C 1
ATOM 4516 O O . TYR B 1 251 ? -1.339 8.078 -19.5 1 77.56 251 TYR B O 1
ATOM 4524 N N . ILE B 1 252 ? -0.419 10.023 -18.984 1 81.5 252 ILE B N 1
ATOM 4525 C CA . ILE B 1 252 ? -1.702 10.586 -18.562 1 81.5 252 ILE B CA 1
ATOM 4526 C C . ILE B 1 252 ? -2.326 11.367 -19.719 1 81.5 252 ILE B C 1
ATOM 4528 O O . ILE B 1 252 ? -1.686 12.242 -20.297 1 81.5 252 ILE B O 1
ATOM 4532 N N . CYS B 1 253 ? -3.541 10.953 -20.047 1 81.62 253 CYS B N 1
ATOM 4533 C CA . CYS B 1 253 ? -4.262 11.656 -21.094 1 81.62 253 CYS B CA 1
ATOM 4534 C C . CYS B 1 253 ? -4.992 12.875 -20.547 1 81.62 253 CYS B C 1
ATOM 4536 O O . CYS B 1 253 ? -6.105 12.75 -20.031 1 81.62 253 CYS B O 1
ATOM 4538 N N . LEU B 1 254 ? -4.445 14 -20.719 1 79.94 254 LEU B N 1
ATOM 4539 C CA . LEU B 1 254 ? -5 15.211 -20.141 1 79.94 254 LEU B CA 1
ATOM 4540 C C . LEU B 1 254 ? -6.32 15.586 -20.797 1 79.94 254 LEU B C 1
ATOM 4542 O O . LEU B 1 254 ? -7.125 16.328 -20.234 1 79.94 254 LEU B O 1
ATOM 4546 N N . ASP B 1 255 ? -6.488 15.086 -21.969 1 77 255 ASP B N 1
ATOM 4547 C CA . ASP B 1 255 ? -7.684 15.461 -22.719 1 77 255 ASP B CA 1
ATOM 4548 C C . ASP B 1 255 ? -8.875 14.594 -22.328 1 77 255 ASP B C 1
ATOM 4550 O O . ASP B 1 255 ? -10 14.828 -22.781 1 77 255 ASP B O 1
ATOM 4554 N N . GLY B 1 256 ? -8.688 13.68 -21.516 1 74.06 256 GLY B N 1
ATOM 4555 C CA . GLY B 1 256 ? -9.734 12.75 -21.125 1 74.06 256 GLY B CA 1
ATOM 4556 C C . GLY B 1 256 ? -10.508 13.211 -19.891 1 74.06 256 GLY B C 1
ATOM 4557 O O . GLY B 1 256 ? -11.469 12.555 -19.484 1 74.06 256 GLY B O 1
ATOM 4558 N N . TYR B 1 257 ? -10.195 14.43 -19.422 1 79.25 257 TYR B N 1
ATOM 4559 C CA . TYR B 1 257 ? -10.797 14.883 -18.172 1 79.25 257 TYR B CA 1
ATOM 4560 C C . TYR B 1 257 ? -11.789 16.016 -18.438 1 79.25 257 TYR B C 1
ATOM 4562 O O . TYR B 1 257 ? -11.68 16.734 -19.438 1 79.25 257 TYR B O 1
ATOM 4570 N N . ASN B 1 258 ? -12.836 16.031 -17.609 1 82.88 258 ASN B N 1
ATOM 4571 C CA . ASN B 1 258 ? -13.742 17.172 -17.594 1 82.88 258 ASN B CA 1
ATOM 4572 C C . ASN B 1 258 ? -13.258 18.25 -16.609 1 82.88 258 ASN B C 1
ATOM 4574 O O . ASN B 1 258 ? -13.633 18.25 -15.445 1 82.88 258 ASN B O 1
ATOM 4578 N N . TYR B 1 259 ? -12.578 19.203 -17.125 1 84.38 259 TYR B N 1
ATOM 4579 C CA . TYR B 1 259 ? -11.906 20.203 -16.281 1 84.38 259 TYR B CA 1
ATOM 4580 C C . TYR B 1 259 ? -12.852 21.344 -15.938 1 84.38 259 TYR B C 1
ATOM 4582 O O . TYR B 1 259 ? -13.695 21.734 -16.75 1 84.38 259 TYR B O 1
ATOM 4590 N N . VAL B 1 260 ? -12.672 21.828 -14.789 1 83.56 260 VAL B N 1
ATOM 4591 C CA . VAL B 1 260 ? -13.258 23.125 -14.438 1 83.56 260 VAL B CA 1
ATOM 4592 C C . VAL B 1 260 ? -12.328 24.25 -14.891 1 83.56 260 VAL B C 1
ATOM 4594 O O . VAL B 1 260 ? -11.125 24.031 -15.062 1 83.56 260 VAL B O 1
ATOM 4597 N N . GLU B 1 261 ? -12.914 25.391 -15.047 1 82.69 261 GLU B N 1
ATOM 4598 C CA . GLU B 1 261 ? -12.102 26.531 -15.422 1 82.69 261 GLU B CA 1
ATOM 4599 C C . GLU B 1 261 ? -11.258 27.016 -14.242 1 82.69 261 GLU B C 1
ATOM 4601 O O . GLU B 1 261 ? -10.078 27.328 -14.398 1 82.69 261 GLU B O 1
ATOM 4606 N N . LYS B 1 262 ? -11.977 27.109 -13.078 1 83.88 262 LYS B N 1
ATOM 4607 C CA . LYS B 1 262 ? -11.336 27.5 -11.828 1 83.88 262 LYS B CA 1
ATOM 4608 C C . LYS B 1 262 ? -11.805 26.625 -10.672 1 83.88 262 LYS B C 1
ATOM 4610 O O . LYS B 1 262 ? -12.977 26.25 -10.602 1 83.88 262 LYS B O 1
ATOM 4615 N N . PRO B 1 263 ? -10.75 26.344 -9.883 1 89.19 263 PRO B N 1
ATOM 4616 C CA . PRO B 1 263 ? -11.188 25.531 -8.742 1 89.19 263 PRO B CA 1
ATOM 4617 C C . PRO B 1 263 ? -12.25 26.25 -7.898 1 89.19 263 PRO B C 1
ATOM 4619 O O . PRO B 1 263 ? -12.125 27.438 -7.613 1 89.19 263 PRO B O 1
ATOM 4622 N N . ASP B 1 264 ? -13.242 25.531 -7.57 1 90.31 264 ASP B N 1
ATOM 4623 C CA . ASP B 1 264 ? -14.344 26.078 -6.777 1 90.31 264 ASP B CA 1
ATOM 4624 C C . ASP B 1 264 ? -14.367 25.469 -5.379 1 90.31 264 ASP B C 1
ATOM 4626 O O . ASP B 1 264 ? -15.172 24.578 -5.094 1 90.31 264 ASP B O 1
ATOM 4630 N N . PHE B 1 265 ? -13.578 26.016 -4.516 1 93.44 265 PHE B N 1
ATOM 4631 C CA . PHE B 1 265 ? -13.477 25.531 -3.146 1 93.44 265 PHE B CA 1
ATOM 4632 C C . PHE B 1 265 ? -14.781 25.734 -2.391 1 93.44 265 PHE B C 1
ATOM 4634 O O . PHE B 1 265 ? -15.156 24.922 -1.551 1 93.44 265 PHE B O 1
ATOM 4641 N N . GLU B 1 266 ? -15.445 26.812 -2.727 1 91.44 266 GLU B N 1
ATOM 4642 C CA . GLU B 1 266 ? -16.688 27.141 -2.049 1 91.44 266 GLU B CA 1
ATOM 4643 C C . GLU B 1 266 ? -17.781 26.109 -2.357 1 91.44 266 GLU B C 1
ATOM 4645 O O . GLU B 1 266 ? -18.625 25.812 -1.514 1 91.44 266 GLU B O 1
ATOM 4650 N N . LYS B 1 267 ? -17.688 25.625 -3.508 1 91.06 267 LYS B N 1
ATOM 4651 C CA . LYS B 1 267 ? -18.641 24.578 -3.879 1 91.06 267 LYS B CA 1
ATOM 4652 C C . LYS B 1 267 ? -18.328 23.281 -3.141 1 91.06 267 LYS B C 1
ATOM 4654 O O . LYS B 1 267 ? -19.25 22.594 -2.672 1 91.06 267 LYS B O 1
ATOM 4659 N N . GLU B 1 268 ? -17.062 22.938 -3.027 1 91.75 268 GLU B N 1
ATOM 4660 C CA . GLU B 1 268 ? -16.656 21.672 -2.424 1 91.75 268 GLU B CA 1
ATOM 4661 C C . GLU B 1 268 ? -16.75 21.734 -0.902 1 91.75 268 GLU B C 1
ATOM 4663 O O . GLU B 1 268 ? -16.969 20.719 -0.25 1 91.75 268 GLU B O 1
ATOM 4668 N N . ILE B 1 269 ? -16.484 22.984 -0.409 1 93.69 269 ILE B N 1
ATOM 4669 C CA . ILE B 1 269 ? -16.562 23.203 1.031 1 93.69 269 ILE B CA 1
ATOM 4670 C C . ILE B 1 269 ? -17.484 24.375 1.328 1 93.69 269 ILE B C 1
ATOM 4672 O O . ILE B 1 269 ? -17.016 25.469 1.706 1 93.69 269 ILE B O 1
ATOM 4676 N N . PRO B 1 270 ? -18.719 24.219 1.261 1 88.88 270 PRO B N 1
ATOM 4677 C CA . PRO B 1 270 ? -19.672 25.328 1.255 1 88.88 270 PRO B CA 1
ATOM 4678 C C . PRO B 1 270 ? -19.625 26.156 2.531 1 88.88 270 PRO B C 1
ATOM 4680 O O . PRO B 1 270 ? -19.844 27.375 2.486 1 88.88 270 PRO B O 1
ATOM 4683 N N . LEU B 1 271 ? -19.359 25.688 3.697 1 87.06 271 LEU B N 1
ATOM 4684 C CA . LEU B 1 271 ? -19.438 26.453 4.938 1 87.06 271 LEU B CA 1
ATOM 4685 C C . LEU B 1 271 ? -18.078 27.016 5.312 1 87.06 271 LEU B C 1
ATOM 4687 O O . LEU B 1 271 ? -17.922 27.656 6.359 1 87.06 271 LEU B O 1
ATOM 4691 N N . ALA B 1 272 ? -17.188 26.969 4.367 1 91.12 272 ALA B N 1
ATOM 4692 C CA . ALA B 1 272 ? -15.852 27.484 4.695 1 91.12 272 ALA B CA 1
ATOM 4693 C C . ALA B 1 272 ? -15.789 29 4.574 1 91.12 272 ALA B C 1
ATOM 4695 O O . ALA B 1 272 ? -16.219 29.562 3.562 1 91.12 272 ALA B O 1
ATOM 4696 N N . PRO B 1 273 ? -15.25 29.703 5.613 1 91.69 273 PRO B N 1
ATOM 4697 C CA . PRO B 1 273 ? -15.086 31.156 5.52 1 91.69 273 PRO B CA 1
ATOM 4698 C C . PRO B 1 273 ? -14.102 31.562 4.43 1 91.69 273 PRO B C 1
ATOM 4700 O O . PRO B 1 273 ? -13.242 30.781 4.039 1 91.69 273 PRO B O 1
ATOM 4703 N N . LYS B 1 274 ? -14.18 32.75 3.971 1 90.31 274 LYS B N 1
ATOM 4704 C CA . LYS B 1 274 ? -13.398 33.281 2.852 1 90.31 274 LYS B CA 1
ATOM 4705 C C . LYS B 1 274 ? -11.906 33.219 3.143 1 90.31 274 LYS B C 1
ATOM 4707 O O . LYS B 1 274 ? -11.109 32.906 2.26 1 90.31 274 LYS B O 1
ATOM 4712 N N . VAL B 1 275 ? -11.594 33.562 4.355 1 90 275 VAL B N 1
ATOM 4713 C CA . VAL B 1 275 ? -10.18 33.594 4.727 1 90 275 VAL B CA 1
ATOM 4714 C C . VAL B 1 275 ? -9.594 32.188 4.602 1 90 275 VAL B C 1
ATOM 4716 O O . VAL B 1 275 ? -8.516 32 4.031 1 90 275 VAL B O 1
ATOM 4719 N N . GLU B 1 276 ? -10.305 31.172 5.066 1 92.38 276 GLU B N 1
ATOM 4720 C CA . GLU B 1 276 ? -9.859 29.781 5.027 1 92.38 276 GLU B CA 1
ATOM 4721 C C . GLU B 1 276 ? -9.758 29.266 3.592 1 92.38 276 GLU B C 1
ATOM 4723 O O . GLU B 1 276 ? -8.828 28.547 3.248 1 92.38 276 GLU B O 1
ATOM 4728 N N . VAL B 1 277 ? -10.672 29.703 2.818 1 93.06 277 VAL B N 1
ATOM 4729 C CA . VAL B 1 277 ? -10.633 29.344 1.405 1 93.06 277 VAL B CA 1
ATOM 4730 C C . VAL B 1 277 ? -9.383 29.938 0.752 1 93.06 277 VAL B C 1
ATOM 4732 O O . VAL B 1 277 ? -8.75 29.281 -0.079 1 93.06 277 VAL B O 1
ATOM 4735 N N . GLY B 1 278 ? -9.102 31.141 1.114 1 91.69 278 GLY B N 1
ATOM 4736 C CA . GLY B 1 278 ? -7.883 31.766 0.622 1 91.69 278 GLY B CA 1
ATOM 4737 C C . GLY B 1 278 ? -6.629 30.984 0.979 1 91.69 278 GLY B C 1
ATOM 4738 O O . GLY B 1 278 ? -5.723 30.844 0.156 1 91.69 278 GLY B O 1
ATOM 4739 N N . ILE B 1 279 ? -6.57 30.469 2.182 1 93 279 ILE B N 1
ATOM 4740 C CA . ILE B 1 279 ? -5.441 29.672 2.639 1 93 279 ILE B CA 1
ATOM 4741 C C . ILE B 1 279 ? -5.359 28.375 1.827 1 93 279 ILE B C 1
ATOM 4743 O O . ILE B 1 279 ? -4.281 28 1.359 1 93 279 ILE B O 1
ATOM 4747 N N . LEU B 1 280 ? -6.469 27.766 1.599 1 95.25 280 LEU B N 1
ATOM 4748 C CA . LEU B 1 280 ? -6.527 26.531 0.83 1 95.25 280 LEU B CA 1
ATOM 4749 C C . LEU B 1 280 ? -6.016 26.75 -0.591 1 95.25 280 LEU B C 1
ATOM 4751 O O . LEU B 1 280 ? -5.277 25.922 -1.124 1 95.25 280 LEU B O 1
ATOM 4755 N N . ARG B 1 281 ? -6.34 27.844 -1.147 1 94.56 281 ARG B N 1
ATOM 4756 C CA . ARG B 1 281 ? -5.926 28.156 -2.512 1 94.56 281 ARG B CA 1
ATOM 4757 C C . ARG B 1 281 ? -4.41 28.281 -2.605 1 94.56 281 ARG B C 1
ATOM 4759 O O . ARG B 1 281 ? -3.814 27.969 -3.637 1 94.56 281 ARG B O 1
ATOM 4766 N N . LYS B 1 282 ? -3.852 28.703 -1.514 1 94.44 282 LYS B N 1
ATOM 4767 C CA . LYS B 1 282 ? -2.406 28.906 -1.489 1 94.44 282 LYS B CA 1
ATOM 4768 C C . LYS B 1 282 ? -1.669 27.594 -1.246 1 94.44 282 LYS B C 1
ATOM 4770 O O . LYS B 1 282 ? -0.5 27.453 -1.611 1 94.44 282 LYS B O 1
ATOM 4775 N N . LEU B 1 283 ? -2.314 26.641 -0.658 1 96.06 283 LEU B N 1
ATOM 4776 C CA . LEU B 1 283 ? -1.682 25.375 -0.312 1 96.06 283 LEU B CA 1
ATOM 4777 C C . LEU B 1 283 ? -1.937 24.328 -1.391 1 96.06 283 LEU B C 1
ATOM 4779 O O . LEU B 1 283 ? -1.081 23.484 -1.653 1 96.06 283 LEU B O 1
ATOM 4783 N N . LEU B 1 284 ? -3.125 24.391 -2.018 1 96.62 284 LEU B N 1
ATOM 4784 C CA . LEU B 1 284 ? -3.553 23.375 -2.961 1 96.62 284 LEU B CA 1
ATOM 4785 C C . LEU B 1 284 ? -3.459 23.875 -4.395 1 96.62 284 LEU B C 1
ATOM 4787 O O . LEU B 1 284 ? -4.48 24.016 -5.074 1 96.62 284 LEU B O 1
ATOM 4791 N N . THR B 1 285 ? -2.26 24.047 -4.805 1 94.75 285 THR B N 1
ATOM 4792 C CA . THR B 1 285 ? -1.945 24.438 -6.176 1 94.75 285 THR B CA 1
ATOM 4793 C C . THR B 1 285 ? -1.077 23.375 -6.852 1 94.75 285 THR B C 1
ATOM 4795 O O . THR B 1 285 ? -0.42 22.578 -6.176 1 94.75 285 THR B O 1
ATOM 4798 N N . TYR B 1 286 ? -1.031 23.344 -8.141 1 93.81 286 TYR B N 1
ATOM 4799 C CA . TYR B 1 286 ? -0.32 22.328 -8.906 1 93.81 286 TYR B CA 1
ATOM 4800 C C . TYR B 1 286 ? 1.183 22.422 -8.664 1 93.81 286 TYR B C 1
ATOM 4802 O O . TYR B 1 286 ? 1.795 21.453 -8.195 1 93.81 286 TYR B O 1
ATOM 4810 N N . ALA B 1 287 ? 1.741 23.609 -8.898 1 92.44 287 ALA B N 1
ATOM 4811 C CA . ALA B 1 287 ? 3.191 23.766 -8.82 1 92.44 287 ALA B CA 1
ATOM 4812 C C . ALA B 1 287 ? 3.662 23.797 -7.367 1 92.44 287 ALA B C 1
ATOM 4814 O O . ALA B 1 287 ? 3.283 24.688 -6.605 1 92.44 287 ALA B O 1
ATOM 4815 N N . PRO B 1 288 ? 4.477 22.828 -7.039 1 93.31 288 PRO B N 1
ATOM 4816 C CA . PRO B 1 288 ? 4.953 22.797 -5.656 1 93.31 288 PRO B CA 1
ATOM 4817 C C . PRO B 1 288 ? 5.586 24.109 -5.223 1 93.31 288 PRO B C 1
ATOM 4819 O O . PRO B 1 288 ? 5.379 24.562 -4.086 1 93.31 288 PRO B O 1
ATOM 4822 N N . ASP B 1 289 ? 6.27 24.812 -6.066 1 91.25 289 ASP B N 1
ATOM 4823 C CA . ASP B 1 289 ? 6.992 26.031 -5.73 1 91.25 289 ASP B CA 1
ATOM 4824 C C . ASP B 1 289 ? 6.027 27.188 -5.473 1 91.25 289 ASP B C 1
ATOM 4826 O O . ASP B 1 289 ? 6.414 28.219 -4.91 1 91.25 289 ASP B O 1
ATOM 4830 N N . ASN B 1 290 ? 4.797 27.062 -5.871 1 92.5 290 ASN B N 1
ATOM 4831 C CA . ASN B 1 290 ? 3.803 28.109 -5.672 1 92.5 290 ASN B CA 1
ATOM 4832 C C . ASN B 1 290 ? 3.053 27.922 -4.355 1 92.5 290 ASN B C 1
ATOM 4834 O O . ASN B 1 290 ? 2.26 28.781 -3.963 1 92.5 290 ASN B O 1
ATOM 4838 N N . ARG B 1 291 ? 3.277 26.859 -3.686 1 94.06 291 ARG B N 1
ATOM 4839 C CA . ARG B 1 291 ? 2.564 26.609 -2.436 1 94.06 291 ARG B CA 1
ATOM 4840 C C . ARG B 1 291 ? 3.186 27.406 -1.288 1 94.06 291 ARG B C 1
ATOM 4842 O O . ARG B 1 291 ? 4.387 27.297 -1.028 1 94.06 291 ARG B O 1
ATOM 4849 N N . ASP B 1 292 ? 2.344 28.062 -0.684 1 90.62 292 ASP B N 1
ATOM 4850 C CA . ASP B 1 292 ? 2.771 29.109 0.239 1 90.62 292 ASP B CA 1
ATOM 4851 C C . ASP B 1 292 ? 3.316 28.516 1.534 1 90.62 292 ASP B C 1
ATOM 4853 O O . ASP B 1 292 ? 2.77 27.531 2.051 1 90.62 292 ASP B O 1
ATOM 4857 N N . ARG B 1 293 ? 4.316 29.125 2.051 1 90.12 293 ARG B N 1
ATOM 4858 C CA . ARG B 1 293 ? 4.902 28.766 3.34 1 90.12 293 ARG B CA 1
ATOM 4859 C C . ARG B 1 293 ? 4.297 29.594 4.465 1 90.12 293 ARG B C 1
ATOM 4861 O O . ARG B 1 293 ? 4.449 29.266 5.641 1 90.12 293 ARG B O 1
ATOM 4868 N N . PHE B 1 294 ? 3.607 30.578 4.023 1 85.12 294 PHE B N 1
ATOM 4869 C CA . PHE B 1 294 ? 3.012 31.516 4.961 1 85.12 294 PHE B CA 1
ATOM 4870 C C . PHE B 1 294 ? 4.062 32.094 5.906 1 85.12 294 PHE B C 1
ATOM 4872 O O . PHE B 1 294 ? 4.203 31.625 7.039 1 85.12 294 PHE B O 1
ATOM 4879 N N . ASN B 1 295 ? 4.645 33.125 5.43 1 77.5 295 ASN B N 1
ATOM 4880 C CA . ASN B 1 295 ? 5.633 33.75 6.312 1 77.5 295 ASN B CA 1
ATOM 4881 C C . ASN B 1 295 ? 5.008 34.188 7.633 1 77.5 295 ASN B C 1
ATOM 4883 O O . ASN B 1 295 ? 3.799 34.062 7.828 1 77.5 295 ASN B O 1
ATOM 4887 N N . GLU B 1 296 ? 5.82 34.562 8.469 1 74.5 296 GLU B N 1
ATOM 4888 C CA . GLU B 1 296 ? 5.391 34.844 9.836 1 74.5 296 GLU B CA 1
ATOM 4889 C C . GLU B 1 296 ? 4.254 35.844 9.859 1 74.5 296 GLU B C 1
ATOM 4891 O O . GLU B 1 296 ? 3.287 35.688 10.609 1 74.5 296 GLU B O 1
ATOM 4896 N N . GLU B 1 297 ? 4.305 36.844 9.07 1 68.88 297 GLU B N 1
ATOM 4897 C CA . GLU B 1 297 ? 3.275 37.875 9.039 1 68.88 297 GLU B CA 1
ATOM 4898 C C . GLU B 1 297 ? 1.947 37.312 8.539 1 68.88 297 GLU B C 1
ATOM 4900 O O . GLU B 1 297 ? 0.893 37.594 9.109 1 68.88 297 GLU B O 1
ATOM 4905 N N . GLU B 1 298 ? 2.016 36.562 7.562 1 71.25 298 GLU B N 1
ATOM 4906 C CA . GLU B 1 298 ? 0.82 35.969 6.977 1 71.25 298 GLU B CA 1
ATOM 4907 C C . GLU B 1 298 ? 0.171 34.969 7.934 1 71.25 298 GLU B C 1
ATOM 4909 O O . GLU B 1 298 ? -1.056 34.906 8.031 1 71.25 298 GLU B O 1
ATOM 4914 N N . ARG B 1 299 ? 1.073 34.344 8.516 1 71.75 299 ARG B N 1
ATOM 4915 C CA . ARG B 1 299 ? 0.562 33.344 9.477 1 71.75 299 ARG B CA 1
ATOM 4916 C C . ARG B 1 299 ? -0.193 34.062 10.609 1 71.75 299 ARG B C 1
ATOM 4918 O O . ARG B 1 299 ? -1.267 33.594 11.016 1 71.75 299 ARG B O 1
ATOM 4925 N N . ASN B 1 300 ? 0.364 35.094 11 1 69.75 300 ASN B N 1
ATOM 4926 C CA . ASN B 1 300 ? -0.281 35.844 12.078 1 69.75 300 ASN B CA 1
ATOM 4927 C C . ASN B 1 300 ? -1.611 36.438 11.625 1 69.75 300 ASN B C 1
ATOM 4929 O O . ASN B 1 300 ? -2.566 36.5 12.398 1 69.75 300 ASN B O 1
ATOM 4933 N N . TYR B 1 301 ? -1.561 36.812 10.422 1 63.03 301 TYR B N 1
ATOM 4934 C CA . TYR B 1 301 ? -2.762 37.469 9.906 1 63.03 301 TYR B CA 1
ATOM 4935 C C . TYR B 1 301 ? -3.82 36.438 9.531 1 63.03 301 TYR B C 1
ATOM 4937 O O . TYR B 1 301 ? -4.996 36.594 9.875 1 63.03 301 TYR B O 1
ATOM 4945 N N . LEU B 1 302 ? -3.393 35.438 8.891 1 64.44 302 LEU B N 1
ATOM 4946 C CA . LEU B 1 302 ? -4.344 34.531 8.281 1 64.44 302 LEU B CA 1
ATOM 4947 C C . LEU B 1 302 ? -4.754 33.438 9.273 1 64.44 302 LEU B C 1
ATOM 4949 O O . LEU B 1 302 ? -5.875 32.938 9.211 1 64.44 302 LEU B O 1
ATOM 4953 N N . LEU B 1 303 ? -3.863 33.219 10.156 1 63.97 303 LEU B N 1
ATOM 4954 C CA . LEU B 1 303 ? -4.129 32.031 10.969 1 63.97 303 LEU B CA 1
ATOM 4955 C C . LEU B 1 303 ? -4.492 32.438 12.398 1 63.97 303 LEU B C 1
ATOM 4957 O O . LEU B 1 303 ? -4.863 31.578 13.211 1 63.97 303 LEU B O 1
ATOM 4961 N N . ASN B 1 304 ? -4.301 33.75 12.766 1 58.34 304 ASN B N 1
ATOM 4962 C CA . ASN B 1 304 ? -4.84 34.281 14.016 1 58.34 304 ASN B CA 1
ATOM 4963 C C . ASN B 1 304 ? -6.191 34.969 13.805 1 58.34 304 ASN B C 1
ATOM 4965 O O . ASN B 1 304 ? -6.402 35.625 12.789 1 58.34 304 ASN B O 1
#

Radius of gyration: 25.54 Å; Cα contacts (8 Å, |Δi|>4): 1147; chains: 2; bounding box: 42×74×69 Å

=== Feature glossary ===
A reading guide for the features in this record.

Start from the sequence.

  · This is the polypeptide sequence — one letter per residue, N-terminus first. Length ranges from a few dozen residues for small domains to over a thousand for large multi-domain proteins.

Fold it, and you get atomic coordinates and the backbone conformation that goes with them.

  · Structure coordinates are given as an mmCIF _atom_site loop: one row per atom with element, residue name, chain id, sequence number, and x/y/z position in Å. Only the four main-chain atoms per residue are included here; side chains are omitted to keep the record compact.

  · Backbone dihedral angles. Every residue except chain termini has a φ (preceding-C → N → Cα → C) and a ψ (N → Cα → C → next-N). They are reported in degrees following the IUPAC sign convention. Secondary structure is essentially a statement about which (φ, ψ) basin each residue occupies.

  · The SS8 string is DSSP's per-residue secondary-structure call. α-helix (H) means an i→i+4 H-bond ladder; β-strand (E) means the residue participates in a β-sheet; 3₁₀ (G) and π (I) are tighter and wider helices; T/S are turns/bends; '-' is loop.

  · SS3 is a coarse helix/strand/coil call (letters a/b/c) made by the P-SEA algorithm from inter-Cα distances and dihedrals. It is less detailed than DSSP but needs only Cα positions.

Summarize the fold with a handful of shape descriptors and a per-residue structural alphabet.

  · Radius of gyration (Rg) is the root-mean-square distance of Cα atoms from their centroid — a single number for overall size and compactness. A globular domain of N residues has Rg ≈ 2.2·N^0.38 Å; an extended or disordered chain has a much larger Rg. The Cα contact count is the number of residue pairs whose Cα atoms are within 8 Å and are more than four positions apart in sequence — a standard proxy for tertiary packing density. The bounding box is the smallest axis-aligned box enclosing all Cα atoms.

  · The Foldseek 3Di string encodes local tertiary geometry as a 20-letter alphabet — one character per residue — derived from the relative positions of nearby Cα atoms. Unlike the amino-acid sequence, 3Di is a direct function of the 3D structure, so two proteins with the same fold have similar 3Di strings even at low sequence identity.

  · Solvent-accessible surface area (SASA) is the area in Å² traced out by the centre of a 1.4 Å probe sphere (a water molecule) rolled over the protein's van der Waals surface (Shrake–Rupley / Lee–Richards construction). Buried residues have near-zero SASA; fully exposed residues can exceed 200 Å². The total SASA scales roughly with the number of surface residues.

Ask how reliable the model is.

  · pLDDT (predicted Local Distance Difference Test) is AlphaFold's per-residue confidence score, ranging from 0 to 100. Values above 90 indicate high confidence (typically well-packed cores); 70–90 is confident; 50–70 low confidence; below 50 usually means the region is disordered or the prediction is unreliable there. AlphaFold stores pLDDT in the mmCIF B-factor column.

  · B-factor (Debye–Waller factor) reflects atomic displacement in the crystal lattice. It is an experimental observable (units Å²), not a prediction; low values mean the atom is pinned down, high values mean it moves or is heterogeneous across the crystal.

  · Predicted Aligned Error (PAE) is an AlphaFold confidence matrix: entry (i, j) is the expected error in the position of residue j, in ångströms, when the prediction is superimposed on the true structure at residue i. Low PAE within a block of residues means that block is internally rigid and well-predicted; high PAE between two blocks means their relative placement is uncertain even if each block individually is confident.

Place it in context: what it resembles, what it is annotated as, and how it looks.

  · Nearest PDB neighbors are the top structural matches found by Foldseek when searching this structure against the entire Protein Data Bank. Each hit reports a TM-score (0 to 1; >0.5 almost always implies the same fold) and an E-value. These are *structural* homologs — they may share no detectable sequence similarity.

  · Functional annotations link the protein to curated databases. InterPro entries identify conserved domains and families by matching the sequence against member-database signatures (Pfam, PROSITE, CDD, …). Gene Ontology (GO) terms describe molecular function, biological process, and cellular component in a controlled vocabulary. CATH places the structure in a hierarchical fold classification (Class/Architecture/Topology/Homologous-superfamily). The organism is the source species.

  · Three diagnostic plots accompany the record. The Cα contact map visualizes the tertiary structure as a 2D adjacency matrix (8 Å cutoff, sequence-local contacts suppressed). The Ramachandran plot shows the distribution of backbone (φ, ψ) torsions, with points in the α and β basins reflecting secondary structure content. The PAE plot shows AlphaFold's inter-residue confidence as a color matrix.

  · Six rendered views show the 3D structure from the faces of a cube — i.e. along ±x, ±y, ±z. Rendering representation is drawn randomly per protein from cartoon (secondary-structure ribbons), sticks (backbone bonds), or molecular surface; coloring is either N→C rainbow (blue at the N-terminus through red at the C-terminus) or one color per chain.